Protein AF-0000000074478742 (afdb_homodimer)

pLDDT: mean 86.64, std 15.13, range [24.44, 98.56]

Organism: Cyberlindnera jadinii (strain ATCC 18201 / CBS 1600 / BCRC 20928 / JCM 3617 / NBRC 0987 / NRRL Y-1542) (NCBI:txid983966)

Secondary structure (DSSP, 8-state):
-----------PEEEEEEEEETTGGGS----EEEEEGGGHHHHHHH-GGGGGSEEE--TTS-TTEEEEES-HHHHHHH--HHHHHHHHHTTTTEEEEEEESS-SSPPSSGGG-----EEEEEEEE-SSHHHHHHHHHHHHHHHHHHHHHHH----HHHHHHHHHHHHHHHHHHHHHHHHHHHHHHHHHHHHHHHHHHHHHTS-HHHHHHHHHHHHHHHHHHHHHHHHHT-/-----------PEEEEEEEEETTGGGS----EEEEEGGGHHHHHHH-GGGGGSEEE--TTS-TTEEEEES-HHHHHHH--HHHHHHHHHTTTTEEEEEEESS-SSPPSSGGG-----EEEEEEEE-SSHHHHHHHHHHHHHHHHHHHHHHH----HHHHHHHHHHHH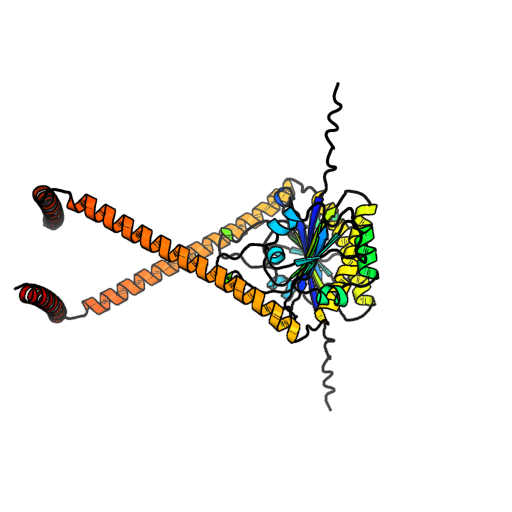HHHHHHHHHHHHHHHHHHHHHHHHHHHHHHHHHTS-HHHHHHHHHHHHHHHHHHHHHHHHHT-

Sequence (460 aa):
MSFFFESIETPSDQVEVVLNFIDAEKLNKFIFAVVNKDGMSKARENNYYLSLTKTTESSKLPLQFVFMSESTELNENLVTPELLAALEKSSGILDYLAVTDLPADKPTTEAEFVSEPKIKLLLSLQTDAKSLAAAKELISEVLNLADRVVKFSLKADQQKKINNVRVNELNKIKKAIADAKAEELKELKLEAERKARRESKLSPEEQDKLDKKKKEKRERRAKNRMVKRMMSFFFESIETPSDQVEVVLNFIDAEKLNKFIFAVVNKDGMSKARENNYYLSLTKTTESSKLPLQFVFMSESTELNENLVTPELLAALEKSSGILDYLAVTDLPADKPTTEAEFVSEPKIKLLLSLQTDAKSLAAAKELISEVLNLADRVVKFSLKADQQKKINNVRVNELNKIKKAIADAKAEELKELKLEAERKARRESKLSPEEQDKLDKKKKEKRERRAKNRMVKRM

Radius of gyration: 32.4 Å; Cα contacts (8 Å, |Δi|>4): 597; chains: 2; bounding box: 62×96×92 Å

Structure (mmCIF, N/CA/C/O backbone):
data_AF-0000000074478742-model_v1
#
loop_
_entity.id
_entity.type
_entity.pdbx_description
1 polymer 'DUF1682-domain-containing protein'
#
loop_
_atom_site.group_PDB
_atom_site.id
_atom_site.type_symbol
_atom_site.label_atom_id
_atom_site.label_alt_id
_atom_site.label_comp_id
_atom_site.label_asym_id
_atom_site.label_entity_id
_atom_site.label_seq_id
_atom_site.pdbx_PDB_ins_code
_atom_site.Cartn_x
_atom_site.Cartn_y
_atom_site.Cartn_z
_atom_site.occupancy
_atom_site.B_iso_or_equiv
_atom_site.auth_seq_id
_atom_site.auth_comp_id
_atom_site.auth_asym_id
_atom_site.auth_atom_id
_atom_site.pdbx_PDB_model_num
ATOM 1 N N . MET A 1 1 ? 14.258 -31.406 36.188 1 24.44 1 MET A N 1
ATOM 2 C CA . MET A 1 1 ? 15.078 -30.875 35.125 1 24.44 1 MET A CA 1
ATOM 3 C C . MET A 1 1 ? 14.219 -30.375 33.969 1 24.44 1 MET A C 1
ATOM 5 O O . MET A 1 1 ? 13.531 -31.156 33.312 1 24.44 1 MET A O 1
ATOM 9 N N . SER A 1 2 ? 13.461 -29.266 34 1 27.67 2 SER A N 1
ATOM 10 C CA . SER A 1 2 ? 12.312 -28.719 33.281 1 27.67 2 SER A CA 1
ATOM 11 C C . SER A 1 2 ? 12.688 -28.375 31.828 1 27.67 2 SER A C 1
ATOM 13 O O . SER A 1 2 ? 13.688 -27.688 31.594 1 27.67 2 SER A O 1
ATOM 15 N N . PHE A 1 3 ? 12.516 -29.25 30.797 1 26.48 3 PHE A N 1
ATOM 16 C CA . PHE A 1 3 ? 12.789 -29.156 29.375 1 26.48 3 PHE A CA 1
ATOM 17 C C . PHE A 1 3 ? 12.258 -27.844 28.812 1 26.48 3 PHE A C 1
ATOM 19 O O . PHE A 1 3 ? 11.047 -27.641 28.734 1 26.48 3 PHE A O 1
ATOM 26 N N . PHE A 1 4 ? 12.883 -26.766 29.062 1 26.34 4 PHE A N 1
ATOM 27 C CA . PHE A 1 4 ? 12.633 -25.453 28.469 1 26.34 4 PHE A CA 1
ATOM 28 C C . PHE A 1 4 ? 12.508 -25.578 26.953 1 26.34 4 PHE A C 1
ATOM 30 O O . PHE A 1 4 ? 13.516 -25.688 26.25 1 26.34 4 PHE A O 1
ATOM 37 N N . PHE A 1 5 ? 11.617 -26.375 26.453 1 29.48 5 PHE A N 1
ATOM 38 C CA . PHE A 1 5 ? 11.305 -26.375 25.031 1 29.48 5 PHE A CA 1
ATOM 39 C C . PHE A 1 5 ? 11.266 -24.953 24.484 1 29.48 5 PHE A C 1
ATOM 41 O O . PHE A 1 5 ? 10.312 -24.203 24.734 1 29.48 5 PHE A O 1
ATOM 48 N N . GLU A 1 6 ? 12.258 -24.172 24.656 1 31.73 6 GLU A N 1
ATOM 49 C CA . GLU A 1 6 ? 12.391 -22.906 23.938 1 31.73 6 GLU A CA 1
ATOM 50 C C . GLU A 1 6 ? 11.961 -23.062 22.484 1 31.73 6 GLU A C 1
ATOM 52 O O . GLU A 1 6 ? 12.586 -23.812 21.719 1 31.73 6 GLU A O 1
ATOM 57 N N . SER A 1 7 ? 10.719 -23.266 22.188 1 32.69 7 SER A N 1
ATOM 58 C CA . SER A 1 7 ? 10.148 -23.281 20.844 1 32.69 7 SER A CA 1
ATOM 59 C C . SER A 1 7 ? 10.898 -22.328 19.906 1 32.69 7 SER A C 1
ATOM 61 O O . SER A 1 7 ? 10.875 -21.109 20.109 1 32.69 7 SER A O 1
ATOM 63 N N . ILE A 1 8 ? 12.086 -22.609 19.484 1 32.91 8 ILE A N 1
ATOM 64 C CA . ILE A 1 8 ? 12.875 -21.922 18.469 1 32.91 8 ILE A CA 1
ATOM 65 C C . ILE A 1 8 ? 11.969 -21.484 17.328 1 32.91 8 ILE A C 1
ATOM 67 O O . ILE A 1 8 ? 11.43 -22.312 16.594 1 32.91 8 ILE A O 1
ATOM 71 N N . GLU A 1 9 ? 11.062 -20.531 17.453 1 39.38 9 GLU A N 1
ATOM 72 C CA . GLU A 1 9 ? 10.273 -19.906 16.406 1 39.38 9 GLU A CA 1
ATOM 73 C C . GLU A 1 9 ? 11.086 -19.734 15.125 1 39.38 9 GLU A C 1
ATOM 75 O O . GLU A 1 9 ? 12.211 -19.234 15.164 1 39.38 9 GLU A O 1
ATOM 80 N N . THR A 1 10 ? 11.156 -20.672 14.289 1 45.88 10 THR A N 1
ATOM 81 C CA . THR A 1 10 ? 11.812 -20.547 12.992 1 45.88 10 THR A CA 1
ATOM 82 C C . THR A 1 10 ? 11.609 -19.156 12.398 1 45.88 10 THR A C 1
ATOM 84 O O . THR A 1 10 ? 10.508 -18.609 12.461 1 45.88 10 THR A O 1
ATOM 87 N N . PRO A 1 11 ? 12.602 -18.375 12.242 1 50.75 11 PRO A N 1
ATOM 88 C CA . PRO A 1 11 ? 12.539 -17 11.727 1 50.75 11 PRO A CA 1
ATOM 89 C C . PRO A 1 11 ? 11.633 -16.875 10.508 1 50.75 11 PRO A C 1
ATOM 91 O O . PRO A 1 11 ? 11.727 -17.672 9.57 1 50.75 11 PRO A O 1
ATOM 94 N N . SER A 1 12 ? 10.273 -16.656 10.609 1 61.69 12 SER A N 1
ATOM 95 C CA . SER A 1 12 ? 9.383 -16.391 9.484 1 61.69 12 SER A CA 1
ATOM 96 C C . SER A 1 12 ? 9.461 -14.938 9.047 1 61.69 12 SER A C 1
ATOM 98 O O . SER A 1 12 ? 9.578 -14.031 9.883 1 61.69 12 SER A O 1
ATOM 100 N N . ASP A 1 13 ? 9.711 -14.773 7.762 1 79 13 ASP A N 1
ATOM 101 C CA . ASP A 1 13 ? 9.633 -13.438 7.176 1 79 13 ASP A CA 1
ATOM 102 C C . ASP A 1 13 ? 8.195 -13.062 6.836 1 79 13 ASP A C 1
ATOM 104 O O . ASP A 1 13 ? 7.473 -13.852 6.223 1 79 13 ASP A O 1
ATOM 108 N N . GLN A 1 14 ? 7.75 -12.086 7.465 1 87.38 14 GLN A N 1
ATOM 109 C CA . GLN A 1 14 ? 6.391 -11.648 7.168 1 87.38 14 GLN A CA 1
ATOM 110 C C . GLN A 1 14 ? 6.367 -10.711 5.969 1 87.38 14 GLN A C 1
ATOM 112 O O . GLN A 1 14 ? 7.207 -9.812 5.859 1 87.38 14 GLN A O 1
ATOM 117 N N . VAL A 1 15 ? 5.449 -11.07 5.023 1 90.69 15 VAL A N 1
ATOM 118 C CA . VAL A 1 15 ? 5.27 -10.266 3.816 1 90.69 15 VAL A CA 1
ATOM 119 C C . VAL A 1 15 ? 3.801 -9.867 3.678 1 90.69 15 VAL A C 1
ATOM 121 O O . VAL A 1 15 ? 2.908 -10.719 3.779 1 90.69 15 VAL A O 1
ATOM 124 N N . GLU A 1 16 ? 3.607 -8.641 3.564 1 94.06 16 GLU A N 1
ATOM 125 C CA . GLU A 1 16 ? 2.268 -8.156 3.246 1 94.06 16 GLU A CA 1
ATOM 126 C C . GLU A 1 16 ? 2.123 -7.879 1.752 1 94.06 16 GLU A C 1
ATOM 128 O O . GLU A 1 16 ? 2.955 -7.188 1.159 1 94.06 16 GLU A O 1
ATOM 133 N N . VAL A 1 17 ? 1.091 -8.383 1.174 1 94.5 17 VAL A N 1
ATOM 134 C CA . VAL A 1 17 ? 0.78 -8.148 -0.233 1 94.5 17 VAL A CA 1
ATOM 135 C C . VAL A 1 17 ? -0.495 -7.316 -0.351 1 94.5 17 VAL A C 1
ATOM 137 O O . VAL A 1 17 ? -1.522 -7.66 0.24 1 94.5 17 VAL A O 1
ATOM 140 N N . VAL A 1 18 ? -0.383 -6.293 -1.065 1 95.56 18 VAL A N 1
ATOM 141 C CA . VAL A 1 18 ? -1.539 -5.426 -1.265 1 95.56 18 VAL A CA 1
ATOM 142 C C . VAL A 1 18 ? -1.838 -5.297 -2.758 1 95.56 18 VAL A C 1
ATOM 144 O O . VAL A 1 18 ? -0.935 -5.043 -3.559 1 95.56 18 VAL A O 1
ATOM 147 N N . LEU A 1 19 ? -3.035 -5.535 -3.107 1 95.38 19 LEU A N 1
ATOM 148 C CA . LEU A 1 19 ? -3.508 -5.309 -4.469 1 95.38 19 LEU A CA 1
ATOM 149 C C . LEU A 1 19 ? -4.391 -4.066 -4.539 1 95.38 19 LEU A C 1
ATOM 151 O O . LEU A 1 19 ? -5.465 -4.027 -3.936 1 95.38 19 LEU A O 1
ATOM 155 N N . ASN A 1 20 ? -3.943 -3.098 -5.234 1 94.25 20 ASN A N 1
ATOM 156 C CA . ASN A 1 20 ? -4.707 -1.874 -5.453 1 94.25 20 ASN A CA 1
ATOM 157 C C . ASN A 1 20 ? -5.359 -1.86 -6.832 1 94.25 20 ASN A C 1
ATOM 159 O O . ASN A 1 20 ? -4.75 -2.275 -7.816 1 94.25 20 ASN A O 1
ATOM 163 N N . PHE A 1 21 ? -6.555 -1.275 -6.785 1 90.62 21 PHE A N 1
ATOM 164 C CA . PHE A 1 21 ? -7.281 -1.149 -8.039 1 90.62 21 PHE A CA 1
ATOM 165 C C . PHE A 1 21 ? -7.18 0.27 -8.586 1 90.62 21 PHE A C 1
ATOM 167 O O . PHE A 1 21 ? -7.305 1.239 -7.832 1 90.62 21 PHE A O 1
ATOM 174 N N . ILE A 1 22 ? -6.836 0.608 -9.82 1 81.94 22 ILE A N 1
ATOM 175 C CA . ILE A 1 22 ? -6.727 1.951 -10.375 1 81.94 22 ILE A CA 1
ATOM 176 C C . ILE A 1 22 ? -8.109 2.59 -10.461 1 81.94 22 ILE A C 1
ATOM 178 O O . ILE A 1 22 ? -8.281 3.768 -10.141 1 81.94 22 ILE A O 1
ATOM 182 N N . ASP A 1 23 ? -9.25 1.937 -10.703 1 84.81 23 ASP A N 1
ATOM 183 C CA . ASP A 1 23 ? -10.609 2.451 -10.703 1 84.81 23 ASP A CA 1
ATOM 184 C C . ASP A 1 23 ? -11.391 1.938 -9.492 1 84.81 23 ASP A C 1
ATOM 186 O O . ASP A 1 23 ? -12.531 1.492 -9.625 1 84.81 23 ASP A O 1
ATOM 190 N N . ALA A 1 24 ? -10.695 2.137 -8.367 1 88.06 24 ALA A N 1
ATOM 191 C CA . ALA A 1 24 ? -11.234 1.572 -7.133 1 88.06 24 ALA A CA 1
ATOM 192 C C . ALA A 1 24 ? -12.547 2.254 -6.746 1 88.06 24 ALA A C 1
ATOM 194 O O . ALA A 1 24 ? -13.391 1.654 -6.082 1 88.06 24 ALA A O 1
ATOM 195 N N . GLU A 1 25 ? -12.719 3.514 -7.18 1 87.94 25 GLU A N 1
ATOM 196 C CA . GLU A 1 25 ? -13.898 4.289 -6.793 1 87.94 25 GLU A CA 1
ATOM 197 C C . GLU A 1 25 ? -15.172 3.676 -7.367 1 87.94 25 GLU A C 1
ATOM 199 O O . GLU A 1 25 ? -16.266 3.918 -6.855 1 87.94 25 GLU A O 1
ATOM 204 N N . LYS A 1 26 ? -15.039 2.861 -8.367 1 89.44 26 LYS A N 1
ATOM 205 C CA . LYS A 1 26 ? -16.188 2.268 -9.039 1 89.44 26 LYS A CA 1
ATOM 206 C C . LYS A 1 26 ? -16.594 0.951 -8.383 1 89.44 26 LYS A C 1
ATOM 208 O O . LYS A 1 26 ? -17.625 0.374 -8.711 1 89.44 26 LYS A O 1
ATOM 213 N N . LEU A 1 27 ? -15.852 0.52 -7.465 1 92.62 27 LEU A N 1
ATOM 214 C CA . LEU A 1 27 ? -16.078 -0.791 -6.863 1 92.62 27 LEU A CA 1
ATOM 215 C C . LEU A 1 27 ? -16.984 -0.683 -5.645 1 92.62 27 LEU A C 1
ATOM 217 O O . LEU A 1 27 ? -17.109 0.39 -5.051 1 92.62 27 LEU A O 1
ATOM 221 N N . ASN A 1 28 ? -17.625 -1.782 -5.363 1 93.62 28 ASN A N 1
ATOM 222 C CA . ASN A 1 28 ? -18.391 -1.868 -4.129 1 93.62 28 ASN A CA 1
ATOM 223 C C . ASN A 1 28 ? -17.516 -1.674 -2.9 1 93.62 28 ASN A C 1
ATOM 225 O O . ASN A 1 28 ? -16.328 -1.979 -2.932 1 93.62 28 ASN A O 1
ATOM 229 N N . LYS A 1 29 ? -18.141 -1.134 -1.922 1 95.19 29 LYS A N 1
ATOM 230 C CA . LYS A 1 29 ? -17.453 -0.873 -0.668 1 95.19 29 LYS A CA 1
ATOM 231 C C . LYS A 1 29 ? -17.922 -1.815 0.434 1 95.19 29 LYS A C 1
ATOM 233 O O . LYS A 1 29 ? -19.062 -1.729 0.881 1 95.19 29 LYS A O 1
ATOM 238 N N . PHE A 1 30 ? -17.016 -2.688 0.833 1 97 30 PHE A N 1
ATOM 239 C CA . PHE A 1 30 ? -17.328 -3.664 1.867 1 97 30 PHE A CA 1
ATOM 240 C C . PHE A 1 30 ? -16.062 -4.25 2.475 1 97 30 PHE A C 1
ATOM 242 O O . PHE A 1 30 ? -14.961 -4.004 1.982 1 97 30 PHE A O 1
ATOM 249 N N . ILE A 1 31 ? -16.25 -4.957 3.564 1 98 31 ILE A N 1
ATOM 250 C CA . ILE A 1 31 ? -15.156 -5.676 4.203 1 98 31 ILE A CA 1
ATOM 251 C C . ILE A 1 31 ? -15.453 -7.172 4.215 1 98 31 ILE A C 1
ATOM 253 O O . ILE A 1 31 ? -16.531 -7.594 4.656 1 98 31 ILE A O 1
ATOM 257 N N . PHE A 1 32 ? -14.633 -7.93 3.602 1 97.88 32 PHE A N 1
ATOM 258 C CA . PHE A 1 32 ? -14.609 -9.383 3.611 1 97.88 32 PHE A CA 1
ATOM 259 C C . PHE A 1 32 ? -13.219 -9.906 3.945 1 97.88 32 PHE A C 1
ATOM 261 O O . PHE A 1 32 ? -12.242 -9.531 3.301 1 97.88 32 PHE A O 1
ATOM 268 N N . ALA A 1 33 ? -13.219 -10.773 4.988 1 98.5 33 ALA A N 1
ATOM 269 C CA . ALA A 1 33 ? -11.883 -11.25 5.348 1 98.5 33 ALA A CA 1
ATOM 270 C C . ALA A 1 33 ? -11.922 -12.695 5.816 1 98.5 33 ALA A C 1
ATOM 272 O O . ALA A 1 33 ? -12.945 -13.164 6.316 1 98.5 33 ALA A O 1
ATOM 273 N N . VAL A 1 34 ? -10.891 -13.383 5.547 1 98.44 34 VAL A N 1
ATOM 274 C CA . VAL A 1 34 ? -10.562 -14.68 6.129 1 98.44 34 VAL A CA 1
ATOM 275 C C . VAL A 1 34 ? -9.336 -14.539 7.035 1 98.44 34 VAL A C 1
ATOM 277 O O . VAL A 1 34 ? -8.273 -14.109 6.59 1 98.44 34 VAL A O 1
ATOM 280 N N . VAL A 1 35 ? -9.516 -14.891 8.289 1 98.31 35 VAL A N 1
ATOM 281 C CA . VAL A 1 35 ? -8.469 -14.625 9.273 1 98.31 35 VAL A CA 1
ATOM 282 C C . VAL A 1 35 ? -8.07 -15.93 9.969 1 98.31 35 VAL A C 1
ATOM 284 O O . VAL A 1 35 ? -8.938 -16.734 10.32 1 98.31 35 VAL A O 1
ATOM 287 N N . ASN A 1 36 ? -6.82 -16.141 10.133 1 98.06 36 ASN A N 1
ATOM 288 C CA . ASN A 1 36 ? -6.316 -17.281 10.891 1 98.06 36 ASN A CA 1
ATOM 289 C C . ASN A 1 36 ? -6.664 -17.172 12.367 1 98.06 36 ASN A C 1
ATOM 291 O O . ASN A 1 36 ? -6.418 -16.141 12.992 1 98.06 36 ASN A O 1
ATOM 295 N N . LYS A 1 37 ? -7.145 -18.203 12.969 1 96.62 37 LYS A N 1
ATOM 296 C CA . LYS A 1 37 ? -7.602 -18.203 14.359 1 96.62 37 LYS A CA 1
ATOM 297 C C . LYS A 1 37 ? -6.441 -17.953 15.312 1 96.62 37 LYS A C 1
ATOM 299 O O . LYS A 1 37 ? -6.621 -17.328 16.359 1 96.62 37 LYS A O 1
ATOM 304 N N . ASP A 1 38 ? -5.234 -18.422 15.047 1 93.69 38 ASP A N 1
ATOM 305 C CA . ASP A 1 38 ? -4.059 -18.266 15.898 1 93.69 38 ASP A CA 1
ATOM 306 C C . ASP A 1 38 ? -3.621 -16.812 15.984 1 93.69 38 ASP A C 1
ATOM 308 O O . ASP A 1 38 ? -3.014 -16.391 16.969 1 93.69 38 ASP A O 1
ATOM 312 N N . GLY A 1 39 ? -4.02 -15.938 15.078 1 91 39 GLY A N 1
ATOM 313 C CA . GLY A 1 39 ? -3.607 -14.539 15.07 1 91 39 GLY A CA 1
ATOM 314 C C . GLY A 1 39 ? -4.766 -13.578 14.914 1 91 39 GLY A C 1
ATOM 315 O O . GLY A 1 39 ? -4.59 -12.461 14.422 1 91 39 GLY A O 1
ATOM 316 N N . MET A 1 40 ? -5.812 -13.992 15.336 1 91.31 40 MET A N 1
ATOM 317 C CA . MET A 1 40 ? -7.02 -13.211 15.086 1 91.31 40 MET A CA 1
ATOM 318 C C . MET A 1 40 ? -6.984 -11.891 15.859 1 91.31 40 MET A C 1
ATOM 320 O O . MET A 1 40 ? -7.305 -10.836 15.312 1 91.31 40 MET A O 1
ATOM 324 N N . SER A 1 41 ? -6.551 -11.961 17.141 1 92.12 41 SER A N 1
ATOM 325 C CA . SER A 1 41 ? -6.484 -10.758 17.953 1 92.12 41 SER A CA 1
ATOM 326 C C . SER A 1 41 ? -5.488 -9.75 17.391 1 92.12 41 SER A C 1
ATOM 328 O O . SER A 1 41 ? -5.789 -8.562 17.281 1 92.12 41 SER A O 1
ATOM 330 N N . LYS A 1 42 ? -4.41 -10.242 17.016 1 93.56 42 LYS A N 1
ATOM 331 C CA . LYS A 1 42 ? -3.383 -9.383 16.422 1 93.56 42 LYS A CA 1
ATOM 332 C C . LYS A 1 42 ? -3.865 -8.773 15.109 1 93.56 42 LYS A C 1
ATOM 334 O O . LYS A 1 42 ? -3.635 -7.594 14.852 1 93.56 42 LYS A O 1
ATOM 339 N N . ALA A 1 43 ? -4.527 -9.578 14.289 1 95 43 ALA A N 1
ATOM 340 C CA . ALA A 1 43 ? -5.07 -9.094 13.023 1 95 43 ALA A CA 1
ATOM 341 C C . ALA A 1 43 ? -6.078 -7.969 13.25 1 95 43 ALA A C 1
ATOM 343 O O . ALA A 1 43 ? -6.043 -6.945 12.562 1 95 43 ALA A O 1
ATOM 344 N N . ARG A 1 44 ? -6.855 -8.141 14.25 1 93.44 44 ARG A N 1
ATOM 345 C CA . ARG A 1 44 ? -7.883 -7.152 14.562 1 93.44 44 ARG A CA 1
ATOM 346 C C . ARG A 1 44 ? -7.266 -5.875 15.117 1 93.44 44 ARG A C 1
ATOM 348 O O . ARG A 1 44 ? -7.73 -4.773 14.82 1 93.44 44 ARG A O 1
ATOM 355 N N . GLU A 1 45 ? -6.262 -6.027 15.852 1 94.06 45 GLU A N 1
ATOM 356 C CA . GLU A 1 45 ? -5.574 -4.875 16.438 1 94.06 45 GLU A CA 1
ATOM 357 C C . GLU A 1 45 ? -4.848 -4.07 15.359 1 94.06 45 GLU A C 1
ATOM 359 O O . GLU A 1 45 ? -4.844 -2.838 15.398 1 94.06 45 GLU A O 1
ATOM 364 N N . ASN A 1 46 ? -4.328 -4.754 14.406 1 94.44 46 ASN A N 1
ATOM 365 C CA . ASN A 1 46 ? -3.504 -4.102 13.391 1 94.44 46 ASN A CA 1
ATOM 366 C C . ASN A 1 46 ? -4.348 -3.594 12.227 1 94.44 46 ASN A C 1
ATOM 368 O O . ASN A 1 46 ? -3.861 -2.836 11.391 1 94.44 46 ASN A O 1
ATOM 372 N N . ASN A 1 47 ? -5.562 -4.059 12.188 1 96.88 47 ASN A N 1
ATOM 373 C CA . ASN A 1 47 ? -6.469 -3.695 11.102 1 96.88 47 ASN A CA 1
ATOM 374 C C . ASN A 1 47 ? -7.812 -3.211 11.641 1 96.88 47 ASN A C 1
ATOM 376 O O . ASN A 1 47 ? -8.742 -4 11.805 1 96.88 47 ASN A O 1
ATOM 380 N N . TYR A 1 48 ? -7.898 -1.924 11.812 1 95.12 48 TYR A N 1
ATOM 381 C CA . TYR A 1 48 ? -9.078 -1.309 12.414 1 95.12 48 TYR A CA 1
ATOM 382 C C . TYR A 1 48 ? -10.344 -1.739 11.688 1 95.12 48 TYR A C 1
ATOM 384 O O . TYR A 1 48 ? -11.391 -1.941 12.312 1 95.12 48 TYR A O 1
ATOM 392 N N . TYR A 1 49 ? -10.305 -1.896 10.438 1 96.75 49 TYR A N 1
ATOM 393 C CA . TYR A 1 49 ? -11.508 -2.197 9.664 1 96.75 49 TYR A CA 1
ATOM 394 C C . TYR A 1 49 ? -12.102 -3.539 10.07 1 96.75 49 TYR A C 1
ATOM 396 O O . TYR A 1 49 ? -13.289 -3.791 9.859 1 96.75 49 TYR A O 1
ATOM 404 N N . LEU A 1 50 ? -11.352 -4.426 10.664 1 97.31 50 LEU A N 1
ATOM 405 C CA . LEU A 1 50 ? -11.875 -5.715 11.102 1 97.31 50 LEU A CA 1
ATOM 406 C C . LEU A 1 50 ? -12.789 -5.547 12.312 1 97.31 50 LEU A C 1
ATOM 408 O O . LEU A 1 50 ? -13.578 -6.438 12.625 1 97.31 50 LEU A O 1
ATOM 412 N N . SER A 1 51 ? -12.672 -4.48 12.969 1 94.06 51 SER A N 1
ATOM 413 C CA . SER A 1 51 ? -13.531 -4.211 14.117 1 94.06 51 SER A CA 1
ATOM 414 C C . SER A 1 51 ? -14.969 -3.957 13.688 1 94.06 51 SER A C 1
ATOM 416 O O . SER A 1 51 ? -15.891 -4.031 14.508 1 94.06 51 SER A O 1
ATOM 418 N N . LEU A 1 52 ? -15.188 -3.633 12.469 1 94.5 52 LEU A N 1
ATOM 419 C CA . LEU A 1 52 ? -16.516 -3.344 11.953 1 94.5 52 LEU A CA 1
ATOM 420 C C . LEU A 1 52 ? -17.188 -4.613 11.445 1 94.5 52 LEU A C 1
ATOM 422 O O . LEU A 1 52 ? -18.297 -4.562 10.914 1 94.5 52 LEU A O 1
ATOM 426 N N . THR A 1 53 ? -16.516 -5.695 11.578 1 96.5 53 THR A N 1
ATOM 427 C CA . THR A 1 53 ? -17.016 -6.949 11.023 1 96.5 53 THR A CA 1
ATOM 428 C C . THR A 1 53 ? -17.516 -7.871 12.125 1 96.5 53 THR A C 1
ATOM 430 O O . THR A 1 53 ? -17.281 -7.621 13.312 1 96.5 53 THR A O 1
ATOM 433 N N . LYS A 1 54 ? -18.203 -8.922 11.648 1 94.56 54 LYS A N 1
ATOM 434 C CA . LYS A 1 54 ? -18.594 -10.023 12.516 1 94.56 54 LYS A CA 1
ATOM 435 C C . LYS A 1 54 ? -17.766 -11.273 12.219 1 94.56 54 LYS A C 1
ATOM 437 O O . LYS A 1 54 ? -17.516 -11.586 11.055 1 94.56 54 LYS A O 1
ATOM 442 N N . THR A 1 55 ? -17.422 -11.945 13.289 1 95.69 55 THR A N 1
ATOM 443 C CA . THR A 1 55 ? -16.688 -13.203 13.148 1 95.69 55 THR A CA 1
ATOM 444 C C . THR A 1 55 ? -17.641 -14.375 12.984 1 95.69 55 THR A C 1
ATOM 446 O O . THR A 1 55 ? -18.562 -14.547 13.789 1 95.69 55 THR A O 1
ATOM 449 N N . THR A 1 56 ? -17.469 -15.18 11.969 1 95.56 56 THR A N 1
ATOM 450 C CA . THR A 1 56 ? -18.328 -16.328 11.719 1 95.56 56 THR A CA 1
ATOM 451 C C . THR A 1 56 ? -17.5 -17.562 11.391 1 95.56 56 THR A C 1
ATOM 453 O O . THR A 1 56 ? -16.625 -17.516 10.523 1 95.56 56 THR A O 1
ATOM 456 N N . GLU A 1 57 ? -17.859 -18.625 12.031 1 94.5 57 GLU A N 1
ATOM 457 C CA . GLU A 1 57 ? -17.266 -19.906 11.664 1 94.5 57 GLU A CA 1
ATOM 458 C C . GLU A 1 57 ? -18.062 -20.578 10.539 1 94.5 57 GLU A C 1
ATOM 460 O O . GLU A 1 57 ? -19.25 -20.297 10.359 1 94.5 57 GLU A O 1
ATOM 465 N N . SER A 1 58 ? -17.344 -21.328 9.758 1 93.88 58 SER A N 1
ATOM 466 C CA . SER A 1 58 ? -18 -22.031 8.664 1 93.88 58 SER A CA 1
ATOM 467 C C . SER A 1 58 ? -17.375 -23.406 8.445 1 93.88 58 SER A C 1
ATOM 469 O O . SER A 1 58 ? -16.156 -23.562 8.523 1 93.88 58 SER A O 1
ATOM 471 N N . SER A 1 59 ? -18.188 -24.359 8.078 1 92.81 59 SER A N 1
ATOM 472 C CA . SER A 1 59 ? -17.703 -25.703 7.773 1 92.81 59 SER A CA 1
ATOM 473 C C . SER A 1 59 ? -17 -25.75 6.422 1 92.81 59 SER A C 1
ATOM 475 O O . SER A 1 59 ? -16.281 -26.703 6.121 1 92.81 59 SER A O 1
ATOM 477 N N . LYS A 1 60 ? -17.203 -24.719 5.621 1 91.94 60 LYS A N 1
ATOM 478 C CA . LYS A 1 60 ? -16.562 -24.672 4.309 1 91.94 60 LYS A CA 1
ATOM 479 C C . LYS A 1 60 ? -15.109 -24.219 4.418 1 91.94 60 LYS A C 1
ATOM 481 O O . LYS A 1 60 ? -14.305 -24.469 3.514 1 91.94 60 LYS A O 1
ATOM 486 N N . LEU A 1 61 ? -14.805 -23.578 5.492 1 95.56 61 LEU A N 1
ATOM 487 C CA . LEU A 1 61 ? -13.453 -23.062 5.688 1 95.56 61 LEU A CA 1
ATOM 488 C C . LEU A 1 61 ? -12.578 -24.109 6.371 1 95.56 61 LEU A C 1
ATOM 490 O O . LEU A 1 61 ? -13.047 -24.859 7.23 1 95.56 61 LEU A O 1
ATOM 494 N N . PRO A 1 62 ? -11.328 -24.141 5.988 1 96.25 62 PRO A N 1
ATOM 495 C CA . PRO A 1 62 ? -10.414 -24.906 6.832 1 96.25 62 PRO A CA 1
ATOM 496 C C . PRO A 1 62 ? -10.508 -24.531 8.305 1 96.25 62 PRO A C 1
ATOM 498 O O . PRO A 1 62 ? -10.742 -23.359 8.633 1 96.25 62 PRO A O 1
ATOM 501 N N . LEU A 1 63 ? -10.258 -25.438 9.188 1 95.94 63 LEU A N 1
ATOM 502 C CA . LEU A 1 63 ? -10.5 -25.297 10.625 1 95.94 63 LEU A CA 1
ATOM 503 C C . LEU A 1 63 ? -9.688 -24.141 11.203 1 95.94 63 LEU A C 1
ATOM 505 O O . LEU A 1 63 ? -10.07 -23.562 12.211 1 95.94 63 LEU A O 1
ATOM 509 N N . GLN A 1 64 ? -8.648 -23.828 10.57 1 96.88 64 GLN A N 1
ATOM 510 C CA . GLN A 1 64 ? -7.727 -22.828 11.102 1 96.88 64 GLN A CA 1
ATOM 511 C C . GLN A 1 64 ? -8.242 -21.406 10.844 1 96.88 64 GLN A C 1
ATOM 513 O O . GLN A 1 64 ? -7.699 -20.438 11.383 1 96.88 64 GLN A O 1
ATOM 518 N N . PHE A 1 65 ? -9.312 -21.297 10.078 1 98.12 65 PHE A N 1
ATOM 519 C CA . PHE A 1 65 ? -9.711 -19.969 9.633 1 98.12 65 PHE A CA 1
ATOM 520 C C . PHE A 1 65 ? -11.125 -19.641 10.086 1 98.12 65 PHE A C 1
ATOM 522 O O . PHE A 1 65 ? -11.906 -20.547 10.398 1 98.12 65 PHE A O 1
ATOM 529 N N . VAL A 1 66 ? -11.414 -18.312 10.094 1 97.75 66 VAL A N 1
ATOM 530 C CA . VAL A 1 66 ? -12.758 -17.781 10.305 1 97.75 66 VAL A CA 1
ATOM 531 C C . VAL A 1 66 ? -13.039 -16.672 9.305 1 97.75 66 VAL A C 1
ATOM 533 O O . VAL A 1 66 ? -12.109 -16.047 8.781 1 97.75 66 VAL A O 1
ATOM 536 N N . PHE A 1 67 ? -14.312 -16.469 9.07 1 97.69 67 PHE A N 1
ATOM 537 C CA . PHE A 1 67 ? -14.711 -15.289 8.305 1 97.69 67 PHE A CA 1
ATOM 538 C C . PHE A 1 67 ? -14.836 -14.07 9.203 1 97.69 67 PHE A C 1
ATOM 540 O O . PHE A 1 67 ? -15.297 -14.172 10.344 1 97.69 67 PHE A O 1
ATOM 547 N N . MET A 1 68 ? -14.422 -12.984 8.742 1 97.19 68 MET A N 1
ATOM 548 C CA . MET A 1 68 ? -14.742 -11.68 9.312 1 97.19 68 MET A CA 1
ATOM 549 C C . MET A 1 68 ? -15.289 -10.734 8.25 1 97.19 68 MET A C 1
ATOM 551 O O . MET A 1 68 ? -14.523 -10.18 7.457 1 97.19 68 MET A O 1
ATOM 555 N N . SER A 1 69 ? -16.594 -10.57 8.234 1 96.81 69 SER A N 1
ATOM 556 C CA . SER A 1 69 ? -17.219 -9.797 7.176 1 96.81 69 SER A CA 1
ATOM 557 C C . SER A 1 69 ? -18.328 -8.906 7.73 1 96.81 69 SER A C 1
ATOM 559 O O . SER A 1 69 ? -18.812 -9.125 8.844 1 96.81 69 SER A O 1
ATOM 561 N N . GLU A 1 70 ? -18.656 -7.887 6.977 1 95.81 70 GLU A N 1
ATOM 562 C CA . GLU A 1 70 ? -19.766 -6.996 7.34 1 95.81 70 GLU A CA 1
ATOM 563 C C . GLU A 1 70 ? -21.109 -7.633 7.023 1 95.81 70 GLU A C 1
ATOM 565 O O . GLU A 1 70 ? -22.141 -7.191 7.535 1 95.81 70 GLU A O 1
ATOM 570 N N . SER A 1 71 ? -21.078 -8.617 6.141 1 92.19 71 SER A N 1
ATOM 571 C CA . SER A 1 71 ? -22.281 -9.359 5.805 1 92.19 71 SER A CA 1
ATOM 572 C C . SER A 1 71 ? -21.969 -10.812 5.457 1 92.19 71 SER A C 1
ATOM 574 O O . SER A 1 71 ? -20.969 -11.086 4.793 1 92.19 71 SER A O 1
ATOM 576 N N . THR A 1 72 ? -22.844 -11.734 5.828 1 90.31 72 THR A N 1
ATOM 577 C CA . THR A 1 72 ? -22.641 -13.148 5.555 1 90.31 72 THR A CA 1
ATOM 578 C C . THR A 1 72 ? -22.812 -13.445 4.066 1 90.31 72 THR A C 1
ATOM 580 O O . THR A 1 72 ? -22.266 -14.422 3.555 1 90.31 72 THR A O 1
ATOM 583 N N . GLU A 1 73 ? -23.531 -12.625 3.396 1 90.88 73 GLU A N 1
ATOM 584 C CA . GLU A 1 73 ? -23.766 -12.797 1.964 1 90.88 73 GLU A CA 1
ATOM 585 C C . GLU A 1 73 ? -22.453 -12.68 1.184 1 90.88 73 GLU A C 1
ATOM 587 O O . GLU A 1 73 ? -22.281 -13.312 0.136 1 90.88 73 GLU A O 1
ATOM 592 N N . LEU A 1 74 ? -21.562 -11.922 1.7 1 94.5 74 LEU A N 1
ATOM 593 C CA . LEU A 1 74 ? -20.25 -11.75 1.061 1 94.5 74 LEU A CA 1
ATOM 594 C C . LEU A 1 74 ? -19.484 -13.062 1.053 1 94.5 74 LEU A C 1
ATOM 596 O O . LEU A 1 74 ? -18.828 -13.398 0.061 1 94.5 74 LEU A O 1
ATOM 600 N N . ASN A 1 75 ? -19.625 -13.859 2.1 1 93.19 75 ASN A N 1
ATOM 601 C CA . ASN A 1 75 ? -18.938 -15.148 2.209 1 93.19 75 ASN A CA 1
ATOM 602 C C . ASN A 1 75 ? -19.391 -16.109 1.118 1 93.19 75 ASN A C 1
ATOM 604 O O . ASN A 1 75 ? -18.562 -16.828 0.54 1 93.19 75 ASN A O 1
ATOM 608 N N . GLU A 1 76 ? -20.641 -16.047 0.809 1 89.81 76 GLU A N 1
ATOM 609 C CA . GLU A 1 76 ? -21.219 -16.969 -0.168 1 89.81 76 GLU A CA 1
ATOM 610 C C . GLU A 1 76 ? -20.875 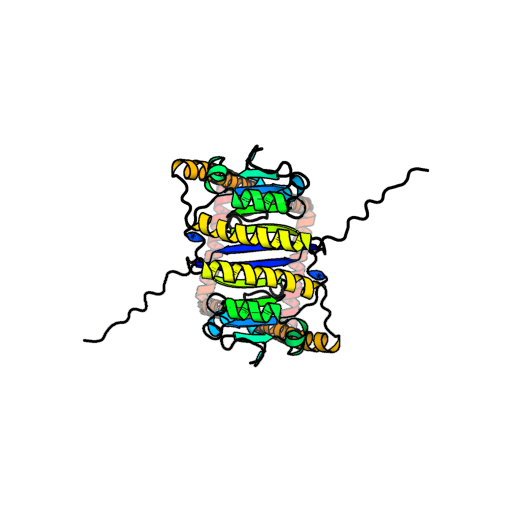-16.547 -1.593 1 89.81 76 GLU A C 1
ATOM 612 O O . GLU A 1 76 ? -20.688 -17.406 -2.467 1 89.81 76 GLU A O 1
ATOM 617 N N . ASN A 1 77 ? -20.688 -15.305 -1.814 1 92.06 77 ASN A N 1
ATOM 618 C CA . ASN A 1 77 ? -20.516 -14.789 -3.17 1 92.06 77 ASN A CA 1
ATOM 619 C C . ASN A 1 77 ? -19.047 -14.719 -3.566 1 92.06 77 ASN A C 1
ATOM 621 O O . ASN A 1 77 ? -18.703 -14.844 -4.742 1 92.06 77 ASN A O 1
ATOM 625 N N . LEU A 1 78 ? -18.156 -14.562 -2.588 1 95.31 78 LEU A N 1
ATOM 626 C CA . LEU A 1 78 ? -16.766 -14.273 -2.928 1 95.31 78 LEU A CA 1
ATOM 627 C C . LEU A 1 78 ? -15.906 -15.516 -2.76 1 95.31 78 LEU A C 1
ATOM 629 O O . LEU A 1 78 ? -14.789 -15.578 -3.287 1 95.31 78 LEU A O 1
ATOM 633 N N . VAL A 1 79 ? -16.422 -16.5 -2.105 1 96 79 VAL A N 1
ATOM 634 C CA . VAL A 1 79 ? -15.625 -17.688 -1.821 1 96 79 VAL A CA 1
ATOM 635 C C . VAL A 1 79 ? -15.906 -18.766 -2.861 1 96 79 VAL A C 1
ATOM 637 O O . VAL A 1 79 ? -17.062 -19.047 -3.17 1 96 79 VAL A O 1
ATOM 640 N N . THR A 1 80 ? -14.922 -19.344 -3.439 1 96.38 80 THR A N 1
ATOM 641 C CA . THR A 1 80 ? -15.016 -20.453 -4.398 1 96.38 80 THR A CA 1
ATOM 642 C C . THR A 1 80 ? -14.289 -21.688 -3.873 1 96.38 80 THR A C 1
ATOM 644 O O . THR A 1 80 ? -13.484 -21.594 -2.945 1 96.38 80 THR A O 1
ATOM 647 N N . PRO A 1 81 ? -14.609 -22.844 -4.457 1 96.75 81 PRO A N 1
ATOM 648 C CA . PRO A 1 81 ? -13.883 -24.047 -4.062 1 96.75 81 PRO A CA 1
ATOM 649 C C . PRO A 1 81 ? -12.375 -23.922 -4.258 1 96.75 81 PRO A C 1
ATOM 651 O O . PRO A 1 81 ? -11.602 -24.453 -3.459 1 96.75 81 PRO A O 1
ATOM 654 N N . GLU A 1 82 ? -11.984 -23.234 -5.301 1 96.5 82 GLU A N 1
ATOM 655 C CA . GLU A 1 82 ? -10.562 -23.031 -5.586 1 96.5 82 GLU A CA 1
ATOM 656 C C . GLU A 1 82 ? -9.898 -22.188 -4.504 1 96.5 82 GLU A C 1
ATOM 658 O O . GLU A 1 82 ? -8.773 -22.484 -4.082 1 96.5 82 GLU A O 1
ATOM 663 N N . LEU A 1 83 ? -10.602 -21.141 -4.082 1 97.25 83 LEU A N 1
ATOM 664 C CA . LEU A 1 83 ? -10.062 -20.312 -3.012 1 97.25 83 LEU A CA 1
ATOM 665 C C . LEU A 1 83 ? -9.945 -21.109 -1.712 1 97.25 83 LEU A C 1
ATOM 667 O O . LEU A 1 83 ? -8.938 -21.016 -1.011 1 97.25 83 LEU A O 1
ATOM 671 N N . LEU A 1 84 ? -10.961 -21.922 -1.457 1 97.69 84 LEU A N 1
ATOM 672 C CA . LEU A 1 84 ? -10.961 -22.734 -0.246 1 97.69 84 LEU A CA 1
ATOM 673 C C . LEU A 1 84 ? -9.789 -23.703 -0.25 1 97.69 84 LEU A C 1
ATOM 675 O O . LEU A 1 84 ? -9.141 -23.922 0.778 1 97.69 84 LEU A O 1
ATOM 679 N N . ALA A 1 85 ? -9.516 -24.297 -1.382 1 97.5 85 ALA A N 1
ATOM 680 C CA . ALA A 1 85 ? -8.398 -25.219 -1.515 1 97.5 85 ALA A CA 1
ATOM 681 C C . ALA A 1 85 ? -7.066 -24.516 -1.277 1 97.5 85 ALA A C 1
ATOM 683 O O . ALA A 1 85 ? -6.18 -25.047 -0.61 1 97.5 85 ALA A O 1
ATOM 684 N N . ALA A 1 86 ? -6.945 -23.312 -1.816 1 97.31 86 ALA A N 1
ATOM 685 C CA . ALA A 1 86 ? -5.727 -22.531 -1.628 1 97.31 86 ALA A CA 1
ATOM 686 C C . ALA A 1 86 ? -5.543 -22.141 -0.163 1 97.31 86 ALA A C 1
ATOM 688 O O . ALA A 1 86 ? -4.418 -22.125 0.346 1 97.31 86 ALA A O 1
ATOM 689 N N . LEU A 1 87 ? -6.656 -21.812 0.502 1 98 87 LEU A N 1
ATOM 690 C CA . LEU A 1 87 ? -6.613 -21.484 1.921 1 98 87 LEU A CA 1
ATOM 691 C C . LEU A 1 87 ? -6.152 -22.672 2.748 1 98 87 LEU A C 1
ATOM 693 O O . LEU A 1 87 ? -5.371 -22.531 3.689 1 98 87 LEU A O 1
ATOM 697 N N . GLU A 1 88 ? -6.621 -23.812 2.375 1 97.5 88 GLU A N 1
ATOM 698 C CA . GLU A 1 88 ? -6.223 -25.031 3.088 1 97.5 88 GLU A CA 1
ATOM 699 C C . GLU A 1 88 ? -4.719 -25.25 2.988 1 97.5 88 GLU A C 1
ATOM 701 O O . GLU A 1 88 ? -4.059 -25.531 3.994 1 97.5 88 GLU A O 1
ATOM 706 N N . LYS A 1 89 ? -4.18 -25.078 1.855 1 96.69 89 LYS A N 1
ATOM 707 C CA . LYS A 1 89 ? -2.754 -25.297 1.619 1 96.69 89 LYS A CA 1
ATOM 708 C C . LYS A 1 89 ? -1.914 -24.219 2.301 1 96.69 89 LYS A C 1
ATOM 710 O O . LYS A 1 89 ? -0.73 -24.422 2.576 1 96.69 89 LYS A O 1
ATOM 715 N N . SER A 1 90 ? -2.539 -23.062 2.52 1 96.44 90 SER A N 1
ATOM 716 C CA . SER A 1 90 ? -1.784 -21.938 3.049 1 96.44 90 SER A CA 1
ATOM 717 C C . SER A 1 90 ? -2.037 -21.75 4.543 1 96.44 90 SER A C 1
ATOM 719 O O . SER A 1 90 ? -1.699 -20.703 5.109 1 96.44 90 SER A O 1
ATOM 721 N N . SER A 1 91 ? -2.631 -22.75 5.207 1 95.5 91 SER A N 1
ATOM 722 C CA . SER A 1 91 ? -3.037 -22.625 6.602 1 95.5 91 SER A CA 1
ATOM 723 C C . SER A 1 91 ? -1.839 -22.344 7.504 1 95.5 91 SER A C 1
ATOM 725 O O . SER A 1 91 ? -1.972 -21.688 8.531 1 95.5 91 SER A O 1
ATOM 727 N N . GLY A 1 92 ? -0.681 -22.766 7.094 1 94.06 92 GLY A N 1
ATOM 728 C CA . GLY A 1 92 ? 0.506 -22.578 7.918 1 94.06 92 GLY A CA 1
ATOM 729 C C . GLY A 1 92 ? 1.216 -21.266 7.66 1 94.06 92 GLY A C 1
ATOM 730 O O . GLY A 1 92 ? 2.145 -20.906 8.383 1 94.06 92 GLY A O 1
ATOM 731 N N . ILE A 1 93 ? 0.766 -20.516 6.645 1 95 93 ILE A N 1
ATOM 732 C CA . ILE A 1 93 ? 1.561 -19.328 6.297 1 95 93 ILE A CA 1
ATOM 733 C C . ILE A 1 93 ? 0.661 -18.109 6.238 1 95 93 ILE A C 1
ATOM 735 O O . ILE A 1 93 ? 1.141 -16.969 6.332 1 95 93 ILE A O 1
ATOM 739 N N . LEU A 1 94 ? -0.642 -18.234 6.039 1 97.06 94 LEU A N 1
ATOM 740 C CA . LEU A 1 94 ? -1.539 -17.094 5.871 1 97.06 94 LEU A CA 1
ATOM 741 C C . LEU A 1 94 ? -2.029 -16.578 7.223 1 97.06 94 LEU A C 1
ATOM 743 O O . LEU A 1 94 ? -2.674 -17.312 7.973 1 97.06 94 LEU A O 1
ATOM 747 N N . ASP A 1 95 ? -1.775 -15.375 7.488 1 96.62 95 ASP A N 1
ATOM 748 C CA . ASP A 1 95 ? -2.33 -14.75 8.688 1 96.62 95 ASP A CA 1
ATOM 749 C C . ASP A 1 95 ? -3.748 -14.242 8.438 1 96.62 95 ASP A C 1
ATOM 751 O O . ASP A 1 95 ? -4.66 -14.516 9.219 1 96.62 95 ASP A O 1
ATOM 755 N N . TYR A 1 96 ? -3.873 -13.523 7.289 1 98 96 TYR A N 1
ATOM 756 C CA . TYR A 1 96 ? -5.219 -13.117 6.898 1 98 96 TYR A CA 1
ATOM 757 C C . TYR A 1 96 ? -5.262 -12.703 5.434 1 98 96 TYR A C 1
ATOM 759 O O . TYR A 1 96 ? -4.223 -12.398 4.84 1 98 96 TYR A O 1
ATOM 767 N N . LEU A 1 97 ? -6.391 -12.734 4.898 1 98.38 97 LEU A N 1
ATOM 768 C CA . LEU A 1 97 ? -6.801 -12.195 3.604 1 98.38 97 LEU A CA 1
ATOM 769 C C . LEU A 1 97 ? -8 -11.266 3.756 1 98.38 97 LEU A C 1
ATOM 771 O O . LEU A 1 97 ? -9.016 -11.648 4.336 1 98.38 97 LEU A O 1
ATOM 775 N N . ALA A 1 98 ? -7.852 -10.031 3.23 1 98.56 98 ALA A N 1
ATOM 776 C CA . ALA A 1 98 ? -8.945 -9.086 3.436 1 98.56 98 ALA A CA 1
ATOM 777 C C . ALA A 1 98 ? -9.227 -8.297 2.162 1 98.56 98 ALA A C 1
ATOM 779 O O . ALA A 1 98 ? -8.305 -7.82 1.499 1 98.56 98 ALA A O 1
ATOM 780 N N . VAL A 1 99 ? -10.453 -8.25 1.811 1 98.12 99 VAL A N 1
ATOM 781 C CA . VAL A 1 99 ? -10.969 -7.227 0.907 1 98.12 99 VAL A CA 1
ATOM 782 C C . VAL A 1 99 ? -11.562 -6.074 1.716 1 98.12 99 VAL A C 1
ATOM 784 O O . VAL A 1 99 ? -12.477 -6.277 2.52 1 98.12 99 VAL A O 1
ATOM 787 N N . THR A 1 100 ? -11.039 -4.938 1.569 1 97.88 100 THR A N 1
ATOM 788 C CA . THR A 1 100 ? -11.508 -3.816 2.373 1 97.88 100 THR A CA 1
ATOM 789 C C . THR A 1 100 ? -11.359 -2.502 1.611 1 97.88 100 THR A C 1
ATOM 791 O O . THR A 1 100 ? -10.555 -2.406 0.682 1 97.88 100 THR A O 1
ATOM 794 N N . ASP A 1 101 ? -12.148 -1.558 1.992 1 97 101 ASP A N 1
ATOM 795 C CA . ASP A 1 101 ? -11.992 -0.216 1.44 1 97 101 ASP A CA 1
ATOM 796 C C . ASP A 1 101 ? -11.562 0.775 2.52 1 97 101 ASP A C 1
ATOM 798 O O . ASP A 1 101 ? -11.289 1.941 2.227 1 97 101 ASP A O 1
ATOM 802 N N . LEU A 1 102 ? -11.391 0.321 3.711 1 96.06 102 LEU A N 1
ATOM 803 C CA . LEU A 1 102 ? -11.117 1.234 4.812 1 96.06 102 LEU A CA 1
ATOM 804 C C . LEU A 1 102 ? -9.672 1.092 5.289 1 96.06 102 LEU A C 1
ATOM 806 O O . LEU A 1 102 ? -9.031 0.067 5.047 1 96.06 102 LEU A O 1
ATOM 810 N N . PRO A 1 103 ? -9.148 2.078 5.957 1 94.44 103 PRO A N 1
ATOM 811 C CA . PRO A 1 103 ? -7.762 2.039 6.422 1 94.44 103 PRO A CA 1
ATOM 812 C C . PRO A 1 103 ? -7.551 1.063 7.578 1 94.44 103 PRO A C 1
ATOM 814 O O . PRO A 1 103 ? -8.5 0.732 8.289 1 94.44 103 PRO A O 1
ATOM 817 N N . ALA A 1 104 ? -6.309 0.617 7.703 1 95.69 104 ALA A N 1
ATOM 818 C CA . ALA A 1 104 ? -5.949 -0.296 8.789 1 95.69 104 ALA A CA 1
ATOM 819 C C . ALA A 1 104 ? -5.891 0.436 10.125 1 95.69 104 ALA A C 1
ATOM 821 O O . ALA A 1 104 ? -6.227 -0.133 11.164 1 95.69 104 ALA A O 1
ATOM 822 N N . ASP A 1 105 ? -5.48 1.717 10.062 1 94 105 ASP A N 1
ATOM 823 C CA . ASP A 1 105 ? -5.379 2.506 11.289 1 94 105 ASP A CA 1
ATOM 824 C C . ASP A 1 105 ? -6.723 3.135 11.648 1 94 105 ASP A C 1
ATOM 826 O O . ASP A 1 105 ? -7.453 3.594 10.766 1 94 105 ASP A O 1
ATOM 830 N N . LYS A 1 106 ? -6.91 3.178 12.867 1 90.62 106 LYS A N 1
ATOM 831 C CA . LYS A 1 106 ? -8.133 3.828 13.336 1 90.62 106 LYS A CA 1
ATOM 832 C C . LYS A 1 106 ? -8.125 5.316 12.992 1 90.62 106 LYS A C 1
ATOM 834 O O . LYS A 1 106 ? -7.203 6.039 13.375 1 90.62 106 LYS A O 1
ATOM 839 N N . PRO A 1 107 ? -9.18 5.746 12.312 1 91 107 PRO A N 1
ATOM 840 C CA . PRO A 1 107 ? -9.234 7.172 11.984 1 91 107 PRO A CA 1
ATOM 841 C C . PRO A 1 107 ? -9.453 8.055 13.211 1 91 107 PRO A C 1
ATOM 843 O O . PRO A 1 107 ? -10.258 7.711 14.086 1 91 107 PRO A O 1
ATOM 846 N N . THR A 1 108 ? -8.703 9.148 13.234 1 88.19 108 THR A N 1
ATOM 847 C CA . THR A 1 108 ? -8.867 10.102 14.328 1 88.19 108 THR A CA 1
ATOM 848 C C . THR A 1 108 ? -9.617 11.352 13.852 1 88.19 108 THR A C 1
ATOM 850 O O . THR A 1 108 ? -10.039 12.172 14.664 1 88.19 108 THR A O 1
ATOM 853 N N . THR A 1 109 ? -9.727 11.484 12.547 1 87.81 109 THR A N 1
ATOM 854 C CA . THR A 1 109 ? -10.508 12.539 11.914 1 87.81 109 THR A CA 1
ATOM 855 C C . THR A 1 109 ? -11.375 11.977 10.797 1 87.81 109 THR A C 1
ATOM 857 O O . THR A 1 109 ? -11.156 10.859 10.336 1 87.81 109 THR A O 1
ATOM 860 N N . GLU A 1 110 ? -12.289 12.727 10.391 1 85.75 110 GLU A N 1
ATOM 861 C CA . GLU A 1 110 ? -13.164 12.312 9.297 1 85.75 110 GLU A CA 1
ATOM 862 C C . GLU A 1 110 ? -12.375 12.141 8 1 85.75 110 GLU A C 1
ATOM 864 O O . GLU A 1 110 ? -12.68 11.258 7.191 1 85.75 110 GLU A O 1
ATOM 869 N N . ALA A 1 111 ? -11.367 12.961 7.906 1 87.69 111 ALA A N 1
ATOM 870 C CA . ALA A 1 111 ? -10.562 12.953 6.688 1 87.69 111 ALA A CA 1
ATOM 871 C C . ALA A 1 111 ? -9.766 11.648 6.574 1 87.69 111 ALA A C 1
ATOM 873 O O . ALA A 1 111 ? -9.414 11.227 5.469 1 87.69 111 ALA A O 1
ATOM 874 N N . GLU A 1 112 ? -9.508 11.016 7.637 1 89.88 112 GLU A N 1
ATOM 875 C CA . GLU A 1 112 ? -8.734 9.781 7.664 1 89.88 112 GLU A CA 1
ATOM 876 C C . GLU A 1 112 ? -9.602 8.57 7.344 1 89.88 112 GLU A C 1
ATOM 878 O O . GLU A 1 112 ? -9.094 7.484 7.062 1 89.88 112 GLU A O 1
ATOM 883 N N . PHE A 1 113 ? -10.914 8.828 7.422 1 88.94 113 PHE A N 1
ATOM 884 C CA . PHE A 1 113 ? -11.852 7.75 7.129 1 88.94 113 PHE A CA 1
ATOM 885 C C . PHE A 1 113 ? -12.07 7.621 5.629 1 88.94 113 PHE A C 1
ATOM 887 O O . PHE A 1 113 ? -13.195 7.77 5.148 1 88.94 113 PHE A O 1
ATOM 894 N N . VAL A 1 114 ? -11.016 7.27 4.883 1 89.94 114 VAL A N 1
ATOM 895 C CA . VAL A 1 114 ? -11.016 7.203 3.424 1 89.94 114 VAL A CA 1
ATOM 896 C C . VAL A 1 114 ? -11.391 5.797 2.969 1 89.94 114 VAL A C 1
ATOM 898 O O . VAL A 1 114 ? -10.875 4.809 3.494 1 89.94 114 VAL A O 1
ATOM 901 N N . SER A 1 115 ? -12.273 5.758 2.074 1 93.31 115 SER A N 1
ATOM 902 C CA . SER A 1 115 ? -12.727 4.492 1.511 1 93.31 115 SER A CA 1
ATOM 903 C C . SER A 1 115 ? -12.086 4.23 0.153 1 93.31 115 SER A C 1
ATOM 905 O O . SER A 1 115 ? -12.398 4.906 -0.829 1 93.31 115 SER A O 1
ATOM 907 N N . GLU A 1 116 ? -11.203 3.275 0.132 1 94.31 116 GLU A N 1
ATOM 908 C CA . GLU A 1 116 ? -10.492 2.885 -1.084 1 94.31 116 GLU A CA 1
ATOM 909 C C . GLU A 1 116 ? -10.359 1.367 -1.178 1 94.31 116 GLU A C 1
ATOM 911 O O . GLU A 1 116 ? -9.508 0.774 -0.511 1 94.31 116 GLU A O 1
ATOM 916 N N . PRO A 1 117 ? -11.117 0.756 -2.031 1 96.25 117 PRO A N 1
ATOM 917 C CA . PRO A 1 117 ? -11.117 -0.706 -2.117 1 96.25 117 PRO A CA 1
ATOM 918 C C . PRO A 1 117 ? -9.742 -1.274 -2.475 1 96.25 117 PRO A C 1
ATOM 920 O O . PRO A 1 117 ? -9.07 -0.749 -3.361 1 96.25 117 PRO A O 1
ATOM 923 N N . LYS A 1 118 ? -9.336 -2.297 -1.808 1 96.81 118 LYS A N 1
ATOM 924 C CA . LYS A 1 118 ? -8.078 -3.01 -2.016 1 96.81 118 LYS A CA 1
ATOM 925 C C . LYS A 1 118 ? -8.141 -4.418 -1.431 1 96.81 118 LYS A C 1
ATOM 927 O O . LYS A 1 118 ? -9.094 -4.758 -0.719 1 96.81 118 LYS A O 1
ATOM 932 N N . ILE A 1 119 ? -7.223 -5.254 -1.791 1 97.5 119 ILE A N 1
ATOM 933 C CA . ILE A 1 119 ? -7.062 -6.578 -1.199 1 97.5 119 ILE A CA 1
ATOM 934 C C . ILE A 1 119 ? -5.723 -6.66 -0.472 1 97.5 119 ILE A C 1
ATOM 936 O O . ILE A 1 119 ? -4.695 -6.234 -1.005 1 97.5 119 ILE A O 1
ATOM 940 N N . LYS A 1 120 ? -5.781 -7.148 0.719 1 97.31 120 LYS A N 1
ATOM 941 C CA . LYS A 1 120 ? -4.578 -7.273 1.535 1 97.31 120 LYS A CA 1
ATOM 942 C C . LYS A 1 120 ? -4.387 -8.711 2.018 1 97.31 120 LYS A C 1
ATOM 944 O O . LYS A 1 120 ? -5.348 -9.367 2.42 1 97.31 120 LYS A O 1
ATOM 949 N N . LEU A 1 121 ? -3.152 -9.18 1.949 1 96.5 121 LEU A N 1
ATOM 950 C CA . LEU A 1 121 ? -2.768 -10.461 2.527 1 96.5 121 LEU A CA 1
ATOM 951 C C . LEU A 1 121 ? -1.506 -10.32 3.373 1 96.5 121 LEU A C 1
ATOM 953 O O . LEU A 1 121 ? -0.567 -9.625 2.984 1 96.5 121 LEU A O 1
ATOM 957 N N . LEU A 1 122 ? -1.578 -10.914 4.508 1 96.19 122 LEU A N 1
ATOM 958 C CA . LEU A 1 122 ? -0.368 -11.031 5.312 1 96.19 122 LEU A CA 1
ATOM 959 C C . LEU A 1 122 ? 0.087 -12.484 5.395 1 96.19 122 LEU A C 1
ATOM 961 O O . LEU A 1 122 ? -0.68 -13.359 5.805 1 96.19 122 LEU A O 1
ATOM 965 N N . LEU A 1 123 ? 1.287 -12.703 4.953 1 94.5 123 LEU A N 1
ATOM 966 C CA . LEU A 1 123 ? 1.866 -14.039 4.902 1 94.5 123 LEU A CA 1
ATOM 967 C C . LEU A 1 123 ? 3.076 -14.141 5.824 1 94.5 123 LEU A C 1
ATOM 969 O O . LEU A 1 123 ? 3.906 -13.234 5.871 1 94.5 123 LEU A O 1
ATOM 973 N N . SER A 1 124 ? 3.117 -15.18 6.547 1 92 124 SER A N 1
ATOM 974 C CA . SER A 1 124 ? 4.301 -15.555 7.312 1 92 124 SER A CA 1
ATOM 975 C C . SER A 1 124 ? 5.047 -16.703 6.648 1 92 124 SER A C 1
ATOM 977 O O . SER A 1 124 ? 4.762 -17.875 6.918 1 92 124 SER A O 1
ATOM 979 N N . LEU A 1 125 ? 5.977 -16.281 5.852 1 87.56 125 LEU A N 1
ATOM 980 C CA . LEU A 1 125 ? 6.637 -17.266 5.004 1 87.56 125 LEU A CA 1
ATOM 981 C C . LEU A 1 125 ? 7.824 -17.906 5.723 1 87.56 125 LEU A C 1
ATOM 983 O O . LEU A 1 125 ? 8.555 -17.219 6.445 1 87.56 125 LEU A O 1
ATOM 987 N N . GLN A 1 126 ? 7.84 -19.188 5.57 1 81.12 126 GLN A N 1
ATOM 988 C CA . GLN A 1 126 ? 9.031 -19.906 6.004 1 81.12 126 GLN A CA 1
ATOM 989 C C . GLN A 1 126 ? 10.023 -20.062 4.855 1 81.12 126 GLN A C 1
ATOM 991 O O . GLN A 1 126 ? 9.656 -19.906 3.688 1 81.12 126 GLN A O 1
ATOM 996 N N . THR A 1 127 ? 11.258 -20.188 5.18 1 75.06 127 THR A N 1
ATOM 997 C CA . THR A 1 127 ? 12.297 -20.328 4.16 1 75.06 127 THR A CA 1
ATOM 998 C C . THR A 1 127 ? 12.305 -21.734 3.574 1 75.06 127 THR A C 1
ATOM 1000 O O . THR A 1 127 ? 13.297 -22.453 3.674 1 75.06 127 THR A O 1
ATOM 1003 N N . ASP A 1 128 ? 11.133 -22.219 3.111 1 83.19 128 ASP A N 1
ATOM 1004 C CA . ASP A 1 128 ? 11.062 -23.547 2.502 1 83.19 128 ASP A CA 1
ATOM 1005 C C . ASP A 1 128 ? 10.211 -23.516 1.237 1 83.19 128 ASP A C 1
ATOM 1007 O O . ASP A 1 128 ? 9.398 -22.609 1.047 1 83.19 128 ASP A O 1
ATOM 1011 N N . ALA A 1 129 ? 10.469 -24.5 0.432 1 83.69 129 ALA A N 1
ATOM 1012 C CA . ALA A 1 129 ? 9.828 -24.594 -0.878 1 83.69 129 ALA A CA 1
ATOM 1013 C C . ALA A 1 129 ? 8.32 -24.766 -0.741 1 83.69 129 ALA A C 1
ATOM 1015 O O . ALA A 1 129 ? 7.555 -24.266 -1.57 1 83.69 129 ALA A O 1
ATOM 1016 N N . LYS A 1 130 ? 7.898 -25.438 0.276 1 88.38 130 LYS A N 1
ATOM 1017 C CA . LYS A 1 130 ? 6.473 -25.688 0.482 1 88.38 130 LYS A CA 1
ATOM 1018 C C . LYS A 1 130 ? 5.727 -24.391 0.776 1 88.38 130 LYS A C 1
ATOM 1020 O O . LYS A 1 130 ? 4.652 -24.141 0.218 1 88.38 130 LYS A O 1
ATOM 1025 N N . SER A 1 131 ? 6.312 -23.625 1.641 1 89 131 SER A N 1
ATOM 1026 C CA . SER A 1 131 ? 5.719 -22.328 1.986 1 89 131 SER A CA 1
ATOM 1027 C C . SER A 1 131 ? 5.609 -21.422 0.762 1 89 131 SER A C 1
ATOM 1029 O O . SER A 1 131 ? 4.578 -20.781 0.549 1 89 131 SER A O 1
ATOM 1031 N N . LEU A 1 132 ? 6.617 -21.469 0.036 1 86.88 132 LEU A N 1
ATOM 1032 C CA . LEU A 1 132 ? 6.641 -20.625 -1.148 1 86.88 132 LEU A CA 1
ATOM 1033 C C . LEU A 1 132 ? 5.617 -21.094 -2.176 1 86.88 132 LEU A C 1
ATOM 1035 O O . LEU A 1 132 ? 4.934 -20.266 -2.795 1 86.88 132 LEU A O 1
ATOM 1039 N N . ALA A 1 133 ? 5.496 -22.359 -2.377 1 90.62 133 ALA A N 1
ATOM 1040 C CA . ALA A 1 133 ? 4.52 -22.922 -3.305 1 90.62 133 ALA A CA 1
ATOM 1041 C C . ALA A 1 133 ? 3.094 -22.578 -2.873 1 90.62 133 ALA A C 1
ATOM 1043 O O . ALA A 1 133 ? 2.258 -22.219 -3.701 1 90.62 133 ALA A O 1
ATOM 1044 N N . ALA A 1 134 ? 2.828 -22.703 -1.601 1 94.25 134 ALA A N 1
ATOM 1045 C CA . ALA A 1 134 ? 1.512 -22.375 -1.065 1 94.25 134 ALA A CA 1
ATOM 1046 C C . ALA A 1 134 ? 1.194 -20.891 -1.275 1 94.25 134 ALA A C 1
ATOM 1048 O O . ALA A 1 134 ? 0.07 -20.547 -1.636 1 94.25 134 ALA A O 1
ATOM 1049 N N . ALA A 1 135 ? 2.174 -20.078 -1.04 1 93.44 135 ALA A N 1
ATOM 1050 C CA . ALA A 1 135 ? 2.004 -18.641 -1.234 1 93.44 135 ALA A CA 1
ATOM 1051 C C . ALA A 1 135 ? 1.676 -18.328 -2.689 1 93.44 135 ALA A C 1
ATOM 1053 O O . ALA A 1 135 ? 0.776 -17.531 -2.967 1 93.44 135 ALA A O 1
ATOM 1054 N N . LYS A 1 136 ? 2.414 -18.984 -3.533 1 90.69 136 LYS A N 1
ATOM 1055 C CA . LYS A 1 136 ? 2.211 -18.766 -4.961 1 90.69 136 LYS A CA 1
ATOM 1056 C C . LYS A 1 136 ? 0.796 -19.141 -5.383 1 90.69 136 LYS A C 1
ATOM 1058 O O . LYS A 1 136 ? 0.127 -18.406 -6.098 1 90.69 136 LYS A O 1
ATOM 1063 N N . GLU A 1 137 ? 0.361 -20.234 -4.945 1 94.06 137 GLU A N 1
ATOM 1064 C CA . GLU A 1 137 ? -0.989 -20.688 -5.262 1 94.06 137 GLU A CA 1
ATOM 1065 C C . GLU A 1 137 ? -2.041 -19.766 -4.672 1 94.06 137 GLU A C 1
ATOM 1067 O O . GLU A 1 137 ? -3.021 -19.422 -5.34 1 94.06 137 GLU A O 1
ATOM 1072 N N . LEU A 1 138 ? -1.833 -19.344 -3.502 1 96.5 138 LEU A N 1
ATOM 1073 C CA . LEU A 1 138 ? -2.781 -18.453 -2.838 1 96.5 138 LEU A CA 1
ATOM 1074 C C . LEU A 1 138 ? -2.883 -17.125 -3.572 1 96.5 138 LEU A C 1
ATOM 1076 O O . LEU A 1 138 ? -3.986 -16.641 -3.836 1 96.5 138 LEU A O 1
ATOM 1080 N N . ILE A 1 139 ? -1.788 -16.578 -3.865 1 93.75 139 ILE A N 1
ATOM 1081 C CA . ILE A 1 139 ? -1.768 -15.273 -4.52 1 93.75 139 ILE A CA 1
ATOM 1082 C C . ILE A 1 139 ? -2.443 -15.375 -5.883 1 93.75 139 ILE A C 1
ATOM 1084 O O . ILE A 1 139 ? -3.168 -14.461 -6.293 1 93.75 139 ILE A O 1
ATOM 1088 N N . SER A 1 140 ? -2.17 -16.484 -6.555 1 91.25 140 SER A N 1
ATOM 1089 C CA . SER A 1 140 ? -2.869 -16.734 -7.812 1 91.25 140 SER A CA 1
ATOM 1090 C C . SER A 1 140 ? -4.383 -16.688 -7.621 1 91.25 140 SER A C 1
ATOM 1092 O O . SER A 1 140 ? -5.098 -16.047 -8.398 1 91.25 140 SER A O 1
ATOM 1094 N N . GLU A 1 141 ? -4.844 -17.312 -6.613 1 94.06 141 GLU A N 1
ATOM 1095 C CA . GLU A 1 141 ? -6.277 -17.328 -6.348 1 94.06 141 GLU A CA 1
ATOM 1096 C C . GLU A 1 141 ? -6.777 -15.961 -5.906 1 94.06 141 GLU A C 1
ATOM 1098 O O . GLU A 1 141 ? -7.93 -15.602 -6.16 1 94.06 141 GLU A O 1
ATOM 1103 N N . VAL A 1 142 ? -5.949 -15.195 -5.293 1 95.69 142 VAL A N 1
ATOM 1104 C CA . VAL A 1 142 ? -6.312 -13.844 -4.879 1 95.69 142 VAL A CA 1
ATOM 1105 C C . VAL A 1 142 ? -6.484 -12.953 -6.105 1 95.69 142 VAL A C 1
ATOM 1107 O O . VAL A 1 142 ? -7.336 -12.062 -6.117 1 95.69 142 VAL A O 1
ATOM 1110 N N . LEU A 1 143 ? -5.699 -13.234 -7.105 1 91 143 LEU A N 1
ATOM 1111 C CA . LEU A 1 143 ? -5.895 -12.516 -8.359 1 91 143 LEU A CA 1
ATOM 1112 C C . LEU A 1 143 ? -7.258 -12.836 -8.961 1 91 143 LEU A C 1
ATOM 1114 O O . LEU A 1 143 ? -7.922 -11.953 -9.5 1 91 143 LEU A O 1
ATOM 1118 N N . ASN A 1 144 ? -7.645 -14.094 -8.844 1 92.25 144 ASN A N 1
ATOM 1119 C CA . ASN A 1 144 ? -8.992 -14.453 -9.266 1 92.25 144 ASN A CA 1
ATOM 1120 C C . ASN A 1 144 ? -10.055 -13.75 -8.422 1 92.25 144 ASN A C 1
ATOM 1122 O O . ASN A 1 144 ? -11.078 -13.312 -8.945 1 92.25 144 ASN A O 1
ATOM 1126 N N . LEU A 1 145 ? -9.766 -13.703 -7.18 1 94.88 145 LEU A N 1
ATOM 1127 C CA . LEU A 1 145 ? -10.664 -12.992 -6.277 1 94.88 145 LEU A CA 1
ATOM 1128 C C . LEU A 1 145 ? -10.781 -11.523 -6.68 1 94.88 145 LEU A C 1
ATOM 1130 O O . LEU A 1 145 ? -11.883 -10.961 -6.652 1 94.88 145 LEU A O 1
ATOM 1134 N N . ALA A 1 146 ? -9.656 -10.938 -7.004 1 92.38 146 ALA A N 1
ATOM 1135 C CA . ALA A 1 146 ? -9.672 -9.547 -7.457 1 92.38 146 ALA A CA 1
ATOM 1136 C C . ALA A 1 146 ? -10.609 -9.367 -8.641 1 92.38 146 ALA A C 1
ATOM 1138 O O . ALA A 1 146 ? -11.383 -8.398 -8.695 1 92.38 146 ALA A O 1
ATOM 1139 N N . ASP A 1 147 ? -10.516 -10.281 -9.523 1 88.06 147 ASP A N 1
ATOM 1140 C CA . ASP A 1 147 ? -11.406 -10.25 -10.68 1 88.06 147 ASP A CA 1
ATOM 1141 C C . ASP A 1 147 ? -12.867 -10.375 -10.25 1 88.06 147 ASP A C 1
ATOM 1143 O O . ASP A 1 147 ? -13.734 -9.688 -10.789 1 88.06 147 ASP A O 1
ATOM 1147 N N . ARG A 1 148 ? -13.117 -11.211 -9.328 1 91.5 148 ARG A N 1
ATOM 1148 C CA . ARG A 1 148 ? -14.477 -11.398 -8.836 1 91.5 148 ARG A CA 1
ATOM 1149 C C . ARG A 1 148 ? -14.984 -10.148 -8.125 1 91.5 148 ARG A C 1
ATOM 1151 O O . ARG A 1 148 ? -16.156 -9.789 -8.25 1 91.5 148 ARG A O 1
ATOM 1158 N N . VAL A 1 149 ? -14.117 -9.531 -7.418 1 93.19 149 VAL A N 1
ATOM 1159 C CA . VAL A 1 149 ? -14.477 -8.328 -6.68 1 93.19 149 VAL A CA 1
ATOM 1160 C C . VAL A 1 149 ? -14.891 -7.227 -7.656 1 93.19 149 VAL A C 1
ATOM 1162 O O . VAL A 1 149 ? -15.852 -6.492 -7.41 1 93.19 149 VAL A O 1
ATOM 1165 N N . VAL A 1 150 ? -14.164 -7.117 -8.719 1 89 150 VAL A N 1
ATOM 1166 C CA . VAL A 1 150 ? -14.445 -6.094 -9.719 1 89 150 VAL A CA 1
ATOM 1167 C C . VAL A 1 150 ? -15.82 -6.352 -10.344 1 89 150 VAL A C 1
ATOM 1169 O O . VAL A 1 150 ? -16.562 -5.41 -10.648 1 89 150 VAL A O 1
ATOM 1172 N N . LYS A 1 151 ? -16.172 -7.602 -10.445 1 87.25 151 LYS A N 1
ATOM 1173 C CA . LYS A 1 151 ? -17.391 -7.98 -11.141 1 87.25 151 LYS A CA 1
ATOM 1174 C C . LYS A 1 151 ? -18.562 -8.125 -10.164 1 87.25 151 LYS A C 1
ATOM 1176 O O . LYS A 1 151 ? -19.719 -8.234 -10.578 1 87.25 151 LYS A O 1
ATOM 1181 N N . PHE A 1 152 ? -18.219 -8.023 -8.938 1 90.56 152 PHE A N 1
ATOM 1182 C CA . PHE A 1 152 ? -19.188 -8.266 -7.883 1 90.56 152 PHE A CA 1
ATOM 1183 C C . PHE A 1 152 ? -20.078 -7.039 -7.668 1 90.56 152 PHE A C 1
ATOM 1185 O O . PHE A 1 152 ? -19.578 -5.91 -7.699 1 90.56 152 PHE A O 1
ATOM 1192 N N . SER A 1 153 ? -21.359 -7.281 -7.496 1 90.06 153 SER A N 1
ATOM 1193 C CA . SER A 1 153 ? -22.297 -6.211 -7.16 1 90.06 153 SER A CA 1
ATOM 1194 C C . SER A 1 153 ? -23.078 -6.535 -5.895 1 90.06 153 SER A C 1
ATOM 1196 O O . SER A 1 153 ? -23.703 -7.594 -5.797 1 90.06 153 SER A O 1
ATOM 1198 N N . LEU A 1 154 ? -23.016 -5.66 -5.008 1 90.5 154 LEU A N 1
ATOM 1199 C CA . LEU A 1 154 ? -23.766 -5.789 -3.762 1 90.5 154 LEU A CA 1
ATOM 1200 C C . LEU A 1 154 ? -25.219 -5.402 -3.963 1 90.5 154 LEU A C 1
ATOM 1202 O O . LEU A 1 154 ? -25.516 -4.406 -4.625 1 90.5 154 LEU A O 1
ATOM 1206 N N . LYS A 1 155 ? -26.016 -6.18 -3.418 1 90.94 155 LYS A N 1
ATOM 1207 C CA . LYS A 1 155 ? -27.422 -5.832 -3.455 1 90.94 155 LYS A CA 1
ATOM 1208 C C . LYS A 1 155 ? -27.703 -4.555 -2.664 1 90.94 155 LYS A C 1
ATOM 1210 O O . LYS A 1 155 ? -27.016 -4.266 -1.686 1 90.94 155 LYS A O 1
ATOM 1215 N N . ALA A 1 156 ? -28.734 -3.875 -3.062 1 91.81 156 ALA A N 1
ATOM 1216 C CA . ALA A 1 156 ? -29.078 -2.574 -2.486 1 91.81 156 ALA A CA 1
ATOM 1217 C C . ALA A 1 156 ? -29.344 -2.693 -0.988 1 91.81 156 ALA A C 1
ATOM 1219 O O . ALA A 1 156 ? -28.906 -1.846 -0.204 1 91.81 156 ALA A O 1
ATOM 1220 N N . ASP A 1 157 ? -30.016 -3.707 -0.649 1 92.31 157 ASP A N 1
ATOM 1221 C CA . ASP A 1 157 ? -30.359 -3.889 0.756 1 92.31 157 ASP A CA 1
ATOM 1222 C C . ASP A 1 157 ? -29.125 -4.141 1.607 1 92.31 157 ASP A C 1
ATOM 1224 O O . ASP A 1 157 ? -29.016 -3.633 2.727 1 92.31 157 ASP A O 1
ATOM 1228 N N . GLN A 1 158 ? -28.25 -4.891 1.137 1 91.62 158 GLN A N 1
ATOM 1229 C CA . GLN A 1 158 ? -27 -5.172 1.842 1 91.62 158 GLN A CA 1
ATOM 1230 C C . GLN A 1 158 ? -26.125 -3.918 1.941 1 91.62 158 GLN A C 1
ATOM 1232 O O . GLN A 1 158 ? -25.531 -3.65 2.988 1 91.62 158 GLN A O 1
ATOM 1237 N N . GLN A 1 159 ? -26.125 -3.189 0.872 1 93.31 159 GLN A N 1
ATOM 1238 C CA . GLN A 1 159 ? -25.375 -1.943 0.842 1 93.31 159 GLN A CA 1
ATOM 1239 C C . GLN A 1 159 ? -25.891 -0.962 1.892 1 93.31 159 GLN A C 1
ATOM 1241 O O . GLN A 1 159 ? -25.094 -0.302 2.57 1 93.31 159 GLN A O 1
ATOM 1246 N N . LYS A 1 160 ? -27.094 -0.896 1.98 1 94.12 160 LYS A N 1
ATOM 1247 C CA . LYS A 1 160 ? -27.703 -0.002 2.961 1 94.12 160 LYS A CA 1
ATOM 1248 C C . LYS A 1 160 ? -27.312 -0.393 4.383 1 94.12 160 LYS A C 1
ATOM 1250 O O . LYS A 1 160 ? -26.969 0.469 5.195 1 94.12 160 LYS A O 1
ATOM 1255 N N . LYS A 1 161 ? -27.359 -1.669 4.648 1 93.31 161 LYS A N 1
ATOM 1256 C CA . LYS A 1 161 ? -27.016 -2.164 5.977 1 93.31 161 LYS A CA 1
ATOM 1257 C C . LYS A 1 161 ? -25.562 -1.85 6.312 1 93.31 161 LYS A C 1
ATOM 1259 O O . LYS A 1 161 ? -25.266 -1.369 7.41 1 93.31 161 LYS A O 1
ATOM 1264 N N . ILE A 1 162 ? -24.719 -2.096 5.379 1 94.56 162 ILE A N 1
ATOM 1265 C CA . ILE A 1 162 ? -23.281 -1.843 5.547 1 94.56 162 ILE A CA 1
ATOM 1266 C C . ILE A 1 162 ? -23.047 -0.351 5.77 1 94.56 162 ILE A C 1
ATOM 1268 O O . ILE A 1 162 ? -22.328 0.039 6.684 1 94.56 162 ILE A O 1
ATOM 1272 N N . ASN A 1 163 ? -23.719 0.451 5.02 1 94.06 163 ASN A N 1
ATOM 1273 C CA . ASN A 1 163 ? -23.562 1.899 5.117 1 94.06 163 ASN A CA 1
ATOM 1274 C C . ASN A 1 163 ? -24.047 2.42 6.469 1 94.06 163 ASN A C 1
ATOM 1276 O O . ASN A 1 163 ? -23.438 3.326 7.043 1 94.06 163 ASN A O 1
ATOM 1280 N N . ASN A 1 164 ? -25.062 1.862 6.914 1 94.31 164 ASN A N 1
ATOM 1281 C CA . ASN A 1 164 ? -25.594 2.287 8.203 1 94.31 164 ASN A CA 1
ATOM 1282 C C . ASN A 1 164 ? -24.594 2.062 9.328 1 94.31 164 ASN A C 1
ATOM 1284 O O . ASN A 1 164 ? -24.391 2.938 10.172 1 94.31 164 ASN A O 1
ATOM 1288 N N . VAL A 1 165 ? -24.031 0.929 9.336 1 91.56 165 VAL A N 1
ATOM 1289 C CA . VAL A 1 165 ? -23.031 0.602 10.352 1 91.56 165 VAL A CA 1
ATOM 1290 C C . VAL A 1 165 ? -21.859 1.568 10.25 1 91.56 165 VAL A C 1
ATOM 1292 O O . VAL A 1 165 ? -21.391 2.094 11.266 1 91.56 165 VAL A O 1
ATOM 1295 N N . ARG A 1 166 ? -21.469 1.902 9.125 1 93.31 166 ARG A N 1
ATOM 1296 C CA . ARG A 1 166 ? -20.312 2.77 8.883 1 93.31 166 ARG A CA 1
ATOM 1297 C C . ARG A 1 166 ? -20.641 4.215 9.242 1 93.31 166 ARG A C 1
ATOM 1299 O O . ARG A 1 166 ? -19.781 4.922 9.797 1 93.31 166 ARG A O 1
ATOM 1306 N N . VAL A 1 167 ? -21.828 4.598 8.945 1 92.81 167 VAL A N 1
ATOM 1307 C CA . VAL A 1 167 ? -22.266 5.941 9.297 1 92.81 167 VAL A CA 1
ATOM 1308 C C . VAL A 1 167 ? -22.297 6.098 10.82 1 92.81 167 VAL A C 1
ATOM 1310 O O . VAL A 1 167 ? -21.844 7.113 11.352 1 92.81 167 VAL A O 1
ATOM 1313 N N . ASN A 1 168 ? -22.766 5.074 11.406 1 93.56 168 ASN A N 1
ATOM 1314 C CA . ASN A 1 168 ? -22.781 5.09 12.867 1 93.56 168 ASN A CA 1
ATOM 1315 C C . ASN A 1 168 ? -21.375 5.18 13.445 1 93.56 168 ASN A C 1
ATOM 1317 O O . ASN A 1 168 ? -21.125 5.922 14.398 1 93.56 168 ASN A O 1
ATOM 1321 N N . GLU A 1 169 ? -20.438 4.422 12.914 1 91.25 169 GLU A N 1
ATOM 1322 C CA . GLU A 1 169 ? -19.047 4.465 13.352 1 91.25 169 GLU A CA 1
ATOM 1323 C C . GLU A 1 169 ? -18.453 5.848 13.117 1 91.25 169 GLU A C 1
ATOM 1325 O O . GLU A 1 169 ? -17.75 6.379 13.984 1 91.25 169 GLU A O 1
ATOM 1330 N N . LEU A 1 170 ? -18.703 6.43 12 1 90.81 170 LEU A N 1
ATOM 1331 C CA . LEU A 1 170 ? -18.219 7.766 11.672 1 90.81 170 LEU A CA 1
ATOM 1332 C C . LEU A 1 170 ? -18.75 8.797 12.656 1 90.81 170 LEU A C 1
ATOM 1334 O O . LEU A 1 170 ? -18.016 9.703 13.07 1 90.81 170 LEU A O 1
ATOM 1338 N N . ASN A 1 171 ? -19.938 8.648 13.016 1 93.12 171 ASN A N 1
ATOM 1339 C CA . ASN A 1 171 ? -20.547 9.555 13.984 1 93.12 171 ASN A CA 1
ATOM 1340 C C . ASN A 1 171 ? -19.875 9.461 15.344 1 93.12 171 ASN A C 1
ATOM 1342 O O . ASN A 1 171 ? -19.703 10.477 16.031 1 93.12 171 ASN A O 1
ATOM 1346 N N . LYS A 1 172 ? -19.531 8.25 15.672 1 91.88 172 LYS A N 1
ATOM 1347 C CA . LYS A 1 172 ? -18.797 8.07 16.922 1 91.88 172 LYS A CA 1
ATOM 1348 C C . LYS A 1 172 ? -17.453 8.797 16.875 1 91.88 172 LYS A C 1
ATOM 1350 O O . LYS A 1 172 ? -17.062 9.438 17.859 1 91.88 172 LYS A O 1
ATOM 1355 N N . ILE A 1 173 ? -16.844 8.703 15.773 1 88.88 173 ILE A N 1
ATOM 1356 C CA . ILE A 1 173 ? -15.547 9.344 15.594 1 88.88 173 ILE A CA 1
ATOM 1357 C C . ILE A 1 173 ? -15.711 10.859 15.656 1 88.88 173 ILE A C 1
ATOM 1359 O O . ILE A 1 173 ? -14.945 11.547 16.344 1 88.88 173 ILE A O 1
ATOM 1363 N N . LYS A 1 174 ? -16.688 11.359 15.031 1 90.75 174 LYS A N 1
ATOM 1364 C CA . LYS A 1 174 ? -16.969 12.789 15.031 1 90.75 174 LYS A CA 1
ATOM 1365 C C . LYS A 1 174 ? -17.266 13.289 16.438 1 90.75 174 LYS A C 1
ATOM 1367 O O . LYS A 1 174 ? -16.781 14.344 16.844 1 90.75 174 LYS A O 1
ATOM 1372 N N . LYS A 1 175 ? -17.984 12.57 17.062 1 92.75 175 LYS A N 1
ATOM 1373 C CA . LYS A 1 175 ? -18.328 12.922 18.438 1 92.75 175 LYS A CA 1
ATOM 1374 C C . LYS A 1 175 ? -17.094 12.93 19.328 1 92.75 175 LYS A C 1
ATOM 1376 O O . LYS A 1 175 ? -16.922 13.836 20.141 1 92.75 175 LYS A O 1
ATOM 1381 N N . ALA A 1 176 ? -16.359 11.93 19.172 1 90.06 176 ALA A N 1
ATOM 1382 C CA . ALA A 1 176 ? -15.133 11.844 19.953 1 90.06 176 ALA A CA 1
ATOM 1383 C C . ALA A 1 176 ? -14.227 13.047 19.703 1 90.06 176 ALA A C 1
ATOM 1385 O O . ALA A 1 176 ? -13.633 13.586 20.641 1 90.06 176 ALA A O 1
ATOM 1386 N N . ILE A 1 177 ? -14.141 13.422 18.516 1 87.94 177 ILE A N 1
ATOM 1387 C CA . ILE A 1 177 ? -13.344 14.586 18.141 1 87.94 177 ILE A CA 1
ATOM 1388 C C . ILE A 1 177 ? -13.938 15.844 18.766 1 87.94 177 ILE A C 1
ATOM 1390 O O . ILE A 1 177 ? -13.211 16.672 19.328 1 87.94 177 ILE A O 1
ATOM 1394 N N . ALA A 1 178 ? -15.219 15.969 18.688 1 90.62 178 ALA A N 1
ATOM 1395 C CA . ALA A 1 178 ? -15.914 17.125 19.25 1 90.62 178 ALA A CA 1
ATOM 1396 C C . ALA A 1 178 ? -15.734 17.188 20.766 1 90.62 178 ALA A C 1
ATOM 1398 O O . ALA A 1 178 ? -15.477 18.25 21.328 1 90.62 178 ALA A O 1
ATOM 1399 N N . ASP A 1 179 ? -15.844 16 21.297 1 92.06 179 ASP A N 1
ATOM 1400 C CA . ASP A 1 179 ? -15.672 15.93 22.75 1 92.06 179 ASP A CA 1
ATOM 1401 C C . ASP A 1 179 ? -14.25 16.297 23.156 1 92.06 179 ASP A C 1
ATOM 1403 O O . ASP A 1 179 ? -14.039 17.016 24.141 1 92.06 179 ASP A O 1
ATOM 1407 N N . ALA A 1 180 ? -13.305 15.812 22.438 1 89 180 ALA A N 1
ATOM 1408 C CA . ALA A 1 180 ? -11.906 16.125 22.703 1 89 180 ALA A CA 1
ATOM 1409 C C . ALA A 1 180 ? -11.641 17.625 22.531 1 89 180 ALA A C 1
ATOM 1411 O O . ALA A 1 180 ? -10.93 18.219 23.344 1 89 180 ALA A O 1
ATOM 1412 N N . LYS A 1 181 ? -12.203 18.188 21.578 1 88.75 181 LYS A N 1
ATOM 1413 C CA . LYS A 1 181 ? -12.062 19.609 21.328 1 88.75 181 LYS A CA 1
ATOM 1414 C C . LYS A 1 181 ? -12.727 20.438 22.422 1 88.75 181 LYS A C 1
ATOM 1416 O O . LYS A 1 181 ? -12.18 21.438 22.875 1 88.75 181 LYS A O 1
ATOM 1421 N N . ALA A 1 182 ? -13.852 19.984 22.781 1 91.38 182 ALA A N 1
ATOM 1422 C CA . ALA A 1 182 ? -14.578 20.656 23.875 1 91.38 182 ALA A CA 1
ATOM 1423 C C . ALA A 1 182 ? -13.789 20.578 25.172 1 91.38 182 ALA A C 1
ATOM 1425 O O . ALA A 1 182 ? -13.711 21.578 25.906 1 91.38 182 ALA A O 1
ATOM 1426 N N . GLU A 1 183 ? -13.203 19.391 25.328 1 91.25 183 GLU A N 1
ATOM 1427 C CA . GLU A 1 183 ? -12.391 19.219 26.516 1 91.25 183 GLU A CA 1
ATOM 1428 C C . GLU A 1 183 ? -11.141 20.094 26.484 1 91.25 183 GLU A C 1
ATOM 1430 O O . GLU A 1 183 ? -10.758 20.688 27.484 1 91.25 183 GLU A O 1
ATOM 1435 N N . GLU A 1 184 ? -10.578 20.109 25.359 1 89.94 184 GLU A N 1
ATOM 1436 C CA . GLU A 1 184 ? -9.414 20.984 25.188 1 89.94 184 GLU A CA 1
ATOM 1437 C C . GLU A 1 184 ? -9.781 22.438 25.422 1 89.94 184 GLU A C 1
ATOM 1439 O O . GLU A 1 184 ? -9.039 23.172 26.078 1 89.94 184 GLU A O 1
ATOM 1444 N N . LEU A 1 185 ? -10.844 22.875 24.906 1 90.75 185 LEU A N 1
ATOM 1445 C CA . LEU A 1 185 ? -11.32 24.25 25.062 1 90.75 185 LEU A CA 1
ATOM 1446 C C . LEU A 1 185 ? -11.641 24.531 26.531 1 90.75 185 LEU A C 1
ATOM 1448 O O . LEU A 1 185 ? -11.328 25.609 27.047 1 90.75 185 LEU A O 1
ATOM 1452 N N . LYS A 1 186 ? -12.227 23.609 27.125 1 90.62 186 LYS A N 1
ATOM 1453 C CA . LYS A 1 186 ? -12.516 23.75 28.562 1 90.62 186 LYS A CA 1
ATOM 1454 C C . LYS A 1 186 ? -11.227 23.875 29.359 1 90.62 186 LYS A C 1
ATOM 1456 O O . LYS A 1 186 ? -11.133 24.719 30.266 1 90.62 186 LYS A O 1
ATOM 1461 N N . GLU A 1 187 ? -10.273 23.094 29.031 1 91.88 187 GLU A N 1
ATOM 1462 C CA . GLU A 1 187 ? -8.984 23.125 29.719 1 91.88 187 GLU A CA 1
ATOM 1463 C C . GLU A 1 187 ? -8.281 24.469 29.5 1 91.88 187 GLU A C 1
ATOM 1465 O O . GLU A 1 187 ? -7.68 25.016 30.422 1 91.88 187 GLU A O 1
ATOM 1470 N N . LEU A 1 188 ? -8.344 24.875 28.297 1 91.19 188 LEU A N 1
ATOM 1471 C CA . LEU A 1 188 ? -7.758 26.172 27.969 1 91.19 188 LEU A CA 1
ATOM 1472 C C . LEU A 1 188 ? -8.445 27.281 28.734 1 91.19 188 LEU A C 1
ATOM 1474 O O . LEU A 1 188 ? -7.785 28.203 29.25 1 91.19 188 LEU A O 1
ATOM 1478 N N . LYS A 1 189 ? -9.703 27.25 28.828 1 91.31 189 LYS A N 1
ATOM 1479 C CA . LYS A 1 189 ? -10.469 28.234 29.594 1 91.31 189 LYS A CA 1
ATOM 1480 C C . LYS A 1 189 ? -10.117 28.172 31.078 1 91.31 189 LYS A C 1
ATOM 1482 O O . LYS A 1 189 ? -9.938 29.219 31.703 1 91.31 189 LYS A O 1
ATOM 1487 N N . LEU A 1 190 ? -10.016 26.969 31.562 1 91.94 190 LEU A N 1
ATOM 1488 C CA . LEU A 1 190 ? -9.656 26.781 32.969 1 91.94 190 LEU A CA 1
ATOM 1489 C C . LEU A 1 190 ? -8.258 27.328 33.25 1 91.94 190 LEU A C 1
ATOM 1491 O O . LEU A 1 190 ? -8.031 27.969 34.281 1 91.94 190 LEU A O 1
ATOM 1495 N N . GLU A 1 191 ? -7.375 26.984 32.375 1 91.25 191 GLU A N 1
ATOM 1496 C CA . GLU A 1 191 ? -6.008 27.484 32.531 1 91.25 191 GLU A CA 1
ATOM 1497 C C . GLU A 1 191 ? -5.961 29 32.469 1 91.25 191 GLU A C 1
ATOM 1499 O O . GLU A 1 191 ? -5.227 29.641 33.219 1 91.25 191 GLU A O 1
ATOM 1504 N N . ALA A 1 192 ? -6.672 29.547 31.547 1 90.81 192 ALA A N 1
ATOM 1505 C CA . ALA A 1 192 ? -6.773 31 31.422 1 90.81 192 ALA A CA 1
ATOM 1506 C C . ALA A 1 192 ? -7.344 31.609 32.719 1 90.81 192 ALA A C 1
ATOM 1508 O O . ALA A 1 192 ? -6.863 32.656 33.156 1 90.81 192 ALA A O 1
ATOM 1509 N N . GLU A 1 193 ? -8.359 30.984 33.281 1 89.06 193 GLU A N 1
ATOM 1510 C CA . GLU A 1 193 ? -8.953 31.438 34.531 1 89.06 193 GLU A CA 1
ATOM 1511 C C . GLU A 1 193 ? -7.961 31.328 35.688 1 89.06 193 GLU A C 1
ATOM 1513 O O . GLU A 1 193 ? -7.875 32.219 36.5 1 89.06 193 GLU A O 1
ATOM 1518 N N . ARG A 1 194 ? -7.176 30.234 35.688 1 89 194 ARG A N 1
ATOM 1519 C CA . ARG A 1 194 ? -6.148 30.031 36.688 1 89 194 ARG A CA 1
ATOM 1520 C C . ARG A 1 194 ? -5.059 31.094 36.594 1 89 194 ARG A C 1
ATOM 1522 O O . ARG A 1 194 ? -4.629 31.656 37.594 1 89 194 ARG A O 1
ATOM 1529 N N . LYS A 1 195 ? -4.629 31.359 35.469 1 87.38 195 LYS A N 1
ATOM 1530 C CA . LYS A 1 195 ? -3.625 32.375 35.25 1 87.38 195 LYS A CA 1
ATOM 1531 C C . LYS A 1 195 ? -4.152 33.781 35.625 1 87.38 195 LYS A C 1
ATOM 1533 O O . LYS A 1 195 ? -3.453 34.562 36.281 1 87.38 195 LYS A O 1
ATOM 1538 N N . ALA A 1 196 ? -5.383 34.062 35.25 1 86.81 196 ALA A N 1
ATOM 1539 C CA . ALA A 1 196 ? -6.02 35.344 35.625 1 86.81 196 ALA A CA 1
ATOM 1540 C C . ALA A 1 196 ? -6.141 35.469 37.125 1 86.81 196 ALA A C 1
ATOM 1542 O O . ALA A 1 196 ? -5.91 36.562 37.688 1 86.81 196 ALA A O 1
ATOM 1543 N N . ARG A 1 197 ? -6.445 34.406 37.812 1 84.62 197 ARG A N 1
ATOM 1544 C CA . ARG A 1 197 ? -6.57 34.406 39.25 1 84.62 197 ARG A CA 1
ATOM 1545 C C . ARG A 1 197 ? -5.219 34.625 39.938 1 84.62 197 ARG A C 1
ATOM 1547 O O . ARG A 1 197 ? -5.117 35.344 40.906 1 84.62 197 ARG A O 1
ATOM 1554 N N . ARG A 1 198 ? -4.211 34.062 39.375 1 84.25 198 ARG A N 1
ATOM 1555 C CA . ARG A 1 198 ? -2.855 34.219 39.906 1 84.25 198 ARG A CA 1
ATOM 1556 C C . ARG A 1 198 ? -2.375 35.656 39.688 1 84.25 198 ARG A C 1
ATOM 1558 O O . ARG A 1 198 ? -1.738 36.219 40.594 1 84.25 198 ARG A O 1
ATOM 1565 N N . GLU A 1 199 ? -2.699 36.219 38.656 1 79.5 199 GLU A N 1
ATOM 1566 C CA . GLU A 1 199 ? -2.332 37.594 38.344 1 79.5 199 GLU A CA 1
ATOM 1567 C C . GLU A 1 199 ? -3.164 38.594 39.188 1 79.5 199 GLU A C 1
ATOM 1569 O O . GLU A 1 199 ? -2.668 39.625 39.594 1 79.5 199 GLU A O 1
ATOM 1574 N N . SER A 1 200 ? -4.41 38.312 39.344 1 74.19 200 SER A N 1
ATOM 1575 C CA . SER A 1 200 ? -5.293 39.188 40.125 1 74.19 200 SER A CA 1
ATOM 1576 C C . SER A 1 200 ? -4.969 39.094 41.594 1 74.19 200 SER A C 1
ATOM 1578 O O . SER A 1 200 ? -5.258 40.031 42.344 1 74.19 200 SER A O 1
ATOM 1580 N N . LYS A 1 201 ? -4.473 38.031 42.094 1 68.44 201 LYS A N 1
ATOM 1581 C CA . LYS A 1 201 ? -4.059 37.938 43.5 1 68.44 201 LYS A CA 1
ATOM 1582 C C . LYS A 1 201 ? -2.834 38.812 43.75 1 68.44 201 LYS A C 1
ATOM 1584 O O . LYS A 1 201 ? -2.367 38.906 44.906 1 68.44 201 LYS A O 1
ATOM 1589 N N . LEU A 1 202 ? -2.254 39.344 42.75 1 60 202 LEU A N 1
ATOM 1590 C CA . LEU A 1 202 ? -1.298 40.406 43.062 1 60 202 LEU A CA 1
ATOM 1591 C C . LEU A 1 202 ? -2 41.625 43.656 1 60 202 LEU A C 1
ATOM 1593 O O . LEU A 1 202 ? -3.092 41.969 43.219 1 60 202 LEU A O 1
ATOM 1597 N N . SER A 1 203 ? -1.712 42.156 44.875 1 60.38 203 SER A N 1
ATOM 1598 C CA . SER A 1 203 ? -2.328 43.25 45.594 1 60.38 203 SER A CA 1
ATOM 1599 C C . SER A 1 203 ? -2.566 44.438 44.688 1 60.38 203 SER A C 1
ATOM 1601 O O . SER A 1 203 ? -1.864 44.625 43.688 1 60.38 203 SER A O 1
ATOM 1603 N N . PRO A 1 204 ? -3.736 45.156 44.781 1 62.38 204 PRO A N 1
ATOM 1604 C CA . PRO A 1 204 ? -3.873 46.406 44.062 1 62.38 204 PRO A CA 1
ATOM 1605 C C . PRO A 1 204 ? -2.57 47.219 44 1 62.38 204 PRO A C 1
ATOM 1607 O O . PRO A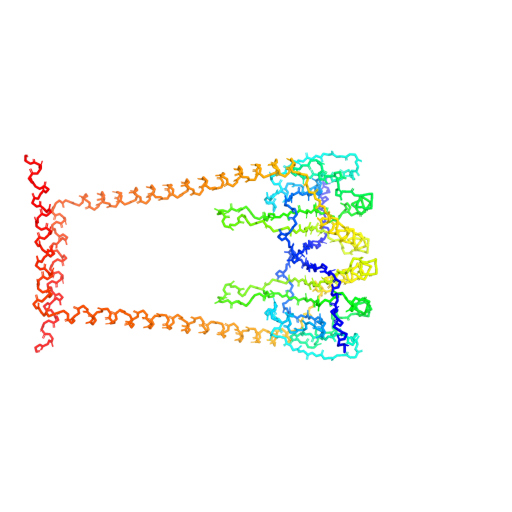 1 204 ? -2.256 47.812 42.969 1 62.38 204 PRO A O 1
ATOM 1610 N N . GLU A 1 205 ? -1.935 47.125 45.031 1 62.31 205 GLU A N 1
ATOM 1611 C CA . GLU A 1 205 ? -0.652 47.812 45.156 1 62.31 205 GLU A CA 1
ATOM 1612 C C . GLU A 1 205 ? 0.411 47.156 44.281 1 62.31 205 GLU A C 1
ATOM 1614 O O . GLU A 1 205 ? 1.21 47.875 43.656 1 62.31 205 GLU A O 1
ATOM 1619 N N . GLU A 1 206 ? 0.309 45.938 44.156 1 68.5 206 GLU A N 1
ATOM 1620 C CA . GLU A 1 206 ? 1.312 45.219 43.375 1 68.5 206 GLU A CA 1
ATOM 1621 C C . GLU A 1 206 ? 1.01 45.281 41.875 1 68.5 206 GLU A C 1
ATOM 1623 O O . GLU A 1 206 ? 1.924 45.406 41.062 1 68.5 206 GLU A O 1
ATOM 1628 N N . GLN A 1 207 ? -0.114 45.375 41.562 1 67.06 207 GLN A N 1
ATOM 1629 C CA . GLN A 1 207 ? -0.56 45.594 40.188 1 67.06 207 GLN A CA 1
ATOM 1630 C C . GLN A 1 207 ? -0.251 47.031 39.75 1 67.06 207 GLN A C 1
ATOM 1632 O O . GLN A 1 207 ? 0.193 47.25 38.594 1 67.06 207 GLN A O 1
ATOM 1637 N N . ASP A 1 208 ? -0.521 47.969 40.625 1 68.75 208 ASP A N 1
ATOM 1638 C CA . ASP A 1 208 ? -0.134 49.375 40.406 1 68.75 208 ASP A CA 1
ATOM 1639 C C . ASP A 1 208 ? 1.381 49.5 40.25 1 68.75 208 ASP A C 1
ATOM 1641 O O . ASP A 1 208 ? 1.865 50.25 39.406 1 68.75 208 ASP A O 1
ATOM 1645 N N . LYS A 1 209 ? 2.053 48.781 41 1 72.5 209 LYS A N 1
ATOM 1646 C CA . LYS A 1 209 ? 3.512 48.781 40.938 1 72.5 209 LYS A CA 1
ATOM 1647 C C . LYS A 1 209 ? 4.02 48.188 39.656 1 72.5 209 LYS A C 1
ATOM 1649 O O . LYS A 1 209 ? 4.953 48.688 39.031 1 72.5 209 LYS A O 1
ATOM 1654 N N . LEU A 1 210 ? 3.324 47.219 39.25 1 72.06 210 LEU A N 1
ATOM 1655 C CA . LEU A 1 210 ? 3.707 46.562 38 1 72.06 210 LEU A CA 1
ATOM 1656 C C . LEU A 1 210 ? 3.336 47.406 36.781 1 72.06 210 LEU A C 1
ATOM 1658 O O . LEU A 1 210 ? 4.102 47.5 35.844 1 72.06 210 LEU A O 1
ATOM 1662 N N . ASP A 1 211 ? 2.246 48.062 36.875 1 72.62 211 ASP A N 1
ATOM 1663 C CA . ASP A 1 211 ? 1.817 49 35.844 1 72.62 211 ASP A CA 1
ATOM 1664 C C . ASP A 1 211 ? 2.713 50.219 35.812 1 72.62 211 ASP A C 1
ATOM 1666 O O . ASP A 1 211 ? 3.061 50.719 34.75 1 72.62 211 ASP A O 1
ATOM 1670 N N . LYS A 1 212 ? 3.129 50.75 36.969 1 73.75 212 LYS A N 1
ATOM 1671 C CA . LYS A 1 212 ? 4.07 51.844 37.094 1 73.75 212 LYS A CA 1
ATOM 1672 C C . LYS A 1 212 ? 5.453 51.469 36.594 1 73.75 212 LYS A C 1
ATOM 1674 O O . LYS A 1 212 ? 6.105 52.25 35.875 1 73.75 212 LYS A O 1
ATOM 1679 N N . LYS A 1 213 ? 5.797 50.281 36.812 1 75.56 213 LYS A N 1
ATOM 1680 C CA . LYS A 1 213 ? 7.094 49.812 36.344 1 75.56 213 LYS A CA 1
ATOM 1681 C C . LYS A 1 213 ? 7.105 49.625 34.812 1 75.56 213 LYS A C 1
ATOM 1683 O O . LYS A 1 213 ? 8.086 49.969 34.156 1 75.56 213 LYS A O 1
ATOM 1688 N N . LYS A 1 214 ? 6.082 49.219 34.281 1 73.75 214 LYS A N 1
ATOM 1689 C CA . LYS A 1 214 ? 5.949 49.094 32.844 1 73.75 214 LYS A CA 1
ATOM 1690 C C . LYS A 1 214 ? 5.891 50.438 32.156 1 73.75 214 LYS A C 1
ATOM 1692 O O . LYS A 1 214 ? 6.492 50.625 31.094 1 73.75 214 LYS A O 1
ATOM 1697 N N . LYS A 1 215 ? 5.227 51.438 32.812 1 73.12 215 LYS A N 1
ATOM 1698 C CA . LYS A 1 215 ? 5.156 52.812 32.344 1 73.12 215 LYS A CA 1
ATOM 1699 C C . LYS A 1 215 ? 6.516 53.5 32.406 1 73.12 215 LYS A C 1
ATOM 1701 O O . LYS A 1 215 ? 6.938 54.156 31.484 1 73.12 215 LYS A O 1
ATOM 1706 N N . GLU A 1 216 ? 7.188 53.25 33.5 1 74.69 216 GLU A N 1
ATOM 1707 C CA . GLU A 1 216 ? 8.516 53.844 33.688 1 74.69 216 GLU A CA 1
ATOM 1708 C C . GLU A 1 216 ? 9.516 53.25 32.688 1 74.69 216 GLU A C 1
ATOM 1710 O O . GLU A 1 216 ? 10.344 53.969 32.156 1 74.69 216 GLU A O 1
ATOM 1715 N N . LYS A 1 217 ? 9.344 52 32.406 1 77.12 217 LYS A N 1
ATOM 1716 C CA . LYS A 1 217 ? 10.211 51.344 31.438 1 77.12 217 LYS A CA 1
ATOM 1717 C C . LYS A 1 217 ? 9.922 51.844 30.031 1 77.12 217 LYS A C 1
ATOM 1719 O O . LYS A 1 217 ? 10.844 52.094 29.25 1 77.12 217 LYS A O 1
ATOM 1724 N N . ARG A 1 218 ? 8.75 52.094 29.656 1 73.94 218 ARG A N 1
ATOM 1725 C CA . ARG A 1 218 ? 8.352 52.625 28.375 1 73.94 218 ARG A CA 1
ATOM 1726 C C . ARG A 1 218 ? 8.82 54.062 28.219 1 73.94 218 ARG A C 1
ATOM 1728 O O . ARG A 1 218 ? 9.297 54.469 27.141 1 73.94 218 ARG A O 1
ATOM 1735 N N . GLU A 1 219 ? 8.711 54.875 29.281 1 74.44 219 GLU A N 1
ATOM 1736 C CA . GLU A 1 219 ? 9.164 56.25 29.266 1 74.44 219 GLU A CA 1
ATOM 1737 C C . GLU A 1 219 ? 10.68 56.344 29.188 1 74.44 219 GLU A C 1
ATOM 1739 O O . GLU A 1 219 ? 11.227 57.188 28.484 1 74.44 219 GLU A O 1
ATOM 1744 N N . ARG A 1 220 ? 11.32 55.469 29.812 1 77.31 220 ARG A N 1
ATOM 1745 C CA . ARG A 1 220 ? 12.781 55.438 29.766 1 77.31 220 ARG A CA 1
ATOM 1746 C C . ARG A 1 220 ? 13.273 55.031 28.375 1 77.31 220 ARG A C 1
ATOM 1748 O O . ARG A 1 220 ? 14.211 55.625 27.844 1 77.31 220 ARG A O 1
ATOM 1755 N N . ARG A 1 221 ? 12.641 54.062 27.812 1 76.5 221 ARG A N 1
ATOM 1756 C CA . ARG A 1 221 ? 13.008 53.625 26.469 1 76.5 221 ARG A CA 1
ATOM 1757 C C . ARG A 1 221 ? 12.719 54.719 25.453 1 76.5 221 ARG A C 1
ATOM 1759 O O . ARG A 1 221 ? 13.516 54.969 24.531 1 76.5 221 ARG A O 1
ATOM 1766 N N . ALA A 1 222 ? 11.602 55.438 25.594 1 73.44 222 ALA A N 1
ATOM 1767 C CA . ALA A 1 222 ? 11.227 56.562 24.734 1 73.44 222 ALA A CA 1
ATOM 1768 C C . ALA A 1 222 ? 12.188 57.719 24.891 1 73.44 222 ALA A C 1
ATOM 1770 O O . ALA A 1 222 ? 12.586 58.344 23.906 1 73.44 222 ALA A O 1
ATOM 1771 N N . LYS A 1 223 ? 12.68 58.031 26.062 1 72.94 223 LYS A N 1
ATOM 1772 C CA . LYS A 1 223 ? 13.641 59.094 26.344 1 72.94 223 LYS A CA 1
ATOM 1773 C C . LYS A 1 223 ? 15.016 58.75 25.766 1 72.94 223 LYS A C 1
ATOM 1775 O O . LYS A 1 223 ? 15.688 59.594 25.203 1 72.94 223 LYS A O 1
ATOM 1780 N N . ASN A 1 224 ? 15.359 57.562 25.875 1 73.31 224 ASN A N 1
ATOM 1781 C CA . ASN A 1 224 ? 16.656 57.156 25.359 1 73.31 224 ASN A CA 1
ATOM 1782 C C . ASN A 1 224 ? 16.688 57.188 23.828 1 73.31 224 ASN A C 1
ATOM 1784 O O . ASN A 1 224 ? 17.719 57.531 23.234 1 73.31 224 ASN A O 1
ATOM 1788 N N . ARG A 1 225 ? 15.703 56.938 23.172 1 70.5 225 ARG A N 1
ATOM 1789 C CA . ARG A 1 225 ? 15.609 57.062 21.719 1 70.5 225 ARG A CA 1
ATOM 1790 C C . ARG A 1 225 ? 15.602 58.531 21.281 1 70.5 225 ARG A C 1
ATOM 1792 O O . ARG A 1 225 ? 16.188 58.875 20.25 1 70.5 225 ARG A O 1
ATOM 1799 N N . MET A 1 226 ? 15.023 59.469 22.109 1 63.94 226 MET A N 1
ATOM 1800 C CA . MET A 1 226 ? 15 60.906 21.812 1 63.94 226 MET A CA 1
ATOM 1801 C C . MET A 1 226 ? 16.359 61.531 22.047 1 63.94 226 MET A C 1
ATOM 1803 O O . MET A 1 226 ? 16.797 62.406 21.297 1 63.94 226 MET A O 1
ATOM 1807 N N . VAL A 1 227 ? 17.125 61.125 23 1 66.44 227 VAL A N 1
ATOM 1808 C CA . VAL A 1 227 ? 18.422 61.719 23.297 1 66.44 227 VAL A CA 1
ATOM 1809 C C . VAL A 1 227 ? 19.422 61.312 22.219 1 66.44 227 VAL A C 1
ATOM 1811 O O . VAL A 1 227 ? 20.266 62.125 21.828 1 66.44 227 VAL A O 1
ATOM 1814 N N . LYS A 1 228 ? 19.391 60.25 21.531 1 61.16 228 LYS A N 1
ATOM 1815 C CA . LYS A 1 228 ? 20.359 59.875 20.484 1 61.16 228 LYS A CA 1
ATOM 1816 C C . LYS A 1 228 ? 20.078 60.656 19.203 1 61.16 228 LYS A C 1
ATOM 1818 O O . LYS A 1 228 ? 20.953 60.719 18.328 1 61.16 228 LYS A O 1
ATOM 1823 N N . ARG A 1 229 ? 18.984 61.188 18.969 1 59.59 229 ARG A N 1
ATOM 1824 C CA . ARG A 1 229 ? 18.766 61.969 17.75 1 59.59 229 ARG A CA 1
ATOM 1825 C C . ARG A 1 229 ? 19.141 63.438 17.953 1 59.59 229 ARG A C 1
ATOM 1827 O O . ARG A 1 229 ? 19.141 64.188 17 1 59.59 229 ARG A O 1
ATOM 1834 N N . MET A 1 230 ? 19.422 63.812 19.172 1 53.06 230 MET A N 1
ATOM 1835 C CA . MET A 1 230 ? 19.953 65.188 19.297 1 53.06 230 MET A CA 1
ATOM 1836 C C . MET A 1 230 ? 21.484 65.125 19.156 1 53.06 230 MET A C 1
ATOM 1838 O O . MET A 1 230 ? 22.141 64.188 19.594 1 53.06 230 MET A O 1
ATOM 1842 N N . MET B 1 1 ? -11.93 7.695 -47.938 1 24.53 1 MET B N 1
ATOM 1843 C CA . MET B 1 1 ? -12.805 7.273 -46.844 1 24.53 1 MET B CA 1
ATOM 1844 C C . MET B 1 1 ? -11.984 6.68 -45.688 1 24.53 1 MET B C 1
ATOM 1846 O O . MET B 1 1 ? -11.383 5.613 -45.844 1 24.53 1 MET B O 1
ATOM 1850 N N . SER B 1 2 ? -11.148 7.363 -44.875 1 27.09 2 SER B N 1
ATOM 1851 C CA . SER B 1 2 ? -10.023 7.094 -44 1 27.09 2 SER B CA 1
ATOM 1852 C C . SER B 1 2 ? -10.469 6.316 -42.75 1 27.09 2 SER B C 1
ATOM 1854 O O . SER B 1 2 ? -11.398 6.727 -42.062 1 27.09 2 SER B O 1
ATOM 1856 N N . PHE B 1 3 ? -10.531 4.957 -42.75 1 26.45 3 PHE B N 1
ATOM 1857 C CA . PHE B 1 3 ? -10.898 3.998 -41.719 1 26.45 3 PHE B CA 1
ATOM 1858 C C . PHE B 1 3 ? -10.242 4.363 -40.375 1 26.45 3 PHE B C 1
ATOM 1860 O O . PHE B 1 3 ? -9.023 4.277 -40.25 1 26.45 3 PHE B O 1
ATOM 1867 N N . PHE B 1 4 ? -10.711 5.34 -39.719 1 27 4 PHE B N 1
ATOM 1868 C CA . PHE B 1 4 ? -10.344 5.715 -38.375 1 27 4 PHE B CA 1
ATOM 1869 C C . PHE B 1 4 ? -10.305 4.488 -37.469 1 27 4 PHE B C 1
ATOM 1871 O O . PHE B 1 4 ? -11.344 3.932 -37.094 1 27 4 PHE B O 1
ATOM 1878 N N . PHE B 1 5 ? -9.422 3.58 -37.688 1 29.41 5 PHE B N 1
ATOM 1879 C CA . PHE B 1 5 ? -9.141 2.484 -36.75 1 29.41 5 PHE B CA 1
ATOM 1880 C C . PHE B 1 5 ? -9.195 2.961 -35.312 1 29.41 5 PHE B C 1
ATOM 1882 O O . PHE B 1 5 ? -8.289 3.656 -34.844 1 29.41 5 PHE B O 1
ATOM 1889 N N . GLU B 1 6 ? -10.25 3.52 -34.875 1 32.03 6 GLU B N 1
ATOM 1890 C CA . GLU B 1 6 ? -10.484 3.723 -33.438 1 32.03 6 GLU B CA 1
ATOM 1891 C C . GLU B 1 6 ? -10 2.525 -32.625 1 32.03 6 GLU B C 1
ATOM 1893 O O . GLU B 1 6 ? -10.516 1.416 -32.781 1 32.03 6 GLU B O 1
ATOM 1898 N N . SER B 1 7 ? -8.742 2.271 -32.531 1 32.75 7 SER B N 1
ATOM 1899 C CA . SER B 1 7 ? -8.125 1.249 -31.688 1 32.75 7 SER B CA 1
ATOM 1900 C C . SER B 1 7 ? -8.914 1.033 -30.406 1 32.75 7 SER B C 1
ATOM 1902 O O . SER B 1 7 ? -9.016 1.935 -29.562 1 32.75 7 SER B O 1
ATOM 1904 N N . ILE B 1 8 ? -10.055 0.419 -30.422 1 32.62 8 ILE B N 1
ATOM 1905 C CA . ILE B 1 8 ? -10.859 -0.043 -29.297 1 32.62 8 ILE B CA 1
ATOM 1906 C C . ILE B 1 8 ? -9.953 -0.573 -28.188 1 32.62 8 ILE B C 1
ATOM 1908 O O . ILE B 1 8 ? -9.281 -1.592 -28.359 1 32.62 8 ILE B O 1
ATOM 1912 N N . GLU B 1 9 ? -9.18 0.222 -27.469 1 39.44 9 GLU B N 1
ATOM 1913 C CA . GLU B 1 9 ? -8.406 -0.137 -26.281 1 39.44 9 GLU B CA 1
ATOM 1914 C C . GLU B 1 9 ? -9.172 -1.112 -25.391 1 39.44 9 GLU B C 1
ATOM 1916 O O . GLU B 1 9 ? -10.344 -0.879 -25.078 1 39.44 9 GLU B O 1
ATOM 1921 N N . THR B 1 10 ? -9.109 -2.344 -25.594 1 46.03 10 THR B N 1
ATOM 1922 C CA . THR B 1 10 ? -9.711 -3.365 -24.75 1 46.03 10 THR B CA 1
ATOM 1923 C C . THR B 1 10 ? -9.609 -2.967 -23.281 1 46.03 10 THR B C 1
ATOM 1925 O O . THR B 1 10 ? -8.562 -2.494 -22.828 1 46.03 10 THR B O 1
ATOM 1928 N N . PRO B 1 11 ? -10.664 -2.715 -22.609 1 51.22 11 PRO B N 1
ATOM 1929 C CA . PRO B 1 11 ? -10.719 -2.277 -21.219 1 51.22 11 PRO B CA 1
ATOM 1930 C C . PRO B 1 11 ? -9.773 -3.07 -20.312 1 51.22 11 PRO B C 1
ATOM 1932 O O . PRO B 1 11 ? -9.758 -4.305 -20.359 1 51.22 11 PRO B O 1
ATOM 1935 N N . SER B 1 12 ? -8.453 -2.732 -20.125 1 62.12 12 SER B N 1
ATOM 1936 C CA . SER B 1 12 ? -7.539 -3.373 -19.188 1 62.12 12 SER B CA 1
ATOM 1937 C C . SER B 1 12 ? -7.73 -2.834 -17.766 1 62.12 12 SER B C 1
ATOM 1939 O O . SER B 1 12 ? -7.957 -1.638 -17.578 1 62.12 12 SER B O 1
ATOM 1941 N N . ASP B 1 13 ? -7.934 -3.764 -16.875 1 79.12 13 ASP B N 1
ATOM 1942 C CA . ASP B 1 13 ? -7.957 -3.404 -15.461 1 79.12 13 ASP B CA 1
ATOM 1943 C C . ASP B 1 13 ? -6.539 -3.312 -14.891 1 79.12 13 ASP B C 1
ATOM 1945 O O . ASP B 1 13 ? -5.723 -4.207 -15.109 1 79.12 13 ASP B O 1
ATOM 1949 N N . GLN B 1 14 ? -6.219 -2.188 -14.492 1 87.5 14 GLN B N 1
ATOM 1950 C CA . GLN B 1 14 ? -4.895 -2.025 -13.898 1 87.5 14 GLN B CA 1
ATOM 1951 C C . GLN B 1 14 ? -4.906 -2.391 -12.422 1 87.5 14 GLN B C 1
ATOM 1953 O O . GLN B 1 14 ? -5.82 -2.008 -11.688 1 87.5 14 GLN B O 1
ATOM 1958 N N . VAL B 1 15 ? -3.916 -3.279 -12.086 1 90.75 15 VAL B N 1
ATOM 1959 C CA . VAL B 1 15 ? -3.754 -3.721 -10.703 1 90.75 15 VAL B CA 1
ATOM 1960 C C . VAL B 1 15 ? -2.326 -3.449 -10.242 1 90.75 15 VAL B C 1
ATOM 1962 O O . VAL B 1 15 ? -1.365 -3.801 -10.93 1 90.75 15 VAL B O 1
ATOM 1965 N N . GLU B 1 16 ? -2.25 -2.768 -9.195 1 94 16 GLU B N 1
ATOM 1966 C CA . GLU B 1 16 ? -0.95 -2.596 -8.555 1 94 16 GLU B CA 1
ATOM 1967 C C . GLU B 1 16 ? -0.763 -3.584 -7.406 1 94 16 GLU B C 1
ATOM 1969 O O . GLU B 1 16 ? -1.632 -3.711 -6.543 1 94 16 GLU B O 1
ATOM 1974 N N . VAL B 1 17 ? 0.341 -4.25 -7.398 1 94.56 17 VAL B N 1
ATOM 1975 C CA . VAL B 1 17 ? 0.693 -5.18 -6.332 1 94.56 17 VAL B CA 1
ATOM 1976 C C . VAL B 1 17 ? 1.887 -4.641 -5.547 1 94.56 17 VAL B C 1
ATOM 1978 O O . VAL B 1 17 ? 2.914 -4.285 -6.133 1 94.56 17 VAL B O 1
ATOM 1981 N N . VAL B 1 18 ? 1.712 -4.59 -4.305 1 95.5 18 VAL B N 1
ATOM 1982 C CA . VAL B 1 18 ? 2.789 -4.109 -3.445 1 95.5 18 VAL B CA 1
ATOM 1983 C C . VAL B 1 18 ? 3.141 -5.172 -2.41 1 95.5 18 VAL B C 1
ATOM 1985 O O . VAL B 1 18 ? 2.254 -5.734 -1.761 1 95.5 18 VAL B O 1
ATOM 1988 N N . LEU B 1 19 ? 4.367 -5.48 -2.332 1 95.38 19 LEU B N 1
ATOM 1989 C CA . LEU B 1 19 ? 4.875 -6.367 -1.29 1 95.38 19 LEU B CA 1
ATOM 1990 C C . LEU B 1 19 ? 5.641 -5.578 -0.233 1 95.38 19 LEU B C 1
ATOM 1992 O O . LEU B 1 19 ? 6.684 -4.988 -0.525 1 95.38 19 LEU B O 1
ATOM 1996 N N . ASN B 1 20 ? 5.137 -5.562 0.938 1 94.25 20 ASN B N 1
ATOM 1997 C CA . ASN B 1 20 ? 5.793 -4.914 2.07 1 94.25 20 ASN B CA 1
ATOM 1998 C C . ASN B 1 20 ? 6.504 -5.93 2.961 1 94.25 20 ASN B C 1
ATOM 2000 O O . ASN B 1 20 ? 5.977 -7.012 3.217 1 94.25 20 ASN B O 1
ATOM 2004 N N . PHE B 1 21 ? 7.633 -5.43 3.438 1 90.62 21 PHE B N 1
ATOM 2005 C CA . PHE B 1 21 ? 8.398 -6.273 4.348 1 90.62 21 PHE B CA 1
ATOM 2006 C C . PHE B 1 21 ? 8.188 -5.84 5.793 1 90.62 21 PHE B C 1
ATOM 2008 O O . PHE B 1 21 ? 8.172 -4.645 6.098 1 90.62 21 PHE B O 1
ATOM 2015 N N . ILE B 1 22 ? 7.871 -6.641 6.805 1 82 22 ILE B N 1
ATOM 2016 C CA . ILE B 1 22 ? 7.66 -6.27 8.195 1 82 22 ILE B CA 1
ATOM 2017 C C . ILE B 1 22 ? 8.977 -5.816 8.82 1 82 22 ILE B C 1
ATOM 2019 O O . ILE B 1 22 ? 9.016 -4.836 9.57 1 82 22 ILE B O 1
ATOM 2023 N N . ASP B 1 23 ? 10.172 -6.281 8.516 1 84.88 23 ASP B N 1
ATOM 2024 C CA . ASP B 1 23 ? 11.484 -5.836 8.984 1 84.88 23 ASP B CA 1
ATOM 2025 C C . ASP B 1 23 ? 12.25 -5.129 7.871 1 84.88 23 ASP B C 1
ATOM 2027 O O . ASP B 1 23 ? 13.438 -5.398 7.66 1 84.88 23 ASP B O 1
ATOM 2031 N N . ALA B 1 24 ? 11.492 -4.195 7.293 1 88.19 24 ALA B N 1
ATOM 2032 C CA . ALA B 1 24 ? 12.031 -3.525 6.117 1 88.19 24 ALA B CA 1
ATOM 2033 C C . ALA B 1 24 ? 13.25 -2.684 6.48 1 88.19 24 ALA B C 1
ATOM 2035 O O . ALA B 1 24 ? 14.125 -2.447 5.641 1 88.19 24 ALA B O 1
ATOM 2036 N N . GLU B 1 25 ? 13.328 -2.232 7.746 1 88.19 25 GLU B N 1
ATOM 2037 C CA . GLU B 1 25 ? 14.406 -1.35 8.18 1 88.19 25 GLU B CA 1
ATOM 2038 C C . GLU B 1 25 ? 15.758 -2.057 8.109 1 88.19 25 GLU B C 1
ATOM 2040 O O . GLU B 1 25 ? 16.797 -1.407 8.039 1 88.19 25 GLU B O 1
ATOM 2045 N N . LYS B 1 26 ? 15.75 -3.355 8.07 1 89.5 26 LYS B N 1
ATOM 2046 C CA . LYS B 1 26 ? 16.984 -4.141 8.078 1 89.5 26 LYS B CA 1
ATOM 2047 C C . LYS B 1 26 ? 17.484 -4.391 6.656 1 89.5 26 LYS B C 1
ATOM 2049 O O . LYS B 1 26 ? 18.578 -4.914 6.461 1 89.5 26 LYS B O 1
ATOM 2054 N N . LEU B 1 27 ? 16.734 -4.008 5.715 1 92.75 27 LEU B N 1
ATOM 2055 C CA . LEU B 1 27 ? 17.047 -4.32 4.324 1 92.75 27 LEU B CA 1
ATOM 2056 C C . LEU B 1 27 ? 17.891 -3.213 3.699 1 92.75 27 LEU B C 1
ATOM 2058 O O . LEU B 1 27 ? 17.891 -2.076 4.18 1 92.75 27 LEU B O 1
ATOM 2062 N N . ASN B 1 28 ? 18.625 -3.596 2.688 1 93.62 28 ASN B N 1
ATOM 2063 C CA . ASN B 1 28 ? 19.344 -2.609 1.895 1 93.62 28 ASN B CA 1
ATOM 2064 C C . ASN B 1 28 ? 18.391 -1.608 1.243 1 93.62 28 ASN B C 1
ATOM 2066 O O . ASN B 1 28 ? 17.234 -1.932 0.967 1 93.62 28 ASN B O 1
ATOM 2070 N N . LYS B 1 29 ? 18.922 -0.45 1.097 1 95.25 29 LYS B N 1
ATOM 2071 C CA . LYS B 1 29 ? 18.156 0.629 0.496 1 95.25 29 LYS B CA 1
ATOM 2072 C C . LYS B 1 29 ? 18.656 0.963 -0.903 1 95.25 29 LYS B C 1
ATOM 2074 O O . LYS B 1 29 ? 19.766 1.474 -1.059 1 95.25 29 LYS B O 1
ATOM 2079 N N . PHE B 1 30 ? 17.828 0.662 -1.876 1 96.94 30 PHE B N 1
ATOM 2080 C CA . PHE B 1 30 ? 18.188 0.907 -3.266 1 96.94 30 PHE B CA 1
ATOM 2081 C C . PHE B 1 30 ? 16.953 0.905 -4.16 1 96.94 30 PHE B C 1
ATOM 2083 O O . PHE B 1 30 ? 15.859 0.573 -3.713 1 96.94 30 PHE B O 1
ATOM 2090 N N . ILE B 1 31 ? 17.172 1.336 -5.379 1 98 31 ILE B N 1
ATOM 2091 C CA . ILE B 1 31 ? 16.109 1.295 -6.387 1 98 31 ILE B CA 1
ATOM 2092 C C . ILE B 1 31 ? 16.547 0.416 -7.559 1 98 31 ILE B C 1
ATOM 2094 O O . ILE B 1 31 ? 17.641 0.604 -8.109 1 98 31 ILE B O 1
ATOM 2098 N N . PHE B 1 32 ? 15.812 -0.595 -7.82 1 97.88 32 PHE B N 1
ATOM 2099 C CA . PHE B 1 32 ? 15.93 -1.479 -8.977 1 97.88 32 PHE B CA 1
ATOM 2100 C C . PHE B 1 32 ? 14.578 -1.667 -9.656 1 97.88 32 PHE B C 1
ATOM 2102 O O . PHE B 1 32 ? 13.602 -2.031 -9.008 1 97.88 32 PHE B O 1
ATOM 2109 N N . ALA B 1 33 ? 14.609 -1.386 -10.969 1 98.5 33 ALA B N 1
ATOM 2110 C CA . ALA B 1 33 ? 13.312 -1.519 -11.625 1 98.5 33 ALA B CA 1
ATOM 2111 C C . ALA B 1 33 ? 13.469 -2.031 -13.047 1 98.5 33 ALA B C 1
ATOM 2113 O O . ALA B 1 33 ? 14.508 -1.827 -13.68 1 98.5 33 ALA B O 1
ATOM 2114 N N . VAL B 1 34 ? 12.523 -2.752 -13.469 1 98.44 34 VAL B N 1
ATOM 2115 C CA . VAL B 1 34 ? 12.281 -3.119 -14.867 1 98.44 34 VAL B CA 1
ATOM 2116 C C . VAL B 1 34 ? 11.016 -2.439 -15.375 1 98.44 34 VAL B C 1
ATOM 2118 O O . VAL B 1 34 ? 9.938 -2.627 -14.812 1 98.44 34 VAL B O 1
ATOM 2121 N N . VAL B 1 35 ? 11.164 -1.653 -16.406 1 98.31 35 VAL B N 1
ATOM 2122 C CA . VAL B 1 35 ? 10.055 -0.819 -16.859 1 98.31 35 VAL B CA 1
ATOM 2123 C C . VAL B 1 35 ? 9.758 -1.11 -18.328 1 98.31 35 VAL B C 1
ATOM 2125 O O . VAL B 1 35 ? 10.672 -1.24 -19.141 1 98.31 35 VAL B O 1
ATOM 2128 N N . ASN B 1 36 ? 8.531 -1.227 -18.656 1 98 36 ASN B N 1
ATOM 2129 C CA . ASN B 1 36 ? 8.102 -1.381 -20.031 1 98 36 ASN B CA 1
ATOM 2130 C C . ASN B 1 36 ? 8.367 -0.117 -20.844 1 98 36 ASN B C 1
ATOM 2132 O O . ASN B 1 36 ? 8 0.983 -20.438 1 98 36 ASN B O 1
ATOM 2136 N N . LYS B 1 37 ? 8.922 -0.228 -22.016 1 96.5 37 LYS B N 1
ATOM 2137 C CA . LYS B 1 37 ? 9.305 0.904 -22.859 1 96.5 37 LYS B CA 1
ATOM 2138 C C . LYS B 1 37 ? 8.086 1.707 -23.297 1 96.5 37 LYS B C 1
ATOM 2140 O O . LYS B 1 37 ? 8.164 2.926 -23.453 1 96.5 37 LYS B O 1
ATOM 2145 N N . ASP B 1 38 ? 6.938 1.092 -23.547 1 93.56 38 ASP B N 1
ATOM 2146 C CA . ASP B 1 38 ? 5.719 1.746 -24.016 1 93.56 38 ASP B CA 1
ATOM 2147 C C . ASP B 1 38 ? 5.145 2.664 -22.938 1 93.56 38 ASP B C 1
ATOM 2149 O O . ASP B 1 38 ? 4.453 3.637 -23.25 1 93.56 38 ASP B O 1
ATOM 2153 N N . GLY B 1 39 ? 5.5 2.523 -21.672 1 90.88 39 GLY B N 1
ATOM 2154 C CA . GLY B 1 39 ? 4.957 3.332 -20.594 1 90.88 39 GLY B CA 1
ATOM 2155 C C . GLY B 1 39 ? 6.023 3.91 -19.688 1 90.88 39 GLY B C 1
ATOM 2156 O O . GLY B 1 39 ? 5.766 4.188 -18.516 1 90.88 39 GLY B O 1
ATOM 2157 N N . MET B 1 40 ? 7.09 4.098 -20.234 1 91.06 40 MET B N 1
ATOM 2158 C CA . MET B 1 40 ? 8.227 4.492 -19.391 1 91.06 40 MET B CA 1
ATOM 2159 C C . MET B 1 40 ? 8.031 5.902 -18.844 1 91.06 40 MET B C 1
ATOM 2161 O O . MET B 1 40 ? 8.273 6.148 -17.656 1 91.06 40 MET B O 1
ATOM 2165 N N . SER B 1 41 ? 7.555 6.824 -19.703 1 91.81 41 SER B N 1
ATOM 2166 C CA . SER B 1 41 ? 7.336 8.203 -19.281 1 91.81 41 SER B CA 1
ATOM 2167 C C . SER B 1 41 ? 6.273 8.273 -18.172 1 91.81 41 SER B C 1
ATOM 2169 O O . SER B 1 41 ? 6.469 8.945 -17.172 1 91.81 41 SER B O 1
ATOM 2171 N N . LYS B 1 42 ? 5.258 7.574 -18.375 1 93.38 42 LYS B N 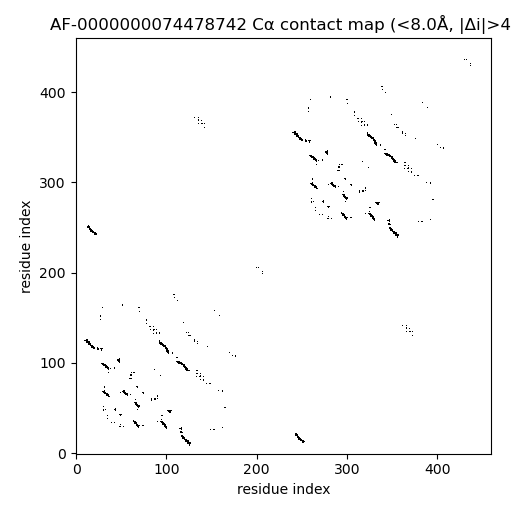1
ATOM 2172 C CA . LYS B 1 42 ? 4.188 7.535 -17.391 1 93.38 42 LYS B CA 1
ATOM 2173 C C . LYS B 1 42 ? 4.672 6.922 -16.078 1 93.38 42 LYS B C 1
ATOM 2175 O O . LYS B 1 42 ? 4.344 7.418 -15 1 93.38 42 LYS B O 1
ATOM 2180 N N . ALA B 1 43 ? 5.441 5.852 -16.172 1 94.88 43 ALA B N 1
ATOM 2181 C CA . ALA B 1 43 ? 5.992 5.203 -14.984 1 94.88 43 ALA B CA 1
ATOM 2182 C C . ALA B 1 43 ? 6.879 6.168 -14.203 1 94.88 43 ALA B C 1
ATOM 2184 O O . ALA B 1 43 ? 6.777 6.246 -12.977 1 94.88 43 ALA B O 1
ATOM 2185 N N . ARG B 1 44 ? 7.625 6.91 -14.914 1 93.31 44 ARG B N 1
ATOM 2186 C CA . ARG B 1 44 ? 8.539 7.855 -14.281 1 93.31 44 ARG B CA 1
ATOM 2187 C C . ARG B 1 44 ? 7.781 9.016 -13.641 1 93.31 44 ARG B C 1
ATOM 2189 O O . ARG B 1 44 ? 8.156 9.5 -12.57 1 93.31 44 ARG B O 1
ATOM 2196 N N . GLU B 1 45 ? 6.766 9.414 -14.273 1 93.88 45 GLU B N 1
ATOM 2197 C CA . GLU B 1 45 ? 5.949 10.508 -13.75 1 93.88 45 GLU B CA 1
ATOM 2198 C C . GLU B 1 45 ? 5.203 10.086 -12.484 1 93.88 45 GLU B C 1
ATOM 2200 O O . GLU B 1 45 ? 5.082 10.875 -11.547 1 93.88 45 GLU B O 1
ATOM 2205 N N . ASN B 1 46 ? 4.793 8.875 -12.461 1 94.44 46 ASN B N 1
ATOM 2206 C CA . ASN B 1 46 ? 3.963 8.398 -11.359 1 94.44 46 ASN B CA 1
ATOM 2207 C C . ASN B 1 46 ? 4.809 7.871 -10.203 1 94.44 46 ASN B C 1
ATOM 2209 O O . ASN B 1 46 ? 4.293 7.633 -9.109 1 94.44 46 ASN B O 1
ATOM 2213 N N . ASN B 1 47 ? 6.055 7.672 -10.5 1 96.88 47 ASN B N 1
ATOM 2214 C CA . ASN B 1 47 ? 6.973 7.125 -9.5 1 96.88 47 ASN B CA 1
ATOM 2215 C C . ASN B 1 47 ? 8.242 7.965 -9.391 1 96.88 47 ASN B C 1
ATOM 2217 O O . ASN B 1 47 ? 9.234 7.688 -10.07 1 96.88 47 ASN B O 1
ATOM 2221 N N . TYR B 1 48 ? 8.211 8.891 -8.484 1 95.12 48 TYR B N 1
ATOM 2222 C CA . TYR B 1 48 ? 9.297 9.852 -8.32 1 95.12 48 TYR B CA 1
ATOM 2223 C C . TYR B 1 48 ? 10.633 9.133 -8.156 1 95.12 48 TYR B C 1
ATOM 2225 O O . TYR B 1 48 ? 11.664 9.594 -8.656 1 95.12 48 TYR B O 1
ATOM 2233 N N . TYR B 1 49 ? 10.656 8.047 -7.5 1 96.81 49 TYR B N 1
ATOM 2234 C CA . TYR B 1 49 ? 11.906 7.367 -7.203 1 96.81 49 TYR B CA 1
ATOM 2235 C C . TYR B 1 49 ? 12.609 6.922 -8.484 1 96.81 49 TYR B C 1
ATOM 2237 O O . TYR B 1 49 ? 13.82 6.715 -8.5 1 96.81 49 TYR B O 1
ATOM 2245 N N . LEU B 1 50 ? 11.914 6.773 -9.578 1 97.25 50 LEU B N 1
ATOM 2246 C CA . LEU B 1 50 ? 12.539 6.375 -10.836 1 97.25 50 LEU B CA 1
ATOM 2247 C C . LEU B 1 50 ? 13.375 7.512 -11.406 1 97.25 50 LEU B C 1
ATOM 2249 O O . LEU B 1 50 ? 14.242 7.285 -12.258 1 97.25 50 LEU B O 1
ATOM 2253 N N . SER B 1 51 ? 13.133 8.664 -10.992 1 94.06 51 SER B N 1
ATOM 2254 C CA . SER B 1 51 ? 13.906 9.812 -11.453 1 94.06 51 SER B CA 1
ATOM 2255 C C . SER B 1 51 ? 15.336 9.766 -10.922 1 94.06 51 SER B C 1
ATOM 2257 O O . SER B 1 51 ? 16.219 10.445 -11.445 1 94.06 51 SER B O 1
ATOM 2259 N N . LEU B 1 52 ? 15.57 9.039 -9.891 1 94.44 52 LEU B N 1
ATOM 2260 C CA . LEU B 1 52 ? 16.891 8.938 -9.273 1 94.44 52 LEU B CA 1
ATOM 2261 C C . LEU B 1 52 ? 17.703 7.82 -9.922 1 94.44 52 LEU B C 1
ATOM 2263 O O . LEU B 1 52 ? 18.828 7.539 -9.5 1 94.44 52 LEU B O 1
ATOM 2267 N N . THR B 1 53 ? 17.141 7.211 -10.891 1 96.44 53 THR B N 1
ATOM 2268 C CA . THR B 1 53 ? 17.766 6.051 -11.508 1 96.44 53 THR B CA 1
ATOM 2269 C C . THR B 1 53 ? 18.312 6.402 -12.891 1 96.44 53 THR B C 1
ATOM 2271 O O . THR B 1 53 ? 18 7.461 -13.438 1 96.44 53 THR B O 1
ATOM 2274 N N . LYS B 1 54 ? 19.109 5.441 -13.391 1 94.56 54 LYS B N 1
ATOM 2275 C CA . LYS B 1 54 ? 19.562 5.48 -14.781 1 94.56 54 LYS B CA 1
ATOM 2276 C C . LYS B 1 54 ? 18.875 4.402 -15.609 1 94.56 54 LYS B C 1
ATOM 2278 O O . LYS B 1 54 ? 18.703 3.275 -15.148 1 94.56 54 LYS B O 1
ATOM 2283 N N . THR B 1 55 ? 18.531 4.809 -16.812 1 95.56 55 THR B N 1
ATOM 2284 C CA . THR B 1 55 ? 17.922 3.857 -17.734 1 95.56 55 THR B CA 1
ATOM 2285 C C . THR B 1 55 ? 19 3.102 -18.516 1 95.56 55 THR B C 1
ATOM 2287 O O . THR B 1 55 ? 19.891 3.713 -19.109 1 95.56 55 THR B O 1
ATOM 2290 N N . THR B 1 56 ? 18.938 1.79 -18.547 1 95.5 56 THR B N 1
ATOM 2291 C CA . THR B 1 56 ? 19.922 0.977 -19.25 1 95.5 56 THR B CA 1
ATOM 2292 C C . THR B 1 56 ? 19.234 -0.124 -20.047 1 95.5 56 THR B C 1
ATOM 2294 O O . THR B 1 56 ? 18.391 -0.849 -19.516 1 95.5 56 THR B O 1
ATOM 2297 N N . GLU B 1 57 ? 19.656 -0.233 -21.266 1 94.31 57 GLU B N 1
ATOM 2298 C CA . GLU B 1 57 ? 19.203 -1.362 -22.078 1 94.31 57 GLU B CA 1
ATOM 2299 C C . GLU B 1 57 ? 20.109 -2.578 -21.859 1 94.31 57 GLU B C 1
ATOM 2301 O O . GLU B 1 57 ? 21.266 -2.439 -21.484 1 94.31 57 GLU B O 1
ATOM 2306 N N . SER B 1 58 ? 19.5 -3.717 -22.016 1 93.81 58 SER B N 1
ATOM 2307 C CA . SER B 1 58 ? 20.266 -4.949 -21.859 1 93.81 58 SER B CA 1
ATOM 2308 C C . SE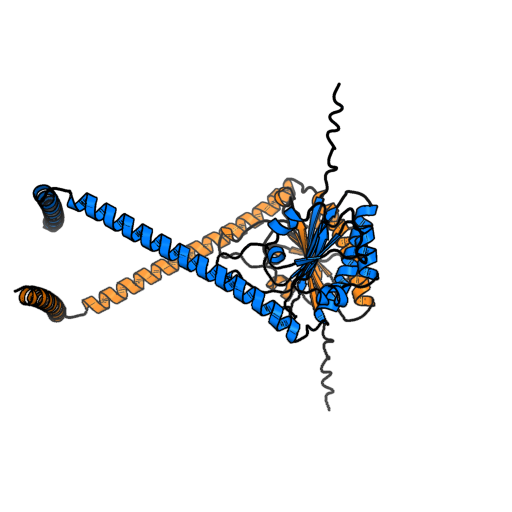R B 1 58 ? 19.781 -6.023 -22.828 1 93.81 58 SER B C 1
ATOM 2310 O O . SER B 1 58 ? 18.594 -6.16 -23.062 1 93.81 58 SER B O 1
ATOM 2312 N N . SER B 1 59 ? 20.703 -6.82 -23.297 1 92.62 59 SER B N 1
ATOM 2313 C CA . SER B 1 59 ? 20.375 -7.926 -24.188 1 92.62 59 SER B CA 1
ATOM 2314 C C . SER B 1 59 ? 19.719 -9.078 -23.422 1 92.62 59 SER B C 1
ATOM 2316 O O . SER B 1 59 ? 19.125 -9.969 -24.016 1 92.62 59 SER B O 1
ATOM 2318 N N . LYS B 1 60 ? 19.844 -9.047 -22.109 1 91.94 60 LYS B N 1
ATOM 2319 C CA . LYS B 1 60 ? 19.266 -10.102 -21.281 1 91.94 60 LYS B CA 1
ATOM 2320 C C . LYS B 1 60 ? 17.766 -9.883 -21.078 1 91.94 60 LYS B C 1
ATOM 2322 O O . LYS B 1 60 ? 17.031 -10.82 -20.75 1 91.94 60 LYS B O 1
ATOM 2327 N N . LEU B 1 61 ? 17.359 -8.664 -21.25 1 95.5 61 LEU B N 1
ATOM 2328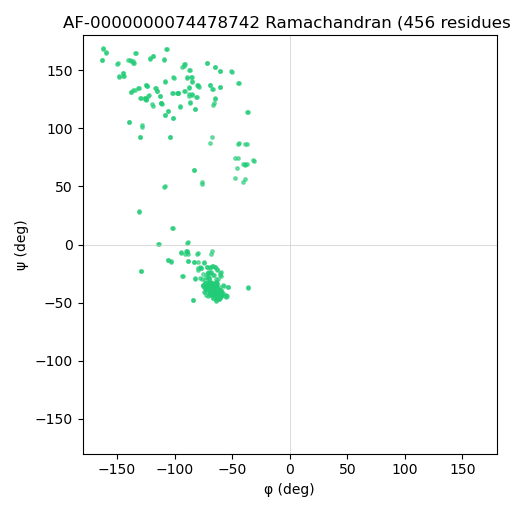 C CA . LEU B 1 61 ? 15.961 -8.32 -21.031 1 95.5 61 LEU B CA 1
ATOM 2329 C C . LEU B 1 61 ? 15.156 -8.508 -22.312 1 95.5 61 LEU B C 1
ATOM 2331 O O . LEU B 1 61 ? 15.656 -8.25 -23.406 1 95.5 61 LEU B O 1
ATOM 2335 N N . PRO B 1 62 ? 13.945 -8.953 -22.172 1 96.19 62 PRO B N 1
ATOM 2336 C CA . PRO B 1 62 ? 13.07 -8.844 -23.328 1 96.19 62 PRO B CA 1
ATOM 2337 C C . PRO B 1 62 ? 13.055 -7.445 -23.938 1 96.19 62 PRO B C 1
ATOM 2339 O O . PRO B 1 62 ? 13.164 -6.453 -23.219 1 96.19 62 PRO B O 1
ATOM 2342 N N . LEU B 1 63 ? 12.867 -7.336 -25.219 1 95.81 63 LEU B N 1
ATOM 2343 C CA . LEU B 1 63 ? 13.023 -6.105 -25.984 1 95.81 63 LEU B CA 1
ATOM 2344 C C . LEU B 1 63 ? 12.078 -5.02 -25.469 1 95.81 63 LEU B C 1
ATOM 2346 O O . LEU B 1 63 ? 12.359 -3.8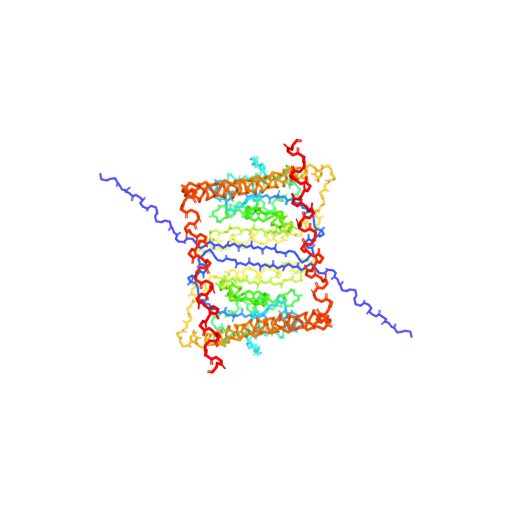28 -25.609 1 95.81 63 LEU B O 1
ATOM 2350 N N . GLN B 1 64 ? 11.047 -5.402 -24.859 1 96.81 64 GLN B N 1
ATOM 2351 C CA . GLN B 1 64 ? 10.008 -4.465 -24.453 1 96.81 64 GLN B CA 1
ATOM 2352 C C . GLN B 1 64 ? 10.406 -3.746 -23.156 1 96.81 64 GLN B C 1
ATOM 2354 O O . GLN B 1 64 ? 9.75 -2.779 -22.766 1 96.81 64 GLN B O 1
ATOM 2359 N N . PHE B 1 65 ? 11.492 -4.184 -22.547 1 98.06 65 PHE B N 1
ATOM 2360 C CA . PHE B 1 65 ? 11.781 -3.68 -21.203 1 98.06 65 PHE B CA 1
ATOM 2361 C C . PHE B 1 65 ? 13.141 -2.99 -21.172 1 98.06 65 PHE B C 1
ATOM 2363 O O . PHE B 1 65 ? 13.984 -3.225 -22.031 1 98.06 65 PHE B O 1
ATOM 2370 N N . VAL B 1 66 ? 13.297 -2.156 -20.125 1 97.69 66 VAL B N 1
ATOM 2371 C CA . VAL B 1 66 ? 14.57 -1.542 -19.781 1 97.69 66 VAL B CA 1
ATOM 2372 C C . VAL B 1 66 ? 14.789 -1.615 -18.266 1 97.69 66 VAL B C 1
ATOM 2374 O O . VAL B 1 66 ? 13.836 -1.73 -17.5 1 97.69 66 VAL B O 1
ATOM 2377 N N . PHE B 1 67 ? 16.047 -1.558 -17.906 1 97.62 67 PHE B N 1
ATOM 2378 C CA . PHE B 1 67 ? 16.375 -1.406 -16.5 1 97.62 67 PHE B CA 1
ATOM 2379 C C . PHE B 1 67 ? 16.344 0.062 -16.094 1 97.62 67 PHE B C 1
ATOM 2381 O O . PHE B 1 67 ? 16.766 0.934 -16.859 1 97.62 67 PHE B O 1
ATOM 2388 N N . MET B 1 68 ? 15.852 0.318 -14.969 1 97.19 68 MET B N 1
ATOM 2389 C CA . MET B 1 68 ? 16.031 1.597 -14.281 1 97.19 68 MET B CA 1
ATOM 2390 C C . MET B 1 68 ? 16.531 1.39 -12.859 1 97.19 68 MET B C 1
ATOM 2392 O O . MET B 1 68 ? 15.758 1.025 -11.969 1 97.19 68 MET B O 1
ATOM 2396 N N . SER B 1 69 ? 17.797 1.616 -12.656 1 96.75 69 SER B N 1
ATOM 2397 C CA . SER B 1 69 ? 18.406 1.316 -11.367 1 96.75 69 SER B CA 1
ATOM 2398 C C . SER B 1 69 ? 19.406 2.398 -10.961 1 96.75 69 SER B C 1
ATOM 2400 O O . SER B 1 69 ? 19.844 3.191 -11.797 1 96.75 69 SER B O 1
ATOM 2402 N N . GLU B 1 70 ? 19.672 2.465 -9.68 1 95.75 70 GLU B N 1
ATOM 2403 C CA . GLU B 1 70 ? 20.656 3.396 -9.156 1 95.75 70 GLU B CA 1
ATOM 2404 C C . GLU B 1 70 ? 22.078 2.883 -9.391 1 95.75 70 GLU B C 1
ATOM 2406 O O . GLU B 1 70 ? 23.047 3.646 -9.312 1 95.75 70 GLU B O 1
ATOM 2411 N N . SER B 1 71 ? 22.188 1.582 -9.625 1 92.06 71 SER B N 1
ATOM 2412 C CA . SER B 1 71 ? 23.469 0.974 -9.945 1 92.06 71 SER B CA 1
ATOM 2413 C C . SER B 1 71 ? 23.297 -0.219 -10.883 1 92.06 71 SER B C 1
ATOM 2415 O O . SER B 1 71 ? 22.359 -1.007 -10.727 1 92.06 71 SER B O 1
ATOM 2417 N N . THR B 1 72 ? 24.25 -0.417 -11.789 1 90.25 72 THR B N 1
ATOM 2418 C CA . THR B 1 72 ? 24.188 -1.521 -12.742 1 90.25 72 THR B CA 1
ATOM 2419 C C . THR B 1 72 ? 24.438 -2.854 -12.047 1 90.25 72 THR B C 1
ATOM 2421 O O . THR B 1 72 ? 24.016 -3.904 -12.523 1 90.25 72 THR B O 1
ATOM 2424 N N . GLU B 1 73 ? 25.125 -2.809 -10.961 1 90.75 73 GLU B N 1
ATOM 2425 C CA . GLU B 1 73 ? 25.422 -4.02 -10.203 1 90.75 73 GLU B CA 1
ATOM 2426 C C . GLU B 1 73 ? 24.156 -4.68 -9.688 1 90.75 73 GLU B C 1
ATOM 2428 O O . GLU B 1 73 ? 24.094 -5.902 -9.539 1 90.75 73 GLU B O 1
ATOM 2433 N N . LEU B 1 74 ? 23.172 -3.893 -9.445 1 94.38 74 LEU B N 1
ATOM 2434 C CA . LEU B 1 74 ? 21.891 -4.41 -8.977 1 94.38 74 LEU B CA 1
ATOM 2435 C C . LEU B 1 74 ? 21.234 -5.297 -10.031 1 94.38 74 LEU B C 1
ATOM 2437 O O . LEU B 1 74 ? 20.672 -6.34 -9.711 1 94.38 74 LEU B O 1
ATOM 2441 N N . ASN B 1 75 ? 21.406 -4.949 -11.297 1 93.19 75 ASN B N 1
ATOM 2442 C CA . ASN B 1 75 ? 20.844 -5.719 -12.398 1 93.19 75 ASN B CA 1
ATOM 2443 C C . ASN B 1 75 ? 21.422 -7.125 -12.461 1 93.19 75 ASN B C 1
ATOM 2445 O O . ASN B 1 75 ? 20.703 -8.102 -12.68 1 93.19 75 ASN B O 1
ATOM 2449 N N . GLU B 1 76 ? 22.688 -7.207 -12.18 1 89.75 76 GLU B N 1
ATOM 2450 C CA . GLU B 1 76 ? 23.406 -8.477 -12.266 1 89.75 76 GLU B CA 1
ATOM 2451 C C . GLU B 1 76 ? 23.078 -9.375 -11.078 1 89.75 76 GLU B C 1
ATOM 2453 O O . GLU B 1 76 ? 23.016 -10.602 -11.219 1 89.75 76 GLU B O 1
ATOM 2458 N N . ASN B 1 77 ? 22.781 -8.805 -9.977 1 92 77 ASN B N 1
ATOM 2459 C CA . ASN B 1 77 ? 22.625 -9.578 -8.742 1 92 77 ASN B CA 1
ATOM 2460 C C . ASN B 1 77 ? 21.172 -9.977 -8.516 1 92 77 ASN B C 1
ATOM 2462 O O . ASN B 1 77 ? 20.891 -11.016 -7.906 1 92 77 ASN B O 1
ATOM 2466 N N . LEU B 1 78 ? 20.234 -9.195 -9.039 1 95.31 78 LEU B N 1
ATOM 2467 C CA . LEU B 1 78 ? 18.844 -9.414 -8.672 1 95.31 78 LEU B CA 1
ATOM 2468 C C . LEU B 1 78 ? 18.094 -10.125 -9.789 1 95.31 78 LEU B C 1
ATOM 2470 O O . LEU B 1 78 ? 17.016 -10.688 -9.562 1 95.31 78 LEU B O 1
ATOM 2474 N N . VAL B 1 79 ? 18.672 -10.156 -10.945 1 96 79 VAL B N 1
ATOM 2475 C CA . VAL B 1 79 ? 17.969 -10.734 -12.086 1 96 79 VAL B CA 1
ATOM 2476 C C . VAL B 1 79 ? 18.406 -12.18 -12.281 1 96 79 VAL B C 1
ATOM 2478 O O . VAL B 1 79 ? 19.594 -12.492 -12.266 1 96 79 VAL B O 1
ATOM 2481 N N . THR B 1 80 ? 17.5 -13.086 -12.414 1 96.38 80 THR B N 1
ATOM 2482 C CA . THR B 1 80 ? 17.734 -14.5 -12.68 1 96.38 80 THR B CA 1
ATOM 2483 C C . THR B 1 80 ? 17.109 -14.914 -14.008 1 96.38 80 THR B C 1
ATOM 2485 O O . THR B 1 80 ? 16.25 -14.203 -14.547 1 96.38 80 THR B O 1
ATOM 2488 N N . PRO B 1 81 ? 17.562 -16.062 -14.539 1 96.75 81 PRO B N 1
ATOM 2489 C CA . PRO B 1 81 ? 16.938 -16.562 -15.766 1 96.75 81 PRO B CA 1
ATOM 2490 C C . PRO B 1 81 ? 15.43 -16.781 -15.617 1 96.75 81 PRO B C 1
ATOM 2492 O O . PRO B 1 81 ? 14.672 -16.547 -16.562 1 96.75 81 PRO B O 1
ATOM 2495 N N . GLU B 1 82 ? 15.016 -17.203 -14.438 1 96.44 82 GLU B N 1
ATOM 2496 C CA . GLU B 1 82 ? 13.602 -17.438 -14.18 1 96.44 82 GLU B CA 1
ATOM 2497 C C . GLU B 1 82 ? 12.805 -16.125 -14.211 1 96.44 82 GLU B C 1
ATOM 2499 O O . GLU B 1 82 ? 11.703 -16.078 -14.75 1 96.44 82 GLU B O 1
ATOM 2504 N N . LEU B 1 83 ? 13.398 -15.094 -13.625 1 97.19 83 LEU B N 1
ATOM 2505 C CA . LEU B 1 83 ? 12.742 -13.797 -13.656 1 97.19 83 LEU B CA 1
ATOM 2506 C C . LEU B 1 83 ? 12.641 -13.266 -15.086 1 97.19 83 LEU B C 1
ATOM 2508 O O . LEU B 1 83 ? 11.594 -12.758 -15.484 1 97.19 83 LEU B O 1
ATOM 2512 N N . LEU B 1 84 ? 13.711 -13.469 -15.836 1 97.69 84 LEU B N 1
ATOM 2513 C CA . LEU B 1 84 ? 13.727 -13.016 -17.219 1 97.69 84 LEU B CA 1
ATOM 2514 C C . LEU B 1 84 ? 12.656 -13.734 -18.047 1 97.69 84 LEU B C 1
ATOM 2516 O O . LEU B 1 84 ? 11.984 -13.109 -18.875 1 97.69 84 LEU B O 1
ATOM 2520 N N . ALA B 1 85 ? 12.484 -15.008 -17.828 1 97.44 85 ALA B N 1
ATOM 2521 C CA . ALA B 1 85 ? 11.461 -15.781 -18.516 1 97.44 85 ALA B CA 1
ATOM 2522 C C . ALA B 1 85 ? 10.062 -15.289 -18.172 1 97.44 85 ALA B C 1
ATOM 2524 O O . ALA B 1 85 ? 9.203 -15.172 -19.047 1 97.44 85 ALA B O 1
ATOM 2525 N N . ALA B 1 86 ? 9.859 -14.984 -16.891 1 97.31 86 ALA B N 1
ATOM 2526 C CA . ALA B 1 86 ? 8.57 -14.469 -16.453 1 97.31 86 ALA B CA 1
ATOM 2527 C C . ALA B 1 86 ? 8.281 -13.102 -17.062 1 97.31 86 ALA B C 1
ATOM 2529 O O . ALA B 1 86 ? 7.145 -12.797 -17.422 1 97.31 86 ALA B O 1
ATOM 2530 N N . LEU B 1 87 ? 9.336 -12.266 -17.156 1 98 87 LEU B N 1
ATOM 2531 C CA . LEU B 1 87 ? 9.195 -10.953 -17.781 1 98 87 LEU B CA 1
ATOM 2532 C C . LEU B 1 87 ? 8.812 -11.078 -19.25 1 98 87 LEU B C 1
ATOM 2534 O O . LEU B 1 87 ? 7.98 -10.32 -19.75 1 98 87 LEU B O 1
ATOM 2538 N N . GLU B 1 88 ? 9.398 -12.031 -19.891 1 97.44 88 GLU B N 1
ATOM 2539 C CA . GLU B 1 88 ? 9.086 -12.25 -21.297 1 97.44 88 GLU B CA 1
ATOM 2540 C C . GLU B 1 88 ? 7.609 -12.609 -21.484 1 97.44 88 GLU B C 1
ATOM 2542 O O . GLU B 1 88 ? 6.938 -12.047 -22.359 1 97.44 88 GLU B O 1
ATOM 2547 N N . LYS B 1 89 ? 7.113 -13.445 -20.672 1 96.69 89 LYS B N 1
ATOM 2548 C CA . LYS B 1 89 ? 5.727 -13.898 -20.766 1 96.69 89 LYS B CA 1
ATOM 2549 C C . LYS B 1 89 ? 4.762 -12.781 -20.375 1 96.69 89 LYS B C 1
ATOM 2551 O O . LYS B 1 89 ? 3.592 -12.805 -20.766 1 96.69 89 LYS B O 1
ATOM 2556 N N . SER B 1 90 ? 5.258 -11.844 -19.578 1 96.44 90 SER B N 1
ATOM 2557 C CA . SER B 1 90 ? 4.379 -10.805 -19.062 1 96.44 90 SER B CA 1
ATOM 2558 C C . SER B 1 90 ? 4.547 -9.5 -19.828 1 96.44 90 SER B C 1
ATOM 2560 O O . SER B 1 90 ? 4.09 -8.445 -19.375 1 96.44 90 SER B O 1
ATOM 2562 N N . SER B 1 91 ? 5.203 -9.523 -20.984 1 95.44 91 SER B N 1
ATOM 2563 C CA . SER B 1 91 ? 5.531 -8.32 -21.734 1 95.44 91 SER B CA 1
ATOM 2564 C C . SER B 1 91 ? 4.273 -7.551 -22.125 1 95.44 91 SER B C 1
ATOM 2566 O O . SER B 1 91 ? 4.297 -6.324 -22.234 1 95.44 91 SER B O 1
ATOM 2568 N N . GLY B 1 92 ? 3.182 -8.234 -22.266 1 94.06 92 GLY B N 1
ATOM 2569 C CA . GLY B 1 92 ? 1.947 -7.59 -22.688 1 94.06 92 GLY B CA 1
ATOM 2570 C C . GLY B 1 92 ? 1.129 -7.055 -21.531 1 94.06 92 GLY B C 1
ATOM 2571 O O . GLY B 1 92 ? 0.138 -6.352 -21.734 1 94.06 92 GLY B O 1
ATOM 2572 N N . ILE B 1 93 ? 1.549 -7.336 -20.281 1 95.06 93 ILE B N 1
ATOM 2573 C CA . ILE B 1 93 ? 0.665 -6.965 -19.188 1 95.06 93 ILE B CA 1
ATOM 2574 C C . ILE B 1 93 ? 1.447 -6.172 -18.141 1 95.06 93 ILE B C 1
ATOM 2576 O O . ILE B 1 93 ? 0.86 -5.453 -17.328 1 95.06 93 ILE B O 1
ATOM 2580 N N . LEU B 1 94 ? 2.762 -6.289 -18.062 1 97.06 94 LEU B N 1
ATOM 2581 C CA . LEU B 1 94 ? 3.557 -5.641 -17.016 1 97.06 94 LEU B CA 1
ATOM 2582 C C . LEU B 1 94 ? 3.934 -4.223 -17.438 1 97.06 94 LEU B C 1
ATOM 2584 O O . LEU B 1 94 ? 4.605 -4.023 -18.453 1 97.06 94 LEU B O 1
ATOM 2588 N N . ASP B 1 95 ? 3.559 -3.295 -16.656 1 96.62 95 ASP B N 1
ATOM 2589 C CA . ASP B 1 95 ? 3.998 -1.922 -16.875 1 96.62 95 ASP B CA 1
ATOM 2590 C C . ASP B 1 95 ? 5.371 -1.677 -16.266 1 96.62 95 ASP B C 1
ATOM 2592 O O . ASP B 1 95 ? 6.27 -1.146 -16.922 1 96.62 95 ASP B O 1
ATOM 2596 N N . TYR B 1 96 ? 5.477 -2.129 -14.977 1 98 96 TYR B N 1
ATOM 2597 C CA . TYR B 1 96 ? 6.793 -2.062 -14.359 1 98 96 TYR B CA 1
ATOM 2598 C C . TYR B 1 96 ? 6.863 -2.955 -13.125 1 98 96 TYR B C 1
ATOM 2600 O O . TYR B 1 96 ? 5.828 -3.334 -12.57 1 98 96 TYR B O 1
ATOM 2608 N N . LEU B 1 97 ? 8.016 -3.293 -12.773 1 98.38 97 LEU B N 1
ATOM 2609 C CA . LEU B 1 97 ? 8.438 -3.943 -11.539 1 98.38 97 LEU B CA 1
ATOM 2610 C C . LEU B 1 97 ? 9.531 -3.139 -10.844 1 98.38 97 LEU B C 1
ATOM 2612 O O . LEU B 1 97 ? 10.555 -2.822 -11.453 1 98.38 97 LEU B O 1
ATOM 2616 N N . ALA B 1 98 ? 9.289 -2.811 -9.562 1 98.56 98 ALA B N 1
ATOM 2617 C CA . ALA B 1 98 ? 10.281 -1.971 -8.891 1 98.56 98 ALA B CA 1
ATOM 2618 C C . ALA B 1 98 ? 10.547 -2.459 -7.469 1 98.56 98 ALA B C 1
ATOM 2620 O O . ALA B 1 98 ? 9.609 -2.775 -6.73 1 98.56 98 ALA B O 1
ATOM 2621 N N . VAL B 1 99 ? 11.773 -2.59 -7.152 1 98.19 99 VAL B N 1
ATOM 2622 C CA . VAL B 1 99 ? 12.234 -2.621 -5.77 1 98.19 99 VAL B CA 1
ATOM 2623 C C . VAL B 1 99 ? 12.68 -1.226 -5.34 1 98.19 99 VAL B C 1
ATOM 2625 O O . VAL B 1 99 ? 13.562 -0.633 -5.957 1 98.19 99 VAL B O 1
ATOM 2628 N N . THR B 1 100 ? 12.062 -0.696 -4.383 1 97.88 100 THR B N 1
ATOM 2629 C CA . THR B 1 100 ? 12.391 0.666 -3.979 1 97.88 100 THR B CA 1
ATOM 2630 C C . THR B 1 100 ? 12.148 0.86 -2.482 1 97.88 100 THR B C 1
ATOM 2632 O O . THR B 1 100 ? 11.383 0.113 -1.869 1 97.88 100 THR B O 1
ATOM 2635 N N . ASP B 1 101 ? 12.844 1.807 -1.94 1 97 101 ASP B N 1
ATOM 2636 C CA . ASP B 1 101 ? 12.586 2.18 -0.553 1 97 101 ASP B CA 1
ATOM 2637 C C . ASP B 1 101 ? 12.016 3.596 -0.462 1 97 101 ASP B C 1
ATOM 2639 O O . ASP B 1 101 ? 11.656 4.055 0.623 1 97 101 ASP B O 1
ATOM 2643 N N . LEU B 1 102 ? 11.836 4.234 -1.562 1 96.12 102 LEU B N 1
ATOM 2644 C CA . LEU B 1 102 ? 11.43 5.633 -1.539 1 96.12 102 LEU B CA 1
ATOM 2645 C C . LEU B 1 102 ? 9.984 5.785 -2.014 1 96.12 102 LEU B C 1
ATOM 2647 O O . LEU B 1 102 ? 9.453 4.906 -2.699 1 96.12 102 LEU B O 1
ATOM 2651 N N . PRO B 1 103 ? 9.336 6.871 -1.67 1 94.5 103 PRO B N 1
ATOM 2652 C CA . PRO B 1 103 ? 7.938 7.078 -2.049 1 94.5 103 PRO B CA 1
ATOM 2653 C C . PRO B 1 103 ? 7.77 7.371 -3.537 1 94.5 103 PRO B C 1
ATOM 2655 O O . PRO B 1 103 ? 8.711 7.816 -4.195 1 94.5 103 PRO B O 1
ATOM 2658 N N . ALA B 1 104 ? 6.57 7.082 -4.023 1 95.69 104 ALA B N 1
ATOM 2659 C CA . ALA B 1 104 ? 6.242 7.336 -5.426 1 95.69 104 ALA B CA 1
ATOM 2660 C C . ALA B 1 104 ? 6.055 8.828 -5.684 1 95.69 104 ALA B C 1
ATOM 2662 O O . ALA B 1 104 ? 6.395 9.328 -6.758 1 95.69 104 ALA B O 1
ATOM 2663 N N . ASP B 1 105 ? 5.531 9.516 -4.66 1 94.06 105 ASP B N 1
ATOM 2664 C CA . ASP B 1 105 ? 5.301 10.953 -4.805 1 94.06 105 ASP B CA 1
ATOM 2665 C C . ASP B 1 105 ? 6.562 11.742 -4.473 1 94.06 105 ASP B C 1
ATOM 2667 O O . ASP B 1 105 ? 7.289 11.406 -3.533 1 94.06 105 ASP B O 1
ATOM 2671 N N . LYS B 1 106 ? 6.695 12.75 -5.184 1 90.75 106 LYS B N 1
ATOM 2672 C CA . LYS B 1 106 ? 7.832 13.625 -4.906 1 90.75 106 LYS B CA 1
ATOM 2673 C C . LYS B 1 106 ? 7.703 14.273 -3.529 1 90.75 106 LYS B C 1
ATOM 2675 O O . LYS B 1 106 ? 6.699 14.93 -3.238 1 90.75 106 LYS B O 1
ATOM 2680 N N . PRO B 1 107 ? 8.742 14.094 -2.723 1 91.06 107 PRO B N 1
ATOM 2681 C CA . PRO B 1 107 ? 8.68 14.719 -1.398 1 91.06 107 PRO B CA 1
ATOM 2682 C C . PRO B 1 107 ? 8.766 16.25 -1.458 1 91.06 107 PRO B C 1
ATOM 2684 O O . PRO B 1 107 ? 9.555 16.797 -2.225 1 91.06 107 PRO B O 1
ATOM 2687 N N . THR B 1 108 ? 7.914 16.859 -0.645 1 88.38 108 THR B N 1
ATOM 2688 C CA . THR B 1 108 ? 7.941 18.312 -0.566 1 88.38 108 THR B CA 1
ATOM 2689 C C . THR B 1 108 ? 8.586 18.781 0.738 1 88.38 108 THR B C 1
ATOM 2691 O O . THR B 1 108 ? 8.891 19.953 0.902 1 88.38 108 THR B O 1
ATOM 2694 N N . THR B 1 109 ? 8.734 17.844 1.654 1 88.19 109 THR B N 1
ATOM 2695 C CA . THR B 1 109 ? 9.438 18.078 2.91 1 88.19 109 THR B CA 1
ATOM 2696 C C . THR B 1 109 ? 10.406 16.938 3.203 1 88.19 109 THR B C 1
ATOM 2698 O O . THR B 1 109 ? 10.312 15.859 2.604 1 88.19 109 THR B O 1
ATOM 2701 N N . GLU B 1 110 ? 11.273 17.172 4.086 1 86 110 GLU B N 1
ATOM 2702 C CA . GLU B 1 110 ? 12.227 16.141 4.477 1 86 110 GLU B CA 1
ATOM 2703 C C . GLU B 1 110 ? 11.523 14.938 5.105 1 86 110 GLU B C 1
ATOM 2705 O O . GLU B 1 110 ? 11.945 13.797 4.926 1 86 110 GLU B O 1
ATOM 2710 N N . ALA B 1 111 ? 10.453 15.273 5.773 1 87.75 111 ALA B N 1
ATOM 2711 C CA . ALA B 1 111 ? 9.711 14.227 6.477 1 87.75 111 ALA B CA 1
ATOM 2712 C C . ALA B 1 111 ? 9.047 13.273 5.496 1 87.75 111 ALA B C 1
ATOM 2714 O O . ALA B 1 111 ? 8.797 12.109 5.828 1 87.75 111 ALA B O 1
ATOM 2715 N N . GLU B 1 112 ? 8.797 13.688 4.332 1 89.88 112 GLU B N 1
ATOM 2716 C CA . GLU B 1 112 ? 8.141 12.883 3.311 1 89.88 112 GLU B CA 1
ATOM 2717 C C . GLU B 1 112 ? 9.133 11.969 2.596 1 89.88 112 GLU B C 1
ATOM 2719 O O . GLU B 1 112 ? 8.734 11.031 1.897 1 89.88 112 GLU B O 1
ATOM 2724 N N . PHE B 1 113 ? 10.398 12.305 2.805 1 89.12 113 PHE B N 1
ATOM 2725 C CA . PHE B 1 113 ? 11.445 11.5 2.18 1 89.12 113 PHE B CA 1
ATOM 2726 C C . PHE B 1 113 ? 11.75 10.266 3.014 1 89.12 113 PHE B C 1
ATOM 2728 O O . PHE B 1 113 ? 12.883 10.07 3.463 1 89.12 113 PHE B O 1
ATOM 2735 N N . VAL B 1 114 ? 10.766 9.375 3.156 1 90 114 VAL B N 1
ATOM 2736 C CA . VAL B 1 114 ? 10.828 8.188 4.004 1 90 114 VAL B CA 1
ATOM 2737 C C . VAL B 1 114 ? 11.359 7.008 3.197 1 90 114 VAL B C 1
ATOM 2739 O O . VAL B 1 114 ? 10.914 6.766 2.072 1 90 114 VAL B O 1
ATOM 2742 N N . SER B 1 115 ? 12.273 6.363 3.758 1 93.5 115 SER B N 1
ATOM 2743 C CA . SER B 1 115 ? 12.875 5.188 3.131 1 93.5 115 SER B CA 1
ATOM 2744 C C . SER B 1 115 ? 12.32 3.9 3.732 1 93.5 115 SER B C 1
ATOM 2746 O O . SER B 1 115 ? 12.617 3.57 4.883 1 93.5 115 SER B O 1
ATOM 2748 N N . GLU B 1 116 ? 11.531 3.219 2.955 1 94.44 116 GLU B N 1
ATOM 2749 C CA . GLU B 1 116 ? 10.922 1.958 3.367 1 94.44 116 GLU B CA 1
ATOM 2750 C C . GLU B 1 116 ? 10.93 0.944 2.227 1 94.44 116 GLU B C 1
ATOM 2752 O O . GLU B 1 116 ? 10.109 1.024 1.312 1 94.44 116 GLU B O 1
ATOM 2757 N N . PRO B 1 117 ? 11.789 -0.033 2.309 1 96.31 117 PRO B N 1
ATOM 2758 C CA . PRO B 1 117 ? 11.93 -0.996 1.213 1 96.31 117 PRO B CA 1
ATOM 2759 C C . PRO B 1 117 ? 10.633 -1.752 0.927 1 96.31 117 PRO B C 1
ATOM 2761 O O . PRO B 1 117 ? 9.945 -2.186 1.856 1 96.31 117 PRO B O 1
ATOM 2764 N N . LYS B 1 118 ? 10.289 -1.893 -0.298 1 96.75 118 LYS B N 1
ATOM 2765 C CA . LYS B 1 118 ? 9.109 -2.609 -0.785 1 96.75 118 LYS B CA 1
ATOM 2766 C C . LYS B 1 118 ? 9.273 -3.006 -2.25 1 96.75 118 LYS B C 1
ATOM 2768 O O . LYS B 1 118 ? 10.219 -2.564 -2.914 1 96.75 118 LYS B O 1
ATOM 2773 N N . ILE B 1 119 ? 8.453 -3.889 -2.727 1 97.5 119 ILE B N 1
ATOM 2774 C CA . ILE B 1 119 ? 8.391 -4.25 -4.137 1 97.5 119 ILE B CA 1
ATOM 2775 C C . ILE B 1 119 ? 7.031 -3.854 -4.711 1 97.5 119 ILE B C 1
ATOM 2777 O O . ILE B 1 119 ? 5.992 -4.109 -4.098 1 97.5 119 ILE B O 1
ATOM 2781 N N . LYS B 1 120 ? 7.082 -3.215 -5.828 1 97.25 120 LYS B N 1
ATOM 2782 C CA . LYS B 1 120 ? 5.859 -2.762 -6.484 1 97.25 120 LYS B CA 1
ATOM 2783 C C . LYS B 1 120 ? 5.777 -3.281 -7.918 1 97.25 120 LYS B C 1
ATOM 2785 O O . LYS B 1 120 ? 6.781 -3.285 -8.641 1 97.25 120 LYS B O 1
ATOM 2790 N N . LEU B 1 121 ? 4.598 -3.725 -8.305 1 96.5 121 LEU B N 1
ATOM 2791 C CA . LEU B 1 121 ? 4.305 -4.094 -9.688 1 96.5 121 LEU B CA 1
ATOM 2792 C C . LEU B 1 121 ? 2.998 -3.459 -10.156 1 96.5 121 LEU B C 1
ATOM 2794 O O . LEU B 1 121 ? 2.02 -3.422 -9.406 1 96.5 121 LEU B O 1
ATOM 2798 N N . LEU B 1 122 ? 3.078 -2.938 -11.312 1 96.25 122 LEU B N 1
ATOM 2799 C CA . LEU B 1 122 ? 1.849 -2.492 -11.961 1 96.25 122 LEU B CA 1
ATOM 2800 C C . LEU B 1 122 ? 1.528 -3.359 -13.172 1 96.25 122 LEU B C 1
ATOM 2802 O O . LEU B 1 122 ? 2.354 -3.498 -14.078 1 96.25 122 LEU B O 1
ATOM 2806 N N . LEU B 1 123 ? 0.374 -3.939 -13.125 1 94.5 123 LEU B N 1
ATOM 2807 C CA . LEU B 1 123 ? -0.074 -4.855 -14.164 1 94.5 123 LEU B CA 1
ATOM 2808 C C . LEU B 1 123 ? -1.309 -4.309 -14.875 1 94.5 123 LEU B C 1
ATOM 2810 O O . LEU B 1 123 ? -2.225 -3.793 -14.227 1 94.5 123 LEU B O 1
ATOM 2814 N N . SER B 1 124 ? -1.282 -4.383 -16.141 1 92.06 124 SER B N 1
ATOM 2815 C CA . SER B 1 124 ? -2.461 -4.121 -16.969 1 92.06 124 SER B CA 1
ATOM 2816 C C . SER B 1 124 ? -3.062 -5.418 -17.5 1 92.06 124 SER B C 1
ATOM 2818 O O . SER B 1 124 ? -2.684 -5.891 -18.562 1 92.06 124 SER B O 1
ATOM 2820 N N . LEU B 1 125 ? -3.988 -5.859 -16.719 1 87.5 125 LEU B N 1
ATOM 2821 C CA . LEU B 1 125 ? -4.52 -7.191 -17 1 87.5 125 LEU B CA 1
ATOM 2822 C C . LEU B 1 125 ? -5.668 -7.121 -18 1 87.5 125 LEU B C 1
ATOM 2824 O O . LEU B 1 125 ? -6.488 -6.203 -17.938 1 87.5 125 LEU B O 1
ATOM 2828 N N . GLN B 1 126 ? -5.566 -8.039 -18.906 1 81.19 126 GLN B N 1
ATOM 2829 C CA . GLN B 1 126 ? -6.703 -8.242 -19.797 1 81.19 126 GLN B CA 1
ATOM 2830 C C . GLN B 1 126 ? -7.621 -9.344 -19.266 1 81.19 126 GLN B C 1
ATOM 2832 O O . GLN B 1 126 ? -7.219 -10.141 -18.422 1 81.19 126 GLN B O 1
ATOM 2837 N N . THR B 1 127 ? -8.867 -9.273 -19.609 1 75.12 127 THR B N 1
ATOM 2838 C CA . THR B 1 127 ? -9.836 -10.25 -19.125 1 75.12 127 THR B CA 1
ATOM 2839 C C . THR B 1 127 ? -9.688 -11.57 -19.875 1 75.12 127 THR B C 1
ATOM 2841 O O . THR B 1 127 ? -10.617 -12.008 -20.562 1 75.12 127 THR B O 1
ATOM 2844 N N . ASP B 1 128 ? -8.461 -12.148 -19.906 1 83.19 128 ASP B N 1
ATOM 2845 C CA . ASP B 1 128 ? -8.242 -13.43 -20.562 1 83.19 128 ASP B CA 1
ATOM 2846 C C . ASP B 1 128 ? -7.332 -14.328 -19.734 1 83.19 128 ASP B C 1
ATOM 2848 O O . ASP B 1 128 ? -6.598 -13.844 -18.875 1 83.19 128 ASP B O 1
ATOM 2852 N N . ALA B 1 129 ? -7.465 -15.578 -20.016 1 83.69 129 ALA B N 1
ATOM 2853 C CA . ALA B 1 129 ? -6.762 -16.609 -19.25 1 83.69 129 ALA B CA 1
ATOM 2854 C C . ALA B 1 129 ? -5.25 -16.453 -19.406 1 83.69 129 ALA B C 1
ATOM 2856 O O . ALA B 1 129 ? -4.496 -16.734 -18.469 1 83.69 129 ALA B O 1
ATOM 2857 N N . LYS B 1 130 ? -4.812 -16.031 -20.531 1 88.44 130 LYS B N 1
ATOM 2858 C CA . LYS B 1 130 ? -3.383 -15.891 -20.797 1 88.44 130 LYS B CA 1
ATOM 2859 C C . LYS B 1 130 ? -2.773 -14.797 -19.922 1 88.44 130 LYS B C 1
ATOM 2861 O O . LYS B 1 130 ? -1.704 -14.984 -19.344 1 88.44 130 LYS B O 1
ATOM 2866 N N . SER B 1 131 ? -3.461 -13.695 -19.875 1 89.06 131 SER B N 1
ATOM 2867 C CA . SER B 1 131 ? -3.008 -12.578 -19.047 1 89.06 131 SER B CA 1
ATOM 2868 C C . SER B 1 131 ? -2.928 -12.977 -17.578 1 89.06 131 SER B C 1
ATOM 2870 O O . SER B 1 131 ? -1.952 -12.656 -16.891 1 89.06 131 SER B O 1
ATOM 2872 N N . LEU B 1 132 ? -3.887 -13.664 -17.219 1 86.88 132 LEU B N 1
ATOM 2873 C CA . LEU B 1 132 ? -3.936 -14.078 -15.82 1 86.88 132 LEU B CA 1
ATOM 2874 C C . LEU B 1 132 ? -2.826 -15.078 -15.508 1 86.88 132 LEU B C 1
ATOM 2876 O O . LEU B 1 132 ? -2.193 -15 -14.453 1 86.88 132 LEU B O 1
ATOM 2880 N N . ALA B 1 133 ? -2.596 -16.016 -16.375 1 90.69 133 ALA B N 1
ATOM 2881 C CA . ALA B 1 133 ? -1.526 -16.984 -16.203 1 90.69 133 ALA B CA 1
ATOM 2882 C C . ALA B 1 133 ? -0.163 -16.312 -16.125 1 90.69 133 ALA B C 1
ATOM 2884 O O . ALA B 1 133 ? 0.674 -16.656 -15.297 1 90.69 133 ALA B O 1
ATOM 2885 N N . ALA B 1 134 ? 0.061 -15.367 -17 1 94.25 134 ALA B N 1
ATOM 2886 C CA . ALA B 1 134 ? 1.315 -14.617 -17.016 1 94.25 134 ALA B CA 1
ATOM 2887 C C . ALA B 1 134 ? 1.502 -13.844 -15.703 1 94.25 134 ALA B C 1
ATOM 2889 O O . ALA B 1 134 ? 2.604 -13.805 -15.148 1 94.25 134 ALA B O 1
ATOM 2890 N N . ALA B 1 135 ? 0.45 -13.25 -15.25 1 93.44 135 ALA B N 1
ATOM 2891 C CA . ALA B 1 135 ? 0.495 -12.508 -13.992 1 93.44 135 ALA B CA 1
ATOM 2892 C C . ALA B 1 135 ? 0.856 -13.422 -12.828 1 93.44 135 ALA B C 1
ATOM 2894 O O . ALA B 1 135 ? 1.69 -13.07 -11.992 1 93.44 135 ALA B O 1
ATOM 2895 N N . LYS B 1 136 ? 0.217 -14.547 -12.859 1 90.56 136 LYS B N 1
ATOM 2896 C CA . LYS B 1 136 ? 0.465 -15.523 -11.797 1 90.56 136 LYS B CA 1
ATOM 2897 C C . LYS B 1 136 ? 1.927 -15.961 -11.781 1 90.56 136 LYS B C 1
ATOM 2899 O O . LYS B 1 136 ? 2.557 -16 -10.727 1 90.56 136 LYS B O 1
ATOM 2904 N N . GLU B 1 137 ? 2.443 -16.234 -12.883 1 94 137 GLU B N 1
ATOM 2905 C CA . GLU B 1 137 ? 3.842 -16.641 -12.992 1 94 137 GLU B CA 1
ATOM 2906 C C . GLU B 1 137 ? 4.773 -15.508 -12.57 1 94 137 GLU B C 1
ATOM 2908 O O . GLU B 1 137 ? 5.75 -15.734 -11.852 1 94 137 GLU B O 1
ATOM 2913 N N . LEU B 1 138 ? 4.473 -14.359 -12.977 1 96.44 138 LEU B N 1
ATOM 2914 C CA . LEU B 1 138 ? 5.305 -13.211 -12.641 1 96.44 138 LEU B CA 1
ATOM 2915 C C . LEU B 1 138 ? 5.312 -12.961 -11.141 1 96.44 138 LEU B C 1
ATOM 2917 O O . LEU B 1 138 ? 6.379 -12.766 -10.547 1 96.44 138 LEU B O 1
ATOM 2921 N N . ILE B 1 139 ? 4.188 -12.961 -10.586 1 93.62 139 ILE B N 1
ATOM 2922 C CA . ILE B 1 139 ? 4.078 -12.68 -9.156 1 93.62 139 ILE B CA 1
ATOM 2923 C C . ILE B 1 139 ? 4.82 -13.75 -8.359 1 93.62 139 ILE B C 1
ATOM 2925 O O . ILE B 1 139 ? 5.473 -13.445 -7.359 1 93.62 139 ILE B O 1
ATOM 2929 N N . SER B 1 140 ? 4.684 -14.984 -8.836 1 91.12 140 SER B N 1
ATOM 2930 C CA . SER B 1 140 ? 5.461 -16.047 -8.211 1 91.12 140 SER B CA 1
ATOM 2931 C C . SER B 1 140 ? 6.949 -15.734 -8.234 1 91.12 140 SER B C 1
ATOM 2933 O O . SER B 1 140 ? 7.637 -15.883 -7.219 1 91.12 140 SER B O 1
ATOM 2935 N N . GLU B 1 141 ? 7.426 -15.281 -9.32 1 93.94 141 GLU B N 1
ATOM 2936 C CA . GLU B 1 141 ? 8.844 -14.953 -9.438 1 93.94 141 GLU B CA 1
ATOM 2937 C C . GLU B 1 141 ? 9.195 -13.719 -8.609 1 93.94 141 GLU B C 1
ATOM 2939 O O . GLU B 1 141 ? 10.32 -13.594 -8.125 1 93.94 141 GLU B O 1
ATOM 2944 N N . VAL B 1 142 ? 8.266 -12.844 -8.422 1 95.56 142 VAL B N 1
ATOM 2945 C CA . VAL B 1 142 ? 8.477 -11.656 -7.598 1 95.56 142 VAL B CA 1
ATOM 2946 C C . VAL B 1 142 ? 8.625 -12.062 -6.133 1 95.56 142 VAL B C 1
ATOM 2948 O O . VAL B 1 142 ? 9.383 -11.445 -5.383 1 95.56 142 VAL B O 1
ATOM 2951 N N . LEU B 1 143 ? 7.914 -13.102 -5.777 1 90.94 143 LEU B N 1
ATOM 2952 C CA . LEU B 1 143 ? 8.102 -13.625 -4.434 1 90.94 143 LEU B CA 1
ATOM 2953 C C . LEU B 1 143 ? 9.516 -14.164 -4.25 1 90.94 143 LEU B C 1
ATOM 2955 O O . LEU B 1 143 ? 10.117 -13.984 -3.189 1 90.94 143 LEU B O 1
ATOM 2959 N N . ASN B 1 144 ? 10.016 -14.797 -5.285 1 92.19 144 ASN B N 1
ATOM 2960 C CA . ASN B 1 144 ? 11.414 -15.219 -5.25 1 92.19 144 ASN B CA 1
ATOM 2961 C C . ASN B 1 144 ? 12.359 -14.031 -5.164 1 92.19 144 ASN B C 1
ATOM 2963 O O . ASN B 1 144 ? 13.367 -14.078 -4.449 1 92.19 144 ASN B O 1
ATOM 2967 N N . LEU B 1 145 ? 12.008 -13.055 -5.906 1 94.81 145 LEU B N 1
ATOM 2968 C CA . LEU B 1 145 ? 12.789 -11.82 -5.859 1 94.81 145 LEU B CA 1
ATOM 2969 C C . LEU B 1 145 ? 12.797 -11.227 -4.457 1 94.81 145 LEU B C 1
ATOM 2971 O O . LEU B 1 145 ? 13.828 -10.758 -3.979 1 94.81 145 LEU B O 1
ATOM 2975 N N . ALA B 1 146 ? 11.641 -11.219 -3.852 1 92.38 146 ALA B N 1
ATOM 2976 C CA . ALA B 1 146 ? 11.539 -10.727 -2.48 1 92.38 146 ALA B CA 1
ATOM 2977 C C . ALA B 1 146 ? 12.516 -11.461 -1.562 1 92.38 146 ALA B C 1
ATOM 2979 O O . ALA B 1 146 ? 13.188 -10.836 -0.741 1 92.38 146 ALA B O 1
ATOM 2980 N N . ASP B 1 147 ? 12.539 -12.719 -1.738 1 87.94 147 ASP B N 1
ATOM 2981 C CA . ASP B 1 147 ? 13.469 -13.531 -0.961 1 87.94 147 ASP B CA 1
ATOM 2982 C C . ASP B 1 147 ? 14.914 -13.133 -1.254 1 87.94 147 ASP B C 1
ATOM 2984 O O . ASP B 1 147 ? 15.742 -13.055 -0.341 1 87.94 147 ASP B O 1
ATOM 2988 N N . ARG B 1 148 ? 15.203 -12.906 -2.469 1 91.44 148 ARG B N 1
ATOM 2989 C CA . ARG B 1 148 ? 16.547 -12.508 -2.857 1 91.44 148 ARG B CA 1
ATOM 2990 C C . ARG B 1 148 ? 16.906 -11.133 -2.287 1 91.44 148 ARG B C 1
ATOM 2992 O O . ARG B 1 148 ? 18.047 -10.898 -1.879 1 91.44 148 ARG B O 1
ATOM 2999 N N . VAL B 1 149 ? 15.961 -10.273 -2.279 1 93.12 149 VAL B N 1
ATOM 3000 C CA . VAL B 1 149 ? 16.172 -8.93 -1.771 1 93.12 149 VAL B CA 1
ATOM 3001 C C . VAL B 1 149 ? 16.516 -8.984 -0.285 1 93.12 149 VAL B C 1
ATOM 3003 O O . VAL B 1 149 ? 17.391 -8.242 0.183 1 93.12 149 VAL B O 1
ATOM 3006 N N . VAL B 1 150 ? 15.836 -9.828 0.412 1 88.88 150 VAL B N 1
ATOM 3007 C CA . VAL B 1 150 ? 16.078 -9.961 1.847 1 88.88 150 VAL B CA 1
ATOM 3008 C C . VAL B 1 150 ? 17.484 -10.477 2.092 1 88.88 150 VAL B C 1
ATOM 3010 O O . VAL B 1 150 ? 18.156 -10.07 3.049 1 88.88 150 VAL B O 1
ATOM 3013 N N . LYS B 1 151 ? 17.969 -11.289 1.194 1 86.94 151 LYS B N 1
ATOM 3014 C CA . LYS B 1 151 ? 19.25 -11.953 1.383 1 86.94 151 LYS B CA 1
ATOM 3015 C C . LYS B 1 151 ? 20.375 -11.164 0.722 1 86.94 151 LYS B C 1
ATOM 3017 O O . LYS B 1 151 ? 21.562 -11.461 0.932 1 86.94 151 LYS B O 1
ATOM 3022 N N . PHE B 1 152 ? 19.969 -10.188 0.025 1 90.19 152 PHE B N 1
ATOM 3023 C CA . PHE B 1 152 ? 20.906 -9.414 -0.771 1 90.19 152 PHE B CA 1
ATOM 3024 C C . PHE B 1 152 ? 21.656 -8.414 0.1 1 90.19 152 PHE B C 1
ATOM 3026 O O . PHE B 1 152 ? 21.078 -7.805 0.997 1 90.19 152 PHE B O 1
ATOM 3033 N N . SER B 1 153 ? 22.953 -8.305 -0.133 1 89.81 153 SER B N 1
ATOM 3034 C CA . SER B 1 153 ? 23.766 -7.301 0.543 1 89.81 153 SER B CA 1
ATOM 3035 C C . SER B 1 153 ? 24.516 -6.43 -0.46 1 89.81 153 SER B C 1
ATOM 3037 O O . SER B 1 153 ? 25.234 -6.945 -1.316 1 89.81 153 SER B O 1
ATOM 3039 N N . LEU B 1 154 ? 24.312 -5.207 -0.328 1 90.38 154 LEU B N 1
ATOM 3040 C CA . LEU B 1 154 ? 25.016 -4.238 -1.165 1 90.38 154 LEU B CA 1
ATOM 3041 C C . LEU B 1 154 ? 26.438 -4.012 -0.667 1 90.38 154 LEU B C 1
ATOM 3043 O O . LEU B 1 154 ? 26.656 -3.877 0.538 1 90.38 154 LEU B O 1
ATOM 3047 N N . LYS B 1 155 ? 27.266 -3.994 -1.569 1 90.75 155 LYS B N 1
ATOM 3048 C CA . LYS B 1 155 ? 28.641 -3.68 -1.203 1 90.75 155 LYS B CA 1
ATOM 3049 C C . LYS B 1 155 ? 28.766 -2.25 -0.681 1 90.75 155 LYS B C 1
ATOM 3051 O O . LYS B 1 155 ? 28.016 -1.368 -1.097 1 90.75 155 LYS B O 1
ATOM 3056 N N . ALA B 1 156 ? 29.75 -2.053 0.15 1 91.62 156 ALA B N 1
ATOM 3057 C CA . ALA B 1 156 ? 29.938 -0.771 0.826 1 91.62 156 ALA B CA 1
ATOM 3058 C C . ALA B 1 156 ? 30.156 0.354 -0.18 1 91.62 156 ALA B C 1
ATOM 3060 O O . ALA B 1 156 ? 29.609 1.45 -0.024 1 91.62 156 ALA B O 1
ATOM 3061 N N . ASP B 1 157 ? 30.906 0.06 -1.156 1 92.06 157 ASP B N 1
ATOM 3062 C CA . ASP B 1 157 ? 31.219 1.083 -2.15 1 92.06 157 ASP B CA 1
ATOM 3063 C C . ASP B 1 157 ? 29.969 1.489 -2.93 1 92.06 157 ASP B C 1
ATOM 3065 O O . ASP B 1 157 ? 29.781 2.67 -3.225 1 92.06 157 ASP B O 1
ATOM 3069 N N . GLN B 1 158 ? 29.188 0.588 -3.268 1 91.5 158 GLN B N 1
ATOM 3070 C CA . GLN B 1 158 ? 27.953 0.861 -3.98 1 91.5 158 GLN B CA 1
ATOM 3071 C C . GLN B 1 158 ? 26.969 1.624 -3.1 1 91.5 158 GLN B C 1
ATOM 3073 O O . GLN B 1 158 ? 26.297 2.555 -3.562 1 91.5 158 GLN B O 1
ATOM 3078 N N . GLN B 1 159 ? 26.938 1.223 -1.869 1 93.25 159 GLN B N 1
ATOM 3079 C CA . GLN B 1 159 ? 26.062 1.893 -0.906 1 93.25 159 GLN B CA 1
ATOM 3080 C C . GLN B 1 159 ? 26.438 3.365 -0.761 1 93.25 159 GLN B C 1
ATOM 3082 O O . GLN B 1 159 ? 25.562 4.23 -0.698 1 93.25 159 GLN B O 1
ATOM 3087 N N . LYS B 1 160 ? 27.625 3.586 -0.707 1 94 160 LYS B N 1
ATOM 3088 C CA . LYS B 1 160 ? 28.109 4.961 -0.583 1 94 160 LYS B CA 1
ATOM 3089 C C . LYS B 1 160 ? 27.688 5.801 -1.785 1 94 160 LYS B C 1
ATOM 3091 O O . LYS B 1 160 ? 27.25 6.938 -1.628 1 94 160 LYS B O 1
ATOM 3096 N N . LYS B 1 161 ? 27.859 5.227 -2.951 1 93.19 161 LYS B N 1
ATOM 3097 C CA . LYS B 1 161 ? 27.484 5.934 -4.176 1 93.19 161 LYS B CA 1
ATOM 3098 C C . LYS B 1 161 ? 26 6.258 -4.207 1 93.19 161 LYS B C 1
ATOM 3100 O O . LYS B 1 161 ? 25.609 7.383 -4.52 1 93.19 161 LYS B O 1
ATOM 3105 N N . ILE B 1 162 ? 25.219 5.305 -3.855 1 94.62 162 ILE B N 1
ATOM 3106 C CA . ILE B 1 162 ? 23.766 5.457 -3.826 1 94.62 162 ILE B CA 1
ATOM 3107 C C . ILE B 1 162 ? 23.391 6.523 -2.803 1 94.62 162 ILE B C 1
ATOM 3109 O O . ILE B 1 162 ? 22.594 7.414 -3.098 1 94.62 162 ILE B O 1
ATOM 3113 N N . ASN B 1 163 ? 24 6.484 -1.684 1 94 163 ASN B N 1
ATOM 3114 C CA . ASN B 1 163 ? 23.703 7.438 -0.615 1 94 163 ASN B CA 1
ATOM 3115 C C . ASN B 1 163 ? 24.078 8.859 -1.019 1 94 163 ASN B C 1
ATOM 3117 O O . ASN B 1 163 ? 23.375 9.812 -0.688 1 94 163 ASN B O 1
ATOM 3121 N N . ASN B 1 164 ? 25.125 8.961 -1.697 1 94.19 164 ASN B N 1
ATOM 3122 C CA . ASN B 1 164 ? 25.562 10.281 -2.137 1 94.19 164 ASN B CA 1
ATOM 3123 C C . ASN B 1 164 ? 24.531 10.938 -3.051 1 94.19 164 ASN B C 1
ATOM 3125 O O . ASN B 1 164 ? 24.219 12.117 -2.893 1 94.19 164 ASN B O 1
ATOM 3129 N N . VAL B 1 165 ? 24.078 10.188 -3.971 1 91.38 165 VAL B N 1
ATOM 3130 C CA . VAL B 1 165 ? 23.062 10.695 -4.898 1 91.38 165 VAL B CA 1
ATOM 3131 C C . VAL B 1 165 ? 21.812 11.102 -4.129 1 91.38 165 VAL B C 1
ATOM 3133 O O . VAL B 1 165 ? 21.25 12.172 -4.363 1 91.38 165 VAL B O 1
ATOM 3136 N N . ARG B 1 166 ? 21.438 10.391 -3.189 1 93.31 166 ARG B N 1
ATOM 3137 C CA . ARG B 1 166 ? 20.234 10.617 -2.408 1 93.31 166 ARG B CA 1
ATOM 3138 C C . ARG B 1 166 ? 20.391 11.82 -1.48 1 93.31 166 ARG B C 1
ATOM 3140 O O . ARG B 1 166 ? 19.469 12.602 -1.3 1 93.31 166 ARG B O 1
ATOM 3147 N N . VAL B 1 167 ? 21.578 11.922 -0.938 1 92.88 167 VAL B N 1
ATOM 3148 C CA . VAL B 1 167 ? 21.859 13.062 -0.078 1 92.88 167 VAL B CA 1
ATOM 3149 C C . VAL B 1 167 ? 21.797 14.352 -0.893 1 92.88 167 VAL B C 1
ATOM 3151 O O . VAL B 1 167 ? 21.234 15.352 -0.442 1 92.88 167 VAL B O 1
ATOM 3154 N N . ASN B 1 168 ? 22.344 14.234 -2.041 1 93.44 168 ASN B N 1
ATOM 3155 C CA . ASN B 1 168 ? 22.297 15.391 -2.926 1 93.44 168 ASN B CA 1
ATOM 3156 C C . ASN B 1 168 ? 20.859 15.766 -3.273 1 93.44 168 ASN B C 1
ATOM 3158 O O . ASN B 1 168 ? 20.5 16.953 -3.289 1 93.44 168 ASN B O 1
ATOM 3162 N N . GLU B 1 169 ? 20.031 14.805 -3.584 1 91.25 169 GLU B N 1
ATOM 3163 C CA . GLU B 1 169 ? 18.625 15.047 -3.881 1 91.25 169 GLU B CA 1
ATOM 3164 C C . GLU B 1 169 ? 17.906 15.648 -2.68 1 91.25 169 GLU B C 1
ATOM 3166 O O . GLU B 1 169 ? 17.109 16.578 -2.828 1 91.25 169 GLU B O 1
ATOM 3171 N N . LEU B 1 170 ? 18.156 15.156 -1.515 1 91 170 LEU B N 1
ATOM 3172 C CA . LEU B 1 170 ? 17.562 15.672 -0.285 1 91 170 LEU B CA 1
ATOM 3173 C C . LEU B 1 170 ? 17.953 17.125 -0.06 1 91 170 LEU B C 1
ATOM 3175 O O . LEU B 1 170 ? 17.125 17.938 0.368 1 91 170 LEU B O 1
ATOM 3179 N N . ASN B 1 171 ? 19.141 17.438 -0.341 1 93.19 171 ASN B N 1
ATOM 3180 C CA . ASN B 1 171 ? 19.609 18.797 -0.201 1 93.19 171 ASN B CA 1
ATOM 3181 C C . ASN B 1 171 ? 18.875 19.75 -1.147 1 93.19 171 ASN B C 1
ATOM 3183 O O . ASN B 1 171 ? 18.578 20.891 -0.784 1 93.19 171 ASN B O 1
ATOM 3187 N N . LYS B 1 172 ? 18.641 19.234 -2.309 1 91.94 172 LYS B N 1
ATOM 3188 C CA . LYS B 1 172 ? 17.875 20.031 -3.256 1 91.94 172 LYS B CA 1
ATOM 3189 C C . LYS B 1 172 ? 16.469 20.312 -2.721 1 91.94 172 LYS B C 1
ATOM 3191 O O . LYS B 1 172 ? 15.969 21.438 -2.844 1 91.94 172 LYS B O 1
ATOM 3196 N N . ILE B 1 173 ? 15.914 19.344 -2.152 1 89.06 173 ILE B N 1
ATOM 3197 C CA . ILE B 1 173 ? 14.578 19.469 -1.594 1 89.06 173 ILE B CA 1
ATOM 3198 C C . ILE B 1 173 ? 14.594 20.469 -0.437 1 89.06 173 ILE B C 1
ATOM 3200 O O . ILE B 1 173 ? 13.742 21.359 -0.362 1 89.06 173 ILE B O 1
ATOM 3204 N N . LYS B 1 174 ? 15.555 20.375 0.393 1 90.94 174 LYS B N 1
ATOM 3205 C CA . LYS B 1 174 ? 15.703 21.281 1.528 1 90.94 174 LYS B CA 1
ATOM 3206 C C . LYS B 1 174 ? 15.883 22.719 1.061 1 90.94 174 LYS B C 1
ATOM 3208 O O . LYS B 1 174 ? 15.281 23.641 1.617 1 90.94 174 LYS B O 1
ATOM 3213 N N . LYS B 1 175 ? 16.641 22.828 0.134 1 92.69 175 LYS B N 1
ATOM 3214 C CA . LYS B 1 175 ? 16.891 24.156 -0.424 1 92.69 175 LYS B CA 1
ATOM 3215 C C . LYS B 1 175 ? 15.625 24.75 -1.025 1 92.69 175 LYS B C 1
ATOM 3217 O O . LYS B 1 175 ? 15.328 25.922 -0.83 1 92.69 175 LYS B O 1
ATOM 3222 N N . ALA B 1 176 ? 14.977 23.938 -1.728 1 90.19 176 ALA B N 1
ATOM 3223 C CA . ALA B 1 176 ? 13.727 24.391 -2.342 1 90.19 176 ALA B CA 1
ATOM 3224 C C . ALA B 1 176 ? 12.727 24.844 -1.283 1 90.19 176 ALA B C 1
ATOM 3226 O O . ALA B 1 176 ? 12.039 25.844 -1.461 1 90.19 176 ALA B O 1
ATOM 3227 N N . ILE B 1 177 ? 12.664 24.141 -0.264 1 88.12 177 ILE B N 1
ATOM 3228 C CA . ILE B 1 177 ? 11.773 24.484 0.842 1 88.12 177 ILE B CA 1
ATOM 3229 C C . ILE B 1 177 ? 12.219 25.797 1.472 1 88.12 177 ILE B C 1
ATOM 3231 O O . ILE B 1 177 ? 11.391 26.672 1.737 1 88.12 177 ILE B O 1
ATOM 3235 N N . ALA B 1 178 ? 13.492 25.938 1.679 1 90.62 178 ALA B N 1
ATOM 3236 C CA . ALA B 1 178 ? 14.055 27.156 2.26 1 90.62 178 ALA B CA 1
ATOM 3237 C C . ALA B 1 178 ? 13.797 28.359 1.363 1 90.62 178 ALA B C 1
ATOM 3239 O O . ALA B 1 178 ? 13.414 29.422 1.846 1 90.62 178 ALA B O 1
ATOM 3240 N N . ASP B 1 179 ? 13.992 28.062 0.119 1 92.19 179 ASP B N 1
ATOM 3241 C CA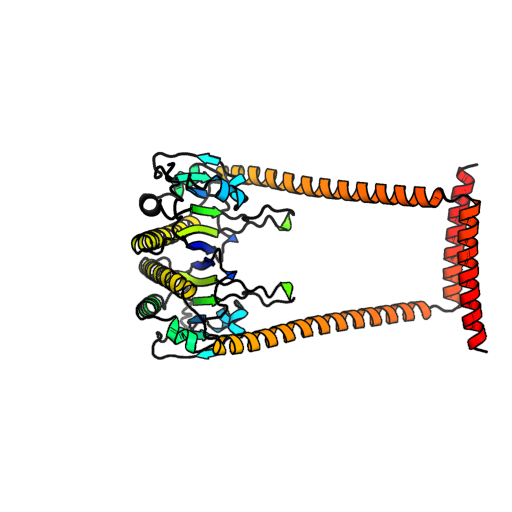 . ASP B 1 179 ? 13.758 29.141 -0.844 1 92.19 179 ASP B CA 1
ATOM 3242 C C . ASP B 1 179 ? 12.281 29.547 -0.866 1 92.19 179 ASP B C 1
ATOM 3244 O O . ASP B 1 179 ? 11.961 30.734 -0.927 1 92.19 179 ASP B O 1
ATOM 3248 N N . ALA B 1 180 ? 11.414 28.594 -0.845 1 89.25 180 ALA B N 1
ATOM 3249 C CA . ALA B 1 180 ? 9.977 28.875 -0.829 1 89.25 180 ALA B CA 1
ATOM 3250 C C . ALA B 1 180 ? 9.586 29.641 0.43 1 89.25 180 ALA B C 1
ATOM 3252 O O . ALA B 1 180 ? 8.781 30.562 0.369 1 89.25 180 ALA B O 1
ATOM 3253 N N . LYS B 1 181 ? 10.156 29.281 1.486 1 89.06 181 LYS B N 1
ATOM 3254 C CA . LYS B 1 181 ? 9.891 29.969 2.752 1 89.06 181 LYS B CA 1
ATOM 3255 C C . LYS B 1 181 ? 10.422 31.391 2.734 1 89.06 181 LYS B C 1
ATOM 3257 O O . LYS B 1 181 ? 9.766 32.312 3.215 1 89.06 181 LYS B O 1
ATOM 3262 N N . ALA B 1 182 ? 11.57 31.5 2.221 1 91.38 182 ALA B N 1
ATOM 3263 C CA . ALA B 1 182 ? 12.18 32.812 2.098 1 91.38 182 ALA B CA 1
ATOM 3264 C C . ALA B 1 182 ? 11.344 33.719 1.199 1 91.38 182 ALA B C 1
ATOM 3266 O O . ALA B 1 182 ? 11.141 34.906 1.51 1 91.38 182 ALA B O 1
ATOM 3267 N N . GLU B 1 183 ? 10.844 33.062 0.149 1 91.25 183 GLU B N 1
ATOM 3268 C CA . GLU B 1 183 ? 9.992 33.812 -0.774 1 91.25 183 GLU B CA 1
ATOM 3269 C C . GLU B 1 183 ? 8.68 34.188 -0.116 1 91.25 183 GLU B C 1
ATOM 3271 O O . GLU B 1 183 ? 8.188 35.312 -0.311 1 91.25 183 GLU B O 1
ATOM 3276 N N . GLU B 1 184 ? 8.172 33.281 0.568 1 90.25 184 GLU B N 1
ATOM 3277 C CA . GLU B 1 184 ? 6.945 33.562 1.302 1 90.25 184 GLU B CA 1
ATOM 3278 C C . GLU B 1 184 ? 7.16 34.688 2.314 1 90.25 184 GLU B C 1
ATOM 3280 O O . GLU B 1 184 ? 6.328 35.594 2.438 1 90.25 184 GLU B O 1
ATOM 3285 N N . LEU B 1 185 ? 8.211 34.656 3.016 1 90.88 185 LEU B N 1
ATOM 3286 C CA . LEU B 1 185 ? 8.547 35.688 4 1 90.88 185 LEU B CA 1
ATOM 3287 C C . LEU B 1 185 ? 8.773 37.031 3.324 1 90.88 185 LEU B C 1
ATOM 3289 O O . LEU B 1 185 ? 8.336 38.062 3.834 1 90.88 185 LEU B O 1
ATOM 3293 N N . LYS B 1 186 ? 9.398 36.969 2.258 1 90.69 186 LYS B N 1
ATOM 3294 C CA . LYS B 1 186 ? 9.609 38.219 1.493 1 90.69 186 LYS B CA 1
ATOM 3295 C C . LYS B 1 186 ? 8.281 38.781 1.033 1 90.69 186 LYS B C 1
ATOM 3297 O O . LYS B 1 186 ? 8.07 40 1.128 1 90.69 186 LYS B O 1
ATOM 3302 N N . GLU B 1 187 ? 7.41 37.969 0.581 1 92 187 GLU B N 1
ATOM 3303 C CA . GLU B 1 187 ? 6.094 38.406 0.128 1 92 187 GLU B CA 1
ATOM 3304 C C . GLU B 1 187 ? 5.281 39 1.28 1 92 187 GLU B C 1
ATOM 3306 O O . GLU B 1 187 ? 4.586 40 1.111 1 92 187 GLU B O 1
ATOM 3311 N N . LEU B 1 188 ? 5.352 38.312 2.342 1 91.31 188 LEU B N 1
ATOM 3312 C CA . LEU B 1 188 ? 4.664 38.812 3.531 1 91.31 188 LEU B CA 1
ATOM 3313 C C . LEU B 1 188 ? 5.207 40.156 3.955 1 91.31 188 LEU B C 1
ATOM 3315 O O . LEU B 1 188 ? 4.445 41.062 4.32 1 91.31 188 LEU B O 1
ATOM 3319 N N . LYS B 1 189 ? 6.461 40.312 3.91 1 91.31 189 LYS B N 1
ATOM 3320 C CA . LYS B 1 189 ? 7.098 41.594 4.238 1 91.31 189 LYS B CA 1
ATOM 3321 C C . LYS B 1 189 ? 6.684 42.688 3.258 1 91.31 189 LYS B C 1
ATOM 3323 O O . LYS B 1 189 ? 6.383 43.812 3.662 1 91.31 189 LYS B O 1
ATOM 3328 N N . LEU B 1 190 ? 6.668 42.312 2.018 1 91.94 190 LEU B N 1
ATOM 3329 C CA . LEU B 1 190 ? 6.27 43.25 0.981 1 91.94 190 LEU B CA 1
ATOM 3330 C C . LEU B 1 190 ? 4.816 43.688 1.162 1 91.94 190 LEU B C 1
ATOM 3332 O O . LEU B 1 190 ? 4.48 44.875 1.005 1 91.94 190 LEU B O 1
ATOM 3336 N N . GLU B 1 191 ? 4.004 42.719 1.393 1 91.44 191 GLU B N 1
ATOM 3337 C CA . GLU B 1 191 ? 2.594 43 1.632 1 91.44 191 GLU B CA 1
ATOM 3338 C C . GLU B 1 191 ? 2.412 43.906 2.859 1 91.44 191 GLU B C 1
ATOM 3340 O O . GLU B 1 191 ? 1.589 44.812 2.852 1 91.44 191 GLU B O 1
ATOM 3345 N N . ALA B 1 192 ? 3.121 43.594 3.885 1 90.81 192 ALA B N 1
ATOM 3346 C CA . ALA B 1 192 ? 3.094 44.406 5.094 1 90.81 192 ALA B CA 1
ATOM 3347 C C . ALA B 1 192 ? 3.549 45.844 4.805 1 90.81 192 ALA B C 1
ATOM 3349 O O . ALA B 1 192 ? 2.959 46.781 5.301 1 90.81 192 ALA B O 1
ATOM 3350 N N . GLU B 1 193 ? 4.582 45.969 4.012 1 89 193 GLU B N 1
ATOM 3351 C CA . GLU B 1 193 ? 5.082 47.281 3.605 1 89 193 GLU B CA 1
ATOM 3352 C C . GLU B 1 193 ? 4.051 48.031 2.76 1 89 193 GLU B C 1
ATOM 3354 O O . GLU B 1 193 ? 3.85 49.219 2.936 1 89 193 GLU B O 1
ATOM 3359 N N . ARG B 1 194 ? 3.373 47.281 1.861 1 89.06 194 ARG B N 1
ATOM 3360 C CA . ARG B 1 194 ? 2.328 47.875 1.026 1 89.06 194 ARG B CA 1
ATOM 3361 C C . ARG B 1 194 ? 1.15 48.344 1.873 1 89.06 194 ARG B C 1
ATOM 3363 O O . ARG B 1 194 ? 0.627 49.438 1.662 1 89.06 194 ARG B O 1
ATOM 3370 N N . LYS B 1 195 ? 0.743 47.594 2.754 1 87.44 195 LYS B N 1
ATOM 3371 C CA . LYS B 1 195 ? -0.343 47.969 3.658 1 87.44 195 LYS B CA 1
ATOM 3372 C C . LYS B 1 195 ? 0.04 49.156 4.516 1 87.44 195 LYS B C 1
ATOM 3374 O O . LYS B 1 195 ? -0.757 50.094 4.688 1 87.44 195 LYS B O 1
ATOM 3379 N N . ALA B 1 196 ? 1.258 49.156 5.027 1 87.06 196 ALA B N 1
ATOM 3380 C CA . ALA B 1 196 ? 1.759 50.281 5.816 1 87.06 196 ALA B CA 1
ATOM 3381 C C . ALA B 1 196 ? 1.805 51.562 4.988 1 87.06 196 ALA B C 1
ATOM 3383 O O . ALA B 1 196 ? 1.451 52.625 5.473 1 87.06 196 ALA B O 1
ATOM 3384 N N . ARG B 1 197 ? 2.168 51.469 3.744 1 84.56 197 ARG B N 1
ATOM 3385 C CA . ARG B 1 197 ? 2.232 52.594 2.838 1 84.56 197 ARG B CA 1
ATOM 3386 C C . ARG B 1 197 ? 0.836 53.125 2.529 1 84.56 197 ARG B C 1
ATOM 3388 O O . ARG B 1 197 ? 0.629 54.344 2.459 1 84.56 197 ARG B O 1
ATOM 3395 N N . ARG B 1 198 ? -0.098 52.281 2.357 1 84.12 198 ARG B N 1
ATOM 3396 C CA . ARG B 1 198 ? -1.484 52.656 2.113 1 84.12 198 ARG B CA 1
ATOM 3397 C C . ARG B 1 198 ? -2.086 53.344 3.334 1 84.12 198 ARG B C 1
ATOM 3399 O O . ARG B 1 198 ? -2.809 54.344 3.201 1 84.12 198 ARG B O 1
ATOM 3406 N N . GLU B 1 199 ? -1.773 52.906 4.426 1 79.5 199 GLU B N 1
ATOM 3407 C CA . GLU B 1 199 ? -2.254 53.5 5.672 1 79.5 199 GLU B CA 1
ATOM 3408 C C . GLU B 1 199 ? -1.555 54.812 5.961 1 79.5 199 GLU B C 1
ATOM 3410 O O . GLU B 1 199 ? -2.164 55.75 6.504 1 79.5 199 GLU B O 1
ATOM 3415 N N . SER B 1 200 ? -0.31 54.844 5.727 1 73.38 200 SER B N 1
ATOM 3416 C CA . SER B 1 200 ? 0.448 56.094 5.949 1 73.38 200 SER B CA 1
ATOM 3417 C C . SER B 1 200 ? 0.061 57.156 4.945 1 73.38 200 SER B C 1
ATOM 3419 O O . SER B 1 200 ? 0.228 58.344 5.211 1 73.38 200 SER B O 1
ATOM 3421 N N . LYS B 1 201 ? -0.306 56.781 3.768 1 70 201 LYS B N 1
ATOM 3422 C CA . LYS B 1 201 ? -0.765 57.781 2.793 1 70 201 LYS B CA 1
ATOM 3423 C C . LYS B 1 201 ? -2.08 58.406 3.232 1 70 201 LYS B C 1
ATOM 3425 O O . LYS B 1 201 ? -2.594 59.312 2.562 1 70 201 LYS B O 1
ATOM 3430 N N . LEU B 1 202 ? -2.648 57.969 4.219 1 59.31 202 LEU B N 1
ATOM 3431 C CA . LEU B 1 202 ? -3.715 58.781 4.797 1 59.31 202 LEU B CA 1
ATOM 3432 C C . LEU B 1 202 ? -3.16 60.062 5.367 1 59.31 202 LEU B C 1
ATOM 3434 O O . LEU B 1 202 ? -2.1 60.062 6 1 59.31 202 LEU B O 1
ATOM 3438 N N . SER B 1 203 ? -3.498 61.312 4.98 1 60.44 203 SER B N 1
ATOM 3439 C CA . SER B 1 203 ? -3.018 62.625 5.402 1 60.44 203 SER B CA 1
ATOM 3440 C C . SER B 1 203 ? -2.885 62.688 6.922 1 60.44 203 SER B C 1
ATOM 3442 O O . SER B 1 203 ? -3.578 61.969 7.645 1 60.44 203 SER B O 1
ATOM 3444 N N . PRO B 1 204 ? -1.812 63.312 7.492 1 62.06 204 PRO B N 1
ATOM 3445 C CA . PRO B 1 204 ? -1.799 63.562 8.938 1 62.06 204 PRO B CA 1
ATOM 3446 C C . PRO B 1 204 ? -3.182 63.906 9.484 1 62.06 204 PRO B C 1
ATOM 3448 O O . PRO B 1 204 ? -3.533 63.469 10.586 1 62.06 204 PRO B O 1
ATOM 3451 N N . GLU B 1 205 ? -3.822 64.562 8.75 1 62.41 205 GLU B N 1
ATOM 3452 C CA . GLU B 1 205 ? -5.176 65 9.102 1 62.41 205 GLU B CA 1
ATOM 3453 C C . GLU B 1 205 ? -6.137 63.781 9.094 1 62.41 205 GLU B C 1
ATOM 3455 O O . GLU B 1 205 ? -6.988 63.656 9.977 1 62.41 205 GLU B O 1
ATOM 3460 N N . GLU B 1 206 ? -5.895 62.938 8.25 1 68.88 206 GLU B N 1
ATOM 3461 C CA . GLU B 1 206 ? -6.789 61.781 8.125 1 68.88 206 GLU B CA 1
ATOM 3462 C C . GLU B 1 206 ? -6.453 60.688 9.148 1 68.88 206 GLU B C 1
ATOM 3464 O O . GLU B 1 206 ? -7.352 60.062 9.703 1 68.88 206 GLU B O 1
ATOM 3469 N N . GLN B 1 207 ? -5.328 60.625 9.469 1 67.88 207 GLN B N 1
ATOM 3470 C CA . GLN B 1 207 ? -4.867 59.75 10.539 1 67.88 207 GLN B CA 1
ATOM 3471 C C . GLN B 1 207 ? -5.32 60.25 11.898 1 67.88 207 GLN B C 1
ATOM 3473 O O . GLN B 1 207 ? -5.758 59.469 12.75 1 67.88 207 GLN B O 1
ATOM 3478 N N . ASP B 1 208 ? -5.184 61.562 12.094 1 68.31 208 ASP B N 1
ATOM 3479 C CA . ASP B 1 208 ? -5.711 62.219 13.281 1 68.31 208 ASP B CA 1
ATOM 3480 C C . ASP B 1 208 ? -7.227 62.062 13.375 1 68.31 208 ASP B C 1
ATOM 3482 O O . ASP B 1 208 ? -7.766 61.844 14.461 1 68.31 208 ASP B O 1
ATOM 3486 N N . LYS B 1 209 ? -7.84 62.094 12.312 1 72.5 209 LYS B N 1
ATOM 3487 C CA . LYS B 1 209 ? -9.289 61.938 12.266 1 72.5 209 LYS B CA 1
ATOM 3488 C C . LYS B 1 209 ? -9.688 60.5 12.57 1 72.5 209 LYS B C 1
ATOM 3490 O O . LYS B 1 209 ? -10.656 60.25 13.297 1 72.5 209 LYS B O 1
ATOM 3495 N N . LEU B 1 210 ? -8.898 59.656 12.117 1 72.19 210 LEU B N 1
ATOM 3496 C CA . LEU B 1 210 ? -9.172 58.25 12.367 1 72.19 210 LEU B CA 1
ATOM 3497 C C . LEU B 1 210 ? -8.859 57.875 13.812 1 72.19 210 LEU B C 1
ATOM 3499 O O . LEU B 1 210 ? -9.602 57.125 14.438 1 72.19 210 LEU B O 1
ATOM 3503 N N . ASP B 1 211 ? -7.852 58.438 14.32 1 72.56 211 ASP B N 1
ATOM 3504 C CA . ASP B 1 211 ? -7.492 58.25 15.719 1 72.56 211 ASP B CA 1
ATOM 3505 C C . ASP B 1 211 ? -8.516 58.906 16.641 1 72.56 211 ASP B C 1
ATOM 3507 O O . ASP B 1 211 ? -8.883 58.344 17.672 1 72.56 211 ASP B O 1
ATOM 3511 N N . LYS B 1 212 ? -9.039 60.094 16.281 1 73.5 212 LYS B N 1
ATOM 3512 C CA . LYS B 1 212 ? -10.102 60.781 17 1 73.5 212 LYS B CA 1
ATOM 3513 C C . LYS B 1 212 ? -11.422 60 16.922 1 73.5 212 LYS B C 1
ATOM 3515 O O . LYS B 1 212 ? -12.133 59.875 17.922 1 73.5 212 LYS B O 1
ATOM 3520 N N . LYS B 1 213 ? -11.633 59.406 15.859 1 75.69 213 LYS B N 1
ATOM 3521 C CA . LYS B 1 213 ? -12.859 58.625 15.695 1 75.69 213 LYS B CA 1
ATOM 3522 C C . LYS B 1 213 ? -12.805 57.344 16.516 1 75.69 213 LYS B C 1
ATOM 3524 O O . LYS B 1 213 ? -13.797 56.969 17.125 1 75.69 213 LYS B O 1
ATOM 3529 N N . LYS B 1 214 ? -11.734 56.781 16.594 1 73.94 214 LYS B N 1
ATOM 3530 C CA . LYS B 1 214 ? -11.539 55.594 17.391 1 73.94 214 LYS B CA 1
ATOM 3531 C C . LYS B 1 214 ? -11.609 55.906 18.891 1 73.94 214 LYS B C 1
ATOM 3533 O O . LYS B 1 214 ? -12.195 55.156 19.656 1 73.94 214 LYS B O 1
ATOM 3538 N N . LYS B 1 215 ? -11.078 57.094 19.297 1 73.62 215 LYS B N 1
ATOM 3539 C CA . LYS B 1 215 ? -11.141 57.562 20.672 1 73.62 215 LYS B CA 1
ATOM 3540 C C . LYS B 1 215 ? -12.57 57.938 21.062 1 73.62 215 LYS B C 1
ATOM 3542 O O . LYS B 1 215 ? -13.031 57.594 22.156 1 73.62 215 LYS B O 1
ATOM 3547 N N . GLU B 1 216 ? -13.25 58.562 20.156 1 74.69 216 GLU B N 1
ATOM 3548 C CA . GLU B 1 216 ? -14.641 58.938 20.406 1 74.69 216 GLU B CA 1
ATOM 3549 C C . GLU B 1 216 ? -15.531 57.719 20.5 1 74.69 216 GLU B C 1
ATOM 3551 O O . GLU B 1 216 ? -16.422 57.656 21.359 1 74.69 216 GLU B O 1
ATOM 3556 N N . LYS B 1 217 ? -15.227 56.719 19.719 1 77.12 217 LYS B N 1
ATOM 3557 C CA . LYS B 1 217 ? -15.984 55.5 19.75 1 77.12 217 LYS B CA 1
ATOM 3558 C C . LYS B 1 217 ? -15.703 54.719 21.047 1 77.12 217 LYS B C 1
ATOM 3560 O O . LYS B 1 217 ? -16.625 54.156 21.656 1 77.12 217 LYS B O 1
ATOM 3565 N N . ARG B 1 218 ? -14.547 54.688 21.516 1 74.19 218 ARG B N 1
ATOM 3566 C CA . ARG B 1 218 ? -14.164 54.062 22.781 1 74.19 218 ARG B CA 1
ATOM 3567 C C . ARG B 1 218 ? -14.789 54.781 23.969 1 74.19 218 ARG B C 1
ATOM 3569 O O . ARG B 1 218 ? -15.266 54.156 24.906 1 74.19 218 ARG B O 1
ATOM 3576 N N . GLU B 1 219 ? -14.812 56.125 23.938 1 74.81 219 GLU B N 1
ATOM 3577 C CA . GLU B 1 219 ? -15.414 56.938 24.984 1 74.81 219 GLU B CA 1
ATOM 3578 C C . GLU B 1 219 ? -16.938 56.781 25 1 74.81 219 GLU B C 1
ATOM 3580 O O . GLU B 1 219 ? -17.547 56.719 26.062 1 74.81 219 GLU B O 1
ATOM 3585 N N . ARG B 1 220 ? -17.484 56.656 23.875 1 77.75 220 ARG B N 1
ATOM 3586 C CA . ARG B 1 220 ? -18.922 56.469 23.781 1 77.75 220 ARG B CA 1
ATOM 3587 C C . ARG B 1 220 ? -19.328 55.094 24.312 1 77.75 220 ARG B C 1
ATOM 3589 O O . ARG B 1 220 ? -20.312 54.969 25.047 1 77.75 220 ARG B O 1
ATOM 3596 N N . ARG B 1 221 ? -18.594 54.125 23.953 1 76.75 221 ARG B N 1
ATOM 3597 C CA . ARG B 1 221 ? -18.859 52.781 24.453 1 76.75 221 ARG B CA 1
ATOM 3598 C C . ARG B 1 221 ? -18.656 52.688 25.969 1 76.75 221 ARG B C 1
ATOM 3600 O O . ARG B 1 221 ? -19.453 52.062 26.656 1 76.75 221 ARG B O 1
ATOM 3607 N N . ALA B 1 222 ? -17.656 53.344 26.484 1 74 222 ALA B N 1
ATOM 3608 C CA . ALA B 1 222 ? -17.375 53.406 27.922 1 74 222 ALA B CA 1
ATOM 3609 C C . ALA B 1 222 ? -18.469 54.156 28.672 1 74 222 ALA B C 1
ATOM 3611 O O . ALA B 1 222 ? -18.906 53.75 29.75 1 74 222 ALA B O 1
ATOM 3612 N N . LYS B 1 223 ? -19 55.188 28.125 1 73.5 223 LYS B N 1
ATOM 3613 C CA . LYS B 1 223 ? -20.078 56 28.719 1 73.5 223 LYS B CA 1
ATOM 3614 C C . LYS B 1 223 ? -21.391 55.219 28.719 1 73.5 223 LYS B C 1
ATOM 3616 O O . LYS B 1 223 ? -22.141 55.25 29.703 1 73.5 223 LYS B O 1
ATOM 3621 N N . ASN B 1 224 ? -21.625 54.5 27.719 1 74.31 224 ASN B N 1
ATOM 3622 C CA . ASN B 1 224 ? -22.859 53.719 27.625 1 74.31 224 ASN B CA 1
ATOM 3623 C C . ASN B 1 224 ? -22.859 52.562 28.609 1 74.31 224 ASN B C 1
ATOM 3625 O O . ASN B 1 224 ? -23.891 52.219 29.172 1 74.31 224 ASN B O 1
ATOM 3629 N N . ARG B 1 225 ? -21.812 52 28.906 1 71.62 225 ARG B N 1
ATOM 3630 C CA . ARG B 1 225 ? -21.703 50.938 29.891 1 71.62 225 ARG B CA 1
ATOM 3631 C C . ARG B 1 225 ? -21.844 51.5 31.312 1 71.62 225 ARG B C 1
ATOM 3633 O O . ARG B 1 225 ? -22.438 50.875 32.188 1 71.62 225 ARG B O 1
ATOM 3640 N N . MET B 1 226 ? -21.406 52.812 31.562 1 64.25 226 MET B N 1
ATOM 3641 C CA . MET B 1 226 ? -21.531 53.469 32.844 1 64.25 226 MET B CA 1
ATOM 3642 C C . MET B 1 226 ? -22.969 53.906 33.094 1 64.25 226 MET B C 1
ATOM 3644 O O . MET B 1 226 ? -23.469 53.812 34.219 1 64.25 226 MET B O 1
ATOM 3648 N N . VAL B 1 227 ? -23.719 54.312 32.125 1 67.25 227 VAL B N 1
ATOM 3649 C CA . VAL B 1 227 ? -25.078 54.812 32.344 1 67.25 227 VAL B CA 1
ATOM 3650 C C . VAL B 1 227 ? -26 53.625 32.625 1 67.25 227 VAL B C 1
ATOM 3652 O O . VAL B 1 227 ? -26.922 53.75 33.438 1 67.25 227 VAL B O 1
ATOM 3655 N N . LYS B 1 228 ? -25.797 52.406 32.219 1 61.5 228 LYS B N 1
ATOM 3656 C CA . LYS B 1 228 ? -26.688 51.312 32.531 1 61.5 228 LYS B CA 1
ATOM 3657 C C . LYS B 1 228 ? -26.453 50.781 33.938 1 61.5 228 LYS B C 1
ATOM 3659 O O . LYS B 1 228 ? -27.297 50.062 34.5 1 61.5 228 LYS B O 1
ATOM 3664 N N . ARG B 1 229 ? -25.438 51.062 34.562 1 60.53 229 ARG B N 1
ATOM 3665 C CA . ARG B 1 229 ? -25.25 50.594 35.938 1 60.53 229 ARG B CA 1
ATOM 3666 C C . ARG B 1 229 ? -25.797 51.625 36.938 1 60.53 229 ARG B C 1
ATOM 3668 O O . ARG B 1 229 ? -25.844 51.375 38.125 1 60.53 229 ARG B O 1
ATOM 3675 N N . MET B 1 230 ? -26.172 52.781 36.469 1 53.88 230 MET B N 1
ATOM 3676 C CA . MET B 1 230 ? -26.859 53.656 37.406 1 53.88 230 MET B CA 1
ATOM 3677 C C . MET B 1 230 ? -28.359 53.406 37.406 1 53.88 230 MET B C 1
ATOM 3679 O O . MET B 1 230 ? -28.938 53.094 36.344 1 53.88 230 MET B O 1
#

Nearest PDB structures (foldseek):
  7tut-assembly1_4  TM=6.751E-01  e=6.302E-11  Canis lupus
  2vfu-assembly1_A  TM=3.031E-01  e=2.304E-01  Streptomyces coelicolor A3(2)
  8tby-assembly1_A  TM=1.789E-01  e=4.985E-01  Mus musculus
  8t7u-assembly1_A  TM=1.666E-01  e=5.956E-01  Mus musculus
  6ukp-assembly1_A  TM=1.693E-01  e=4.755E+00  Mus musculus

Foldseek 3Di:
DDPPPVVPPQDWDKDKDKFADPVQVPFDAWKKKKFFPVCPVVQCLQAVRLVLWDWADDPLADPRIIITTNDPVCVVQLDDNLLRVLCVLQNPWWGMKMWHQAGRDDDLDPVNGGGGTMIMTMTGAHPDPSRVVSVVSNVVVVVVSVVSRRVDDDDPVSSVSSVVSVVVVSVVSVVVNVVVVVVVVVVVVVVVVVVVVVVVVQPPVRVVVVVVVVVVVVVVVVVVVVVVVD/DPPPPPVPPQDWDKDKDKFADPVQVPFDAWKKKKFFPVCPVVQCLQAVRLVLWDWADDPLADPRIIMTTNDPVCVVQLDDNLLRVLCVLQNPWWGMKMWHQAGRDDDLDLVNGGGGTMIMTMTGAHPDPSRVVSVVSNVVVVVVSVVSRRVDDDDPVSSVSSVVSVVVVSVVSVVVNVVVVVVVVVVVVVVVVVVVVVVVVQPPVRVVVVVVVVVVVVVVVVVVVVVVVD

Solvent-accessible surface area (backbone atoms only — not comparable to full-atom values): 24735 Å² total; per-residue (Å²): 136,82,80,74,74,68,74,74,68,70,82,54,54,43,40,33,40,34,40,38,46,77,68,27,86,77,43,66,81,53,47,43,29,43,32,21,62,94,45,40,69,59,50,38,68,64,21,36,55,54,69,71,33,46,81,42,81,53,89,80,45,50,86,59,42,31,39,35,23,64,46,74,66,52,58,67,71,70,57,46,73,68,48,42,53,31,48,52,64,22,61,85,28,44,47,33,39,34,36,30,16,55,46,41,64,74,54,81,48,75,81,55,63,47,77,52,37,34,36,39,34,39,33,41,37,48,99,43,71,64,46,49,51,25,48,38,50,33,52,41,43,46,54,53,43,51,55,46,50,70,70,46,78,76,52,69,69,58,48,51,54,52,47,49,55,49,50,52,53,50,48,50,45,51,46,51,45,50,50,50,49,49,49,49,50,49,49,51,50,50,50,51,50,49,52,51,50,59,60,60,68,40,48,74,66,50,49,50,48,50,51,50,48,52,49,50,51,51,51,50,56,54,48,54,59,56,57,71,75,101,137,82,80,74,76,70,74,74,72,70,82,53,54,43,38,34,38,34,40,39,47,76,68,27,87,78,43,65,82,55,46,44,30,42,33,21,62,94,45,40,69,60,49,39,69,64,22,35,54,56,68,71,32,47,81,41,80,55,91,80,45,49,88,59,42,33,38,35,22,62,47,73,66,53,58,67,72,68,57,45,74,68,50,42,52,31,48,51,64,23,59,86,30,45,46,33,39,34,37,31,16,55,46,42,63,74,56,78,47,77,84,55,64,46,79,53,36,33,37,41,34,36,32,40,38,48,98,44,71,66,46,48,51,26,49,39,51,33,50,40,44,46,53,52,42,51,54,48,51,69,71,46,77,75,53,70,71,58,49,51,55,51,47,49,56,49,50,52,53,51,49,51,44,50,47,51,45,51,49,50,48,49,48,49,51,50,49,51,51,49,50,51,51,50,51,51,50,60,59,60,66,39,49,75,66,49,48,52,48,50,52,47,48,52,50,51,51,52,52,50,52,52,49,55,61,55,58,69,73,101

InterPro domains:
  IPR012879 PAT complex subunit CCDC47 [PF07946] (1-221)
  IPR012879 PAT complex subunit CCDC47 [PTHR12883] (1-226)